Protein AF-0000000077394207 (afdb_homodimer)

pLDDT: mean 83.49, std 17.93, range [28.23, 98.12]

Radius of gyration: 57.07 Å; Cα contacts (8 Å, |Δi|>4): 430; chains: 2; bounding box: 46×187×122 Å

Secondary structure (DSSP, 8-state):
---------SS-BPPPEE--S---------S-B-TTSPBPHHHHHHHSPPEEEE-TTS-EEEEPBP-PPPPHHHHHHHHHHHHHHHHHTT--SSS--HHHHHHHHHHHHHHHHHHHHH-HHHHHHHHHHHHHHHHHHHHHHHHHHHHHHHHHHHHHHHHHHHHHHHHHHHHHHHHHHHHHHHHHHHHHHHHHHHHHHHHHHHHHHHHHHHHHHHHHHHHHHHHHHHHHHHS--------/---------SS-BPPPEE--S---------S-B-TTSPBPHHHHHHHSPPEEEE-TTS-EEEEPBP-PPPPHHHHHHHHHHHHHHHHHTT--SSS--HHHHHHHHHHHHHHHHHHHHH-HHHHHHHHHHHHHHHHHHHHHHHHHHHHHHHHHHHHHHHHHHHHHHHHHHHHHHHHHHHHHHHHHHHHHHHHHHHHHHHHHHHHHHHHHHHHHHHHHHHHHHHHHHHHHHHS--------

Sequence (478 aa):
MSCKSLSFSLLSYKKPVLVTNNFCEGSTSTGKTDESGLICQETLNSILRPRTWIDDEGAAWMQEVSSTPGSRTDVIALRERLNYKLRQRQSRPVGFCPIRRELYSQCFDELIRQTSINCSESGLLLVEVRDEISTSMNALIQLYESAVAYTVSKDLKFQKDEEGVKNNIDDLKNKIQGLETELKSLHIQFEREKEEMEEKFKLKEGELLSQIESLENTNKTIKATLQSLLTPSSKQEEFMSCKSLSFSLLSYKKPVLVTNNFCEGSTSTGKTDESGLICQETLNSILRPRTWIDDEGAAWMQEVSSTPGSRTDVIALRERLNYKLRQRQSRPVGFCPIRRELYSQCFDELIRQTSINCSESGLLLVEVRDEISTSMNALIQLYESAVAYTVSKDLKFQKDEEGVKNNIDDLKNKIQGLETELKSLHIQFEREKEEMEEKFKLKEGELLSQIESLENTNKTIKATLQSLLTPSSKQEEF

Structure (mmCIF, N/CA/C/O backbone):
data_AF-0000000077394207-model_v1
#
loop_
_entity.id
_entity.type
_entity.pdbx_description
1 polymer 'Uncharacterized protein'
#
loop_
_atom_site.group_PDB
_atom_site.id
_atom_site.type_symbol
_atom_site.label_atom_id
_atom_site.label_alt_id
_atom_site.label_comp_id
_atom_site.label_asym_id
_atom_site.label_entity_id
_atom_site.label_seq_id
_atom_site.pdbx_PDB_ins_code
_atom_site.Cartn_x
_atom_site.Cartn_y
_atom_site.Cartn_z
_atom_site.occupancy
_atom_site.B_iso_or_equiv
_atom_site.auth_seq_id
_atom_site.auth_comp_id
_atom_site.auth_asym_id
_atom_site.auth_atom_id
_atom_site.pdbx_PDB_model_num
ATOM 1 N N . MET A 1 1 ? -20.172 -29.422 18.016 1 30.45 1 MET A N 1
ATOM 2 C CA . MET A 1 1 ? -19.266 -30.328 17.328 1 30.45 1 MET A CA 1
ATOM 3 C C . MET A 1 1 ? -19.438 -30.234 15.812 1 30.45 1 MET A C 1
ATOM 5 O O . MET A 1 1 ? -20.438 -30.703 15.266 1 30.45 1 MET A O 1
ATOM 9 N N . SER A 1 2 ? -19.188 -29.078 15.219 1 36.06 2 SER A N 1
ATOM 10 C CA . SER A 1 2 ? -19.625 -28.703 13.883 1 36.06 2 SER A CA 1
ATOM 11 C C . SER A 1 2 ? -19.047 -29.641 12.82 1 36.06 2 SER A C 1
ATOM 13 O O . SER A 1 2 ? -17.859 -29.953 12.852 1 36.06 2 SER A O 1
ATOM 15 N N . CYS A 1 3 ? -19.906 -30.656 12.398 1 36.25 3 CYS A N 1
ATOM 16 C CA . CYS A 1 3 ? -19.656 -31.5 11.234 1 36.25 3 CYS A CA 1
ATOM 17 C C . CYS A 1 3 ? -18.938 -30.734 10.141 1 36.25 3 CYS A C 1
ATOM 19 O O . CYS A 1 3 ? -19.531 -29.875 9.492 1 36.25 3 CYS A O 1
ATOM 21 N N . LYS A 1 4 ? -17.766 -30.453 10.273 1 49.22 4 LYS A N 1
ATOM 22 C CA . LYS A 1 4 ? -16.984 -29.719 9.273 1 49.22 4 LYS A CA 1
ATOM 23 C C . LYS A 1 4 ? -17.078 -30.391 7.906 1 49.22 4 LYS A C 1
ATOM 25 O O . LYS A 1 4 ? -16.625 -31.516 7.727 1 49.22 4 LYS A O 1
ATOM 30 N N . SER A 1 5 ? -18.297 -30.312 7.285 1 48.84 5 SER A N 1
ATOM 31 C CA . SER A 1 5 ? -18.547 -30.688 5.898 1 48.84 5 SER A CA 1
ATOM 32 C C . SER A 1 5 ? -17.297 -30.531 5.051 1 48.84 5 SER A C 1
ATOM 34 O O . SER A 1 5 ? -16.516 -29.578 5.246 1 48.84 5 SER A O 1
ATOM 36 N N . LEU A 1 6 ? -16.859 -31.672 4.566 1 60.44 6 LEU A N 1
ATOM 37 C CA . LEU A 1 6 ? -15.703 -31.703 3.684 1 60.44 6 LEU A CA 1
ATOM 38 C C . LEU A 1 6 ? -15.82 -30.656 2.584 1 60.44 6 LEU A C 1
ATOM 40 O O . LEU A 1 6 ? -16.859 -30.562 1.924 1 60.44 6 LEU A O 1
ATOM 44 N N . SER A 1 7 ? -15.195 -29.656 2.715 1 60.84 7 SER A N 1
ATOM 45 C CA . SER A 1 7 ? -15.18 -28.594 1.724 1 60.84 7 SER A CA 1
ATOM 46 C C . SER A 1 7 ? -14.953 -29.141 0.319 1 60.84 7 SER A C 1
ATOM 48 O O . SER A 1 7 ? -14.375 -30.219 0.155 1 60.84 7 SER A O 1
ATOM 50 N N . PHE A 1 8 ? -15.57 -28.703 -0.671 1 60.69 8 PHE A N 1
ATOM 51 C CA . PHE A 1 8 ? -15.453 -29.078 -2.074 1 60.69 8 PHE A CA 1
ATOM 52 C C . PHE A 1 8 ? -13.992 -29.062 -2.518 1 60.69 8 PHE A C 1
ATOM 54 O O . PHE A 1 8 ? -13.211 -28.219 -2.068 1 60.69 8 PHE A O 1
ATOM 61 N N . SER A 1 9 ? -13.586 -30.203 -3.197 1 61.22 9 SER A N 1
ATOM 62 C CA . SER A 1 9 ? -12.234 -30.234 -3.742 1 61.22 9 SER A CA 1
ATOM 63 C C . SER A 1 9 ? -12.219 -30.844 -5.141 1 61.22 9 SER A C 1
ATOM 65 O O . SER A 1 9 ? -12.953 -31.797 -5.418 1 61.22 9 SER A O 1
ATOM 67 N N . LEU A 1 10 ? -11.5 -30.234 -6.086 1 62.66 10 LEU A N 1
ATOM 68 C CA . LEU A 1 10 ? -11.312 -30.781 -7.426 1 62.66 10 LEU A CA 1
ATOM 69 C C . LEU A 1 10 ? -10.305 -31.922 -7.418 1 62.66 10 LEU A C 1
ATOM 71 O O . LEU A 1 10 ? -10.172 -32.656 -8.406 1 62.66 10 LEU A O 1
ATOM 75 N N . LEU A 1 11 ? -9.641 -32.031 -6.27 1 60.25 11 LEU A N 1
ATOM 76 C CA . LEU A 1 11 ? -8.695 -33.125 -6.109 1 60.25 11 LEU A CA 1
ATOM 77 C C . LEU A 1 11 ? -9.414 -34.406 -5.812 1 60.25 11 LEU A C 1
ATOM 79 O O . LEU A 1 11 ? -10.344 -34.438 -4.996 1 60.25 11 LEU A O 1
ATOM 83 N N . SER A 1 12 ? -9.117 -35.438 -6.547 1 64.31 12 SER A N 1
ATOM 84 C CA . SER A 1 12 ? -9.734 -36.75 -6.348 1 64.31 12 SER A CA 1
ATOM 85 C C . SER A 1 12 ? -9.164 -37.469 -5.121 1 64.31 12 SER A C 1
ATOM 87 O O . SER A 1 12 ? -7.949 -37.531 -4.945 1 64.31 12 SER A O 1
ATOM 89 N N . TYR A 1 13 ? -10.07 -37.969 -4.277 1 64.19 13 TYR A N 1
ATOM 90 C CA . TYR A 1 13 ? -9.68 -38.688 -3.061 1 64.19 13 TYR A CA 1
ATOM 91 C C . TYR A 1 13 ? -10.219 -40.125 -3.055 1 64.19 13 TYR A C 1
ATOM 93 O O . TYR A 1 13 ? -11.188 -40.406 -3.754 1 64.19 13 TYR A O 1
ATOM 101 N N . LYS A 1 14 ? -9.461 -41.031 -2.309 1 71.62 14 LYS A N 1
ATOM 102 C CA . LYS A 1 14 ? -9.984 -42.344 -2.018 1 71.62 14 LYS A CA 1
ATOM 103 C C . LYS A 1 14 ? -11.086 -42.312 -0.964 1 71.62 14 LYS A C 1
ATOM 105 O O . LYS A 1 14 ? -11.383 -41.219 -0.427 1 71.62 14 LYS A O 1
ATOM 110 N N . LYS A 1 15 ? -11.797 -43.438 -0.854 1 71.19 15 LYS A N 1
ATOM 111 C CA . LYS A 1 15 ? -12.805 -43.5 0.193 1 71.19 15 LYS A CA 1
ATOM 112 C C . LYS A 1 15 ? -12.195 -43.312 1.573 1 71.19 15 LYS A C 1
ATOM 114 O O . LYS A 1 15 ? -11.094 -43.781 1.847 1 71.19 15 LYS A O 1
ATOM 119 N N . PRO A 1 16 ? -12.859 -42.625 2.354 1 71.81 16 PRO A N 1
ATOM 120 C CA . PRO A 1 16 ? -12.336 -42.375 3.695 1 71.81 16 PRO A CA 1
ATOM 121 C C . PRO A 1 16 ? -12.211 -43.625 4.539 1 71.81 16 PRO A C 1
ATOM 123 O O . PRO A 1 16 ? -13.008 -44.562 4.395 1 71.81 16 PRO A O 1
ATOM 126 N N . VAL A 1 17 ? -11.102 -43.625 5.363 1 74.75 17 VAL A N 1
ATOM 127 C CA . VAL A 1 17 ? -10.852 -44.781 6.227 1 74.75 17 VAL A CA 1
ATOM 128 C C . VAL A 1 17 ? -10.766 -44.312 7.68 1 74.75 17 VAL A C 1
ATOM 130 O O . VAL A 1 17 ? -10.211 -43.25 7.973 1 74.75 17 VAL A O 1
ATOM 133 N N . LEU A 1 18 ? -11.484 -45 8.531 1 70.69 18 LEU A N 1
ATOM 134 C CA . LEU A 1 18 ? -11.422 -44.719 9.961 1 70.69 18 LEU A CA 1
ATOM 135 C C . LEU A 1 18 ? -10.008 -44.938 10.5 1 70.69 18 LEU A C 1
ATOM 137 O O . LEU A 1 18 ? -9.391 -45.969 10.219 1 70.69 18 LEU A O 1
ATOM 141 N N . VAL A 1 19 ? -9.43 -43.812 10.898 1 70.06 19 VAL A N 1
ATOM 142 C CA . VAL A 1 19 ? -8.062 -43.906 11.398 1 70.06 19 VAL A CA 1
ATOM 143 C C . VAL A 1 19 ? -8.039 -44.562 12.766 1 70.06 19 VAL A C 1
ATOM 145 O O . VAL A 1 19 ? -8.664 -44.094 13.719 1 70.06 19 VAL A O 1
ATOM 148 N N . THR A 1 20 ? -8.016 -45.781 12.836 1 59.47 20 THR A N 1
ATOM 149 C CA . THR A 1 20 ? -7.801 -46.469 14.117 1 59.47 20 THR A CA 1
ATOM 150 C C . THR A 1 20 ? -6.379 -46.219 14.617 1 59.47 20 THR A C 1
ATOM 152 O O . THR A 1 20 ? -5.504 -45.812 13.852 1 59.47 20 THR A O 1
ATOM 155 N N . ASN A 1 21 ? -5.992 -46.438 15.883 1 50 21 ASN A N 1
ATOM 156 C CA . ASN A 1 21 ? -4.766 -46.188 16.641 1 50 21 ASN A CA 1
ATOM 157 C C . ASN A 1 21 ? -3.525 -46.406 15.781 1 50 21 ASN A C 1
ATOM 159 O O . ASN A 1 21 ? -2.422 -46 16.156 1 50 21 ASN A O 1
ATOM 163 N N . ASN A 1 22 ? -3.484 -47.5 15.055 1 40.78 22 ASN A N 1
ATOM 164 C CA . ASN A 1 22 ? -2.146 -47.812 14.578 1 40.78 22 ASN A CA 1
ATOM 165 C C . ASN A 1 22 ? -1.735 -46.938 13.406 1 40.78 22 ASN A C 1
ATOM 167 O O . ASN A 1 22 ? -1.56 -47.406 12.289 1 40.78 22 ASN A O 1
ATOM 171 N N . PHE A 1 23 ? -2.498 -46.094 13.055 1 40.41 23 PHE A N 1
ATOM 172 C CA . PHE A 1 23 ? -2.068 -45.312 11.891 1 40.41 23 PHE A CA 1
ATOM 173 C C . PHE A 1 23 ? -0.655 -44.781 12.086 1 40.41 23 PHE A C 1
ATOM 175 O O . PHE A 1 23 ? -0.441 -43.844 12.844 1 40.41 23 PHE A O 1
ATOM 182 N N . CYS A 1 24 ? 0.34 -45.719 12.414 1 36.41 24 CYS A N 1
ATOM 183 C CA . CYS A 1 24 ? 1.723 -45.281 12.57 1 36.41 24 CYS A CA 1
ATOM 184 C C . CYS A 1 24 ? 2.045 -44.125 11.633 1 36.41 24 CYS A C 1
ATOM 186 O O . CYS A 1 24 ? 1.345 -43.906 10.641 1 36.41 24 CYS A O 1
ATOM 188 N N . GLU A 1 25 ? 3.25 -43.438 11.953 1 35.59 25 GLU A N 1
ATOM 189 C CA . GLU A 1 25 ? 4.207 -42.344 11.812 1 35.59 25 GLU A CA 1
ATOM 190 C C . GLU A 1 25 ? 4.5 -42.062 10.344 1 35.59 25 GLU A C 1
ATOM 192 O O . GLU A 1 25 ? 4.125 -42.844 9.461 1 35.59 25 GLU A O 1
ATOM 197 N N . GLY A 1 26 ? 5.809 -41.594 10.172 1 35.94 26 GLY A N 1
ATOM 198 C CA . GLY A 1 26 ? 6.789 -40.75 9.523 1 35.94 26 GLY A CA 1
ATOM 199 C C . GLY A 1 26 ? 7.238 -41.25 8.172 1 35.94 26 GLY A C 1
ATOM 200 O O . GLY A 1 26 ? 8.305 -40.875 7.68 1 35.94 26 GLY A O 1
ATOM 201 N N . SER A 1 27 ? 6.82 -42.375 7.59 1 33.66 27 SER A N 1
ATOM 202 C CA . SER A 1 27 ? 7.844 -42.75 6.613 1 33.66 27 SER A CA 1
ATOM 203 C C . SER A 1 27 ? 8.055 -41.625 5.598 1 33.66 27 SER A C 1
ATOM 205 O O . SER A 1 27 ? 7.09 -41.094 5.035 1 33.66 27 SER A O 1
ATOM 207 N N . THR A 1 28 ? 9.016 -40.75 5.898 1 36.19 28 THR A N 1
ATOM 208 C CA . THR A 1 28 ? 9.711 -39.875 4.977 1 36.19 28 THR A CA 1
ATOM 209 C C . THR A 1 28 ? 9.867 -40.531 3.607 1 36.19 28 THR A C 1
ATOM 211 O O . THR A 1 28 ? 10.75 -41.375 3.414 1 36.19 28 THR A O 1
ATOM 214 N N . SER A 1 29 ? 8.906 -41.188 3.055 1 35.31 29 SER A N 1
ATOM 215 C CA . SER A 1 29 ? 9.094 -41.938 1.824 1 35.31 29 SER A CA 1
ATOM 216 C C . SER A 1 29 ? 9.711 -41.062 0.729 1 35.31 29 SER A C 1
ATOM 218 O O . SER A 1 29 ? 9.164 -40 0.387 1 35.31 29 SER A O 1
ATOM 220 N N . THR A 1 30 ? 11.047 -41.125 0.665 1 37.56 30 THR A N 1
ATOM 221 C CA . THR A 1 30 ? 11.789 -40.906 -0.573 1 37.56 30 THR A CA 1
ATOM 222 C C . THR A 1 30 ? 11 -41.438 -1.771 1 37.56 30 THR A C 1
ATOM 224 O O . THR A 1 30 ? 10.102 -42.25 -1.614 1 37.56 30 THR A O 1
ATOM 227 N N . GLY A 1 31 ? 11.172 -40.969 -3.004 1 44.12 31 GLY A N 1
ATOM 228 C CA . GLY A 1 31 ? 10.953 -41.219 -4.418 1 44.12 31 GLY A CA 1
ATOM 229 C C . GLY A 1 31 ? 10.852 -42.688 -4.754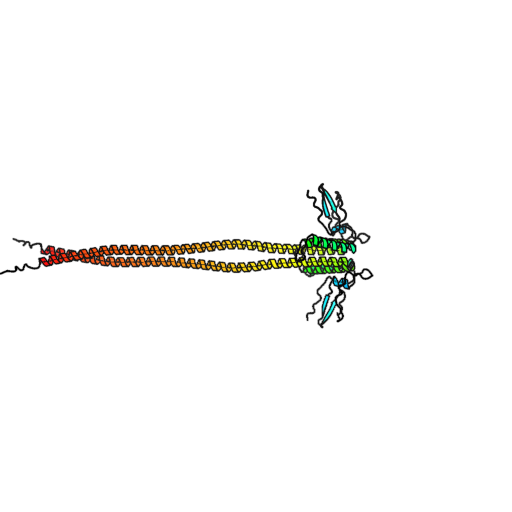 1 44.12 31 GLY A C 1
ATOM 230 O O . GLY A 1 31 ? 11.258 -43.125 -5.84 1 44.12 31 GLY A O 1
ATOM 231 N N . LYS A 1 32 ? 10.57 -43.594 -3.76 1 48.66 32 LYS A N 1
ATOM 232 C CA . LYS A 1 32 ? 10.719 -45 -4.137 1 48.66 32 LYS A CA 1
ATOM 233 C C . LYS A 1 32 ? 9.508 -45.5 -4.922 1 48.66 32 LYS A C 1
ATOM 235 O O . LYS A 1 32 ? 8.359 -45.281 -4.523 1 48.66 32 LYS A O 1
ATOM 240 N N . THR A 1 33 ? 9.531 -45.531 -6.273 1 49.25 33 THR A N 1
ATOM 241 C CA . THR A 1 33 ? 8.633 -46.25 -7.172 1 49.25 33 THR A CA 1
ATOM 242 C C . THR A 1 33 ? 8.555 -47.75 -6.77 1 49.25 33 THR A C 1
ATOM 244 O O . THR A 1 33 ? 9.492 -48.281 -6.184 1 49.25 33 THR A O 1
ATOM 247 N N . ASP A 1 34 ? 7.43 -48.344 -6.527 1 51.22 34 ASP A N 1
ATOM 248 C CA . ASP A 1 34 ? 7.375 -49.812 -6.371 1 51.22 34 ASP A CA 1
ATOM 249 C C . ASP A 1 34 ? 8.078 -50.5 -7.527 1 51.22 34 ASP A C 1
ATOM 251 O O . ASP A 1 34 ? 8.492 -49.875 -8.492 1 51.22 34 ASP A O 1
ATOM 255 N N . GLU A 1 35 ? 8.406 -51.844 -7.355 1 50.16 35 GLU A N 1
ATOM 256 C CA . GLU A 1 35 ? 9.047 -52.688 -8.359 1 50.16 35 GLU A CA 1
ATOM 257 C C . GLU A 1 35 ? 8.484 -52.438 -9.75 1 50.16 35 GLU A C 1
ATOM 259 O O . GLU A 1 35 ? 9.18 -52.625 -10.75 1 50.16 35 GLU A O 1
ATOM 264 N N . SER A 1 36 ? 7.129 -52.094 -9.859 1 48.31 36 SER A N 1
ATOM 265 C CA . SER A 1 36 ? 6.496 -51.969 -11.164 1 48.31 36 SER A CA 1
ATOM 266 C C . SER A 1 36 ? 6.59 -50.562 -11.703 1 48.31 36 SER A C 1
ATOM 268 O O . SER A 1 36 ? 6.074 -50.25 -12.781 1 48.31 36 SER A O 1
ATOM 270 N N . GLY A 1 37 ? 7.312 -49.531 -11.07 1 51.31 37 GLY A N 1
ATOM 271 C CA . GLY A 1 37 ? 7.52 -48.188 -11.578 1 51.31 37 GLY A CA 1
ATOM 272 C C . GLY A 1 37 ? 6.441 -47.219 -11.141 1 51.31 37 GLY A C 1
ATOM 273 O O . GLY A 1 37 ? 6.461 -46.031 -11.523 1 51.31 37 GLY A O 1
ATOM 274 N N . LEU A 1 38 ? 5.387 -47.781 -10.508 1 58 38 LEU A N 1
ATOM 275 C CA . LEU A 1 38 ? 4.234 -46.969 -10.125 1 58 38 LEU A CA 1
ATOM 276 C C . LEU A 1 38 ? 4.457 -46.312 -8.766 1 58 38 LEU A C 1
ATOM 278 O O . LEU A 1 38 ? 5.164 -46.844 -7.914 1 58 38 LEU A O 1
ATOM 282 N N . ILE A 1 39 ? 4.078 -45 -8.641 1 68.31 39 ILE A N 1
ATOM 283 C CA . ILE A 1 39 ? 4.23 -44.219 -7.426 1 68.31 39 ILE A CA 1
ATOM 284 C C . ILE A 1 39 ? 3.568 -44.938 -6.258 1 68.31 39 ILE A C 1
ATOM 286 O O . ILE A 1 39 ? 2.486 -45.5 -6.406 1 68.31 39 ILE A O 1
ATOM 290 N N . CYS A 1 40 ? 4.285 -45.219 -5.18 1 74.62 40 CYS A N 1
ATOM 291 C CA . CYS A 1 40 ? 3.709 -45.781 -3.965 1 74.62 40 CYS A CA 1
ATOM 292 C C . CYS A 1 40 ? 2.797 -44.781 -3.271 1 74.62 40 CYS A C 1
ATOM 294 O O . CYS A 1 40 ? 2.982 -43.562 -3.406 1 74.62 40 CYS A O 1
ATOM 296 N N . GLN A 1 41 ? 1.68 -45.344 -2.729 1 79 41 GLN A N 1
ATOM 297 C CA . GLN A 1 41 ? 0.7 -44.5 -2.045 1 79 41 GLN A CA 1
ATOM 298 C C . GLN A 1 41 ? 1.371 -43.594 -1.012 1 79 41 GLN A C 1
ATOM 300 O O . GLN A 1 41 ? 0.961 -42.469 -0.82 1 79 41 GLN A O 1
ATOM 305 N N . GLU A 1 42 ? 2.393 -44.062 -0.407 1 76.88 42 GLU A N 1
ATOM 306 C CA . GLU A 1 42 ? 3.107 -43.281 0.589 1 76.88 42 GLU A CA 1
ATOM 307 C C . GLU A 1 42 ? 3.75 -42.031 -0.042 1 76.88 42 GLU A C 1
ATOM 309 O O . GLU A 1 42 ? 3.715 -40.938 0.535 1 76.88 42 GLU A O 1
ATOM 314 N N . THR A 1 43 ? 4.297 -42.281 -1.18 1 79.62 43 THR A N 1
ATOM 315 C CA . THR A 1 43 ? 4.914 -41.156 -1.894 1 79.62 43 THR A CA 1
ATOM 316 C C . THR A 1 43 ? 3.859 -40.156 -2.332 1 79.62 43 THR A C 1
ATOM 318 O O . THR A 1 43 ? 4.059 -38.938 -2.199 1 79.62 43 THR A O 1
ATOM 321 N N . LEU A 1 44 ? 2.711 -40.75 -2.846 1 83.06 44 LEU A N 1
ATOM 322 C CA . LEU A 1 44 ? 1.634 -39.875 -3.285 1 83.06 44 LEU A CA 1
ATOM 323 C C . LEU A 1 44 ? 1.112 -39.031 -2.125 1 83.06 44 LEU A C 1
ATOM 325 O O . LEU A 1 44 ? 0.863 -37.844 -2.283 1 83.06 44 LEU A O 1
ATOM 329 N N . ASN A 1 45 ? 1.049 -39.594 -0.97 1 81.38 45 ASN A N 1
ATOM 330 C CA . ASN A 1 45 ? 0.562 -38.875 0.21 1 81.38 45 ASN A CA 1
ATOM 331 C C . ASN A 1 45 ? 1.545 -37.812 0.664 1 81.38 45 ASN A C 1
ATOM 333 O O . ASN A 1 45 ? 1.157 -36.844 1.334 1 81.38 45 ASN A O 1
ATOM 337 N N . SER A 1 46 ? 2.766 -38 0.374 1 80.06 46 SER A N 1
ATOM 338 C CA . SER A 1 46 ? 3.764 -36.969 0.699 1 80.06 46 SER A CA 1
ATOM 339 C C . SER A 1 46 ? 3.654 -35.781 -0.231 1 80.06 46 SER A C 1
ATOM 341 O O . SER A 1 46 ? 3.986 -34.656 0.156 1 80.06 46 SER A O 1
ATOM 343 N N . ILE A 1 47 ? 3.236 -36 -1.446 1 80.19 47 ILE A N 1
ATOM 344 C CA . ILE A 1 47 ? 3.094 -34.969 -2.451 1 80.19 47 ILE A CA 1
ATOM 345 C C . ILE A 1 47 ? 1.814 -34.156 -2.193 1 80.19 47 ILE A C 1
ATOM 347 O O . ILE A 1 47 ? 1.823 -32.938 -2.229 1 80.19 47 ILE A O 1
ATOM 351 N N . LEU A 1 48 ? 0.779 -35.062 -1.992 1 85.56 48 LEU A N 1
ATOM 352 C CA . LEU A 1 48 ? -0.52 -34.469 -1.696 1 85.56 48 LEU A CA 1
ATOM 353 C C . LEU A 1 48 ? -1.078 -35 -0.384 1 85.56 48 LEU A C 1
ATOM 355 O O . LEU A 1 48 ? -1.324 -36.219 -0.256 1 85.56 48 LEU A O 1
ATOM 359 N N . ARG A 1 49 ? -1.293 -34.156 0.481 1 80.31 49 ARG A N 1
ATOM 360 C CA . ARG A 1 49 ? -1.691 -34.562 1.828 1 80.31 49 ARG A CA 1
ATOM 361 C C . ARG A 1 49 ? -3.125 -35.094 1.846 1 80.31 49 ARG A C 1
ATOM 363 O O . ARG A 1 49 ? -4.012 -34.5 1.224 1 80.31 49 ARG A O 1
ATOM 370 N N . PRO A 1 50 ? -3.256 -36.125 2.658 1 82.69 50 PRO A N 1
ATOM 371 C CA . PRO A 1 50 ? -4.613 -36.656 2.809 1 82.69 50 PRO A CA 1
ATOM 372 C C . PRO A 1 50 ? -5.508 -35.75 3.654 1 82.69 50 PRO A C 1
ATOM 374 O O . PRO A 1 50 ? -5.004 -34.906 4.406 1 82.69 50 PRO A O 1
ATOM 377 N N . ARG A 1 51 ? -6.816 -35.969 3.457 1 80.5 51 ARG A N 1
ATOM 378 C CA . ARG A 1 51 ? -7.777 -35.188 4.246 1 80.5 51 ARG A CA 1
ATOM 379 C C . ARG A 1 51 ? -8.172 -35.938 5.512 1 80.5 51 ARG A C 1
ATOM 381 O O . ARG A 1 51 ? -8.344 -37.156 5.484 1 80.5 51 ARG A O 1
ATOM 388 N N . THR A 1 52 ? -8.125 -35.281 6.723 1 82.56 52 THR A N 1
ATOM 389 C CA . THR A 1 52 ? -8.5 -35.875 7.996 1 82.56 52 THR A CA 1
ATOM 390 C C . THR A 1 52 ? -9.562 -35.031 8.703 1 82.56 52 THR A C 1
ATOM 392 O O . THR A 1 52 ? -9.531 -33.812 8.648 1 82.56 52 THR A O 1
ATOM 395 N N . TRP A 1 53 ? -10.531 -35.656 9.188 1 79.69 53 TRP A N 1
ATOM 396 C CA . TRP A 1 53 ? -11.523 -34.938 9.977 1 79.69 53 TRP A CA 1
ATOM 397 C C . TRP A 1 53 ? -12.078 -35.812 11.094 1 79.69 53 TRP A C 1
ATOM 399 O O . TRP A 1 53 ? -11.844 -37.031 11.102 1 79.69 53 TRP A O 1
ATOM 409 N N . ILE A 1 54 ? -12.562 -35.219 12.133 1 84.19 54 ILE A N 1
ATOM 410 C CA . ILE A 1 54 ? -13.188 -35.906 13.258 1 84.19 54 ILE A CA 1
ATOM 411 C C . ILE A 1 54 ? -14.703 -35.781 13.164 1 84.19 54 ILE A C 1
ATOM 413 O O . ILE A 1 54 ? -15.227 -34.688 12.984 1 84.19 54 ILE A O 1
ATOM 417 N N . ASP A 1 55 ? -15.383 -36.875 13.188 1 78.69 55 ASP A N 1
ATOM 418 C CA . ASP A 1 55 ? -16.844 -36.875 13.062 1 78.69 55 ASP A CA 1
ATOM 419 C C . ASP A 1 55 ? -17.5 -36.469 14.383 1 78.69 55 ASP A C 1
ATOM 421 O O . ASP A 1 55 ? -16.812 -36.281 15.391 1 78.69 55 ASP A O 1
ATOM 425 N N . ASP A 1 56 ? -18.781 -36.188 14.281 1 83 56 ASP A N 1
ATOM 426 C CA . ASP A 1 56 ? -19.562 -35.781 15.438 1 83 56 ASP A CA 1
ATOM 427 C C . ASP A 1 56 ? -19.484 -36.781 16.562 1 83 56 ASP A C 1
ATOM 429 O O . ASP A 1 56 ? -19.625 -36.438 17.734 1 83 56 ASP A O 1
ATOM 433 N N . GLU A 1 57 ? -19.172 -37.906 16.266 1 84 57 GLU A N 1
ATOM 434 C CA . GLU A 1 57 ? -19.125 -38.969 17.266 1 84 57 GLU A CA 1
ATOM 435 C C . GLU A 1 57 ? -17.719 -39.125 17.844 1 84 57 GLU A C 1
ATOM 437 O 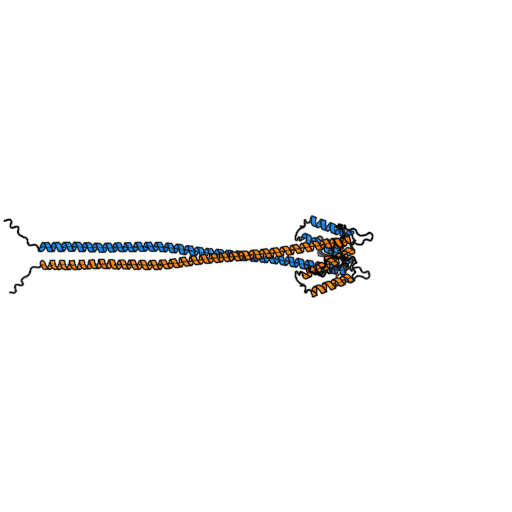O . GLU A 1 57 ? -17.484 -39.969 18.703 1 84 57 GLU A O 1
ATOM 442 N N . GLY A 1 58 ? -16.797 -38.344 17.375 1 80.81 58 GLY A N 1
ATOM 443 C CA . GLY A 1 58 ? -15.438 -38.344 17.906 1 80.81 58 GLY A CA 1
ATOM 444 C C . GLY A 1 58 ? -14.508 -39.281 17.172 1 80.81 58 GLY A C 1
ATOM 445 O O . GLY A 1 58 ? -13.367 -39.5 17.594 1 80.81 58 GLY A O 1
ATOM 446 N N . ALA A 1 59 ? -14.961 -39.844 16.078 1 80.56 59 ALA A N 1
ATOM 447 C CA . ALA A 1 59 ? -14.133 -40.75 15.305 1 80.56 59 ALA A CA 1
ATOM 448 C C . ALA A 1 59 ? -13.266 -40.031 14.297 1 80.56 59 ALA A C 1
ATOM 450 O O . ALA A 1 59 ? -13.727 -39.062 13.656 1 80.56 59 ALA A O 1
ATOM 451 N N . ALA A 1 60 ? -12.039 -40.5 14.281 1 81.06 60 ALA A N 1
ATOM 452 C CA . ALA A 1 60 ? -11.094 -39.875 13.359 1 81.06 60 ALA A CA 1
ATOM 453 C C . ALA A 1 60 ? -11.125 -40.562 11.992 1 81.06 60 ALA A C 1
ATOM 455 O O . ALA A 1 60 ? -11.07 -41.781 11.898 1 81.06 60 ALA A O 1
ATOM 456 N N . TRP A 1 61 ? -11.32 -39.719 10.906 1 81.06 61 TRP A N 1
ATOM 457 C CA . TRP A 1 61 ? -11.383 -40.219 9.531 1 81.06 61 TRP A CA 1
ATOM 458 C C . TRP A 1 61 ? -10.211 -39.688 8.711 1 81.06 61 TRP A C 1
ATOM 460 O O . TRP A 1 61 ? -9.703 -38.594 8.977 1 81.06 61 TRP A O 1
ATOM 470 N N . MET A 1 62 ? -9.672 -40.594 7.848 1 79.75 62 MET A N 1
ATOM 471 C CA . MET A 1 62 ? -8.641 -40.156 6.914 1 79.75 62 MET A CA 1
ATOM 472 C C . MET A 1 62 ? -9.023 -40.5 5.48 1 79.75 62 MET A C 1
ATOM 474 O O . MET A 1 62 ? -9.578 -41.594 5.223 1 79.75 62 MET A O 1
ATOM 478 N N . GLN A 1 63 ? -8.867 -39.625 4.617 1 81.44 63 GLN A N 1
ATOM 479 C CA . GLN A 1 63 ? -9.125 -39.812 3.195 1 81.44 63 GLN A CA 1
ATOM 480 C C . GLN A 1 63 ? -7.871 -39.562 2.363 1 81.44 63 GLN A C 1
ATOM 482 O O . GLN A 1 63 ? -7.41 -38.406 2.262 1 81.44 63 GLN A O 1
ATOM 487 N N . GLU A 1 64 ? -7.32 -40.688 1.787 1 81.75 64 GLU A N 1
ATOM 488 C CA . GLU A 1 64 ? -6.105 -40.562 0.984 1 81.75 64 GLU A CA 1
ATOM 489 C C . GLU A 1 64 ? -6.43 -40.125 -0.442 1 81.75 64 GLU A C 1
ATOM 491 O O . GLU A 1 64 ? -7.555 -40.312 -0.911 1 81.75 64 GLU A O 1
ATOM 496 N N . VAL A 1 65 ? -5.469 -39.594 -1.029 1 84.31 65 VAL A N 1
ATOM 497 C CA . VAL A 1 65 ? -5.629 -39.156 -2.412 1 84.31 65 VAL A CA 1
ATOM 498 C C . VAL A 1 65 ? -5.707 -40.375 -3.332 1 84.31 65 VAL A C 1
ATOM 500 O O . VAL A 1 65 ? -5.051 -41.375 -3.088 1 84.31 65 VAL A O 1
ATOM 503 N N . SER A 1 66 ? -6.48 -40.25 -4.41 1 84.75 66 SER A N 1
ATOM 504 C CA . SER A 1 66 ? -6.695 -41.344 -5.34 1 84.75 66 SER A CA 1
ATOM 505 C C . SER A 1 66 ? -5.41 -41.719 -6.074 1 84.75 66 SER A C 1
ATOM 507 O O . SER A 1 66 ? -4.648 -40.844 -6.484 1 84.75 66 SER A O 1
ATOM 509 N N . SER A 1 67 ? -5.105 -43.031 -6.164 1 85.12 67 SER A N 1
ATOM 510 C CA . SER A 1 67 ? -3.934 -43.5 -6.898 1 85.12 67 SER A CA 1
ATOM 511 C C . SER A 1 67 ? -4.309 -43.969 -8.297 1 85.12 67 SER A C 1
ATOM 513 O O . SER A 1 67 ? -3.49 -44.562 -9 1 85.12 67 SER A O 1
ATOM 515 N N . THR A 1 68 ? -5.602 -43.656 -8.695 1 83.81 68 THR A N 1
ATOM 516 C CA . THR A 1 68 ? -6.066 -44.031 -10.023 1 83.81 68 THR A CA 1
ATOM 517 C C . THR A 1 68 ? -5.5 -43.094 -11.086 1 83.81 68 THR A C 1
ATOM 519 O O . THR A 1 68 ? -5.543 -41.875 -10.938 1 83.81 68 THR A O 1
ATOM 522 N N . PRO A 1 69 ? -4.855 -43.781 -12.078 1 88.06 69 PRO A N 1
ATOM 523 C CA . PRO A 1 69 ? -4.32 -42.906 -13.133 1 88.06 69 PRO A CA 1
ATOM 524 C C . PRO A 1 69 ? -5.402 -42.094 -13.82 1 88.06 69 PRO A C 1
ATOM 526 O O . PRO A 1 69 ? -6.57 -42.5 -13.852 1 88.06 69 PRO A O 1
ATOM 529 N N . GLY A 1 70 ? -5.035 -40.969 -14.242 1 85.56 70 GLY A N 1
ATOM 530 C CA . GLY A 1 70 ? -5.945 -40.094 -14.945 1 85.56 70 GLY A CA 1
ATOM 531 C C . GLY A 1 70 ? -5.938 -40.281 -16.453 1 85.56 70 GLY A C 1
ATOM 532 O O . GLY A 1 70 ? -4.879 -40.5 -17.047 1 85.56 70 GLY A O 1
ATOM 533 N N . SER A 1 71 ? -7.145 -40.312 -17.016 1 88.06 71 SER A N 1
ATOM 534 C CA . SER A 1 71 ? -7.281 -40.438 -18.469 1 88.06 71 SER A CA 1
ATOM 535 C C . SER A 1 71 ? -7.559 -39.062 -19.094 1 88.06 71 SER A C 1
ATOM 537 O O . SER A 1 71 ? -7.812 -38.094 -18.391 1 88.06 71 SER A O 1
ATOM 539 N N . ARG A 1 72 ? -7.449 -39.031 -20.406 1 90.75 72 ARG A N 1
ATOM 540 C CA . ARG A 1 72 ? -7.762 -37.844 -21.172 1 90.75 72 ARG A CA 1
ATOM 541 C C . ARG A 1 72 ? -9.18 -37.344 -20.859 1 90.75 72 ARG A C 1
ATOM 543 O O . ARG A 1 72 ? -9.406 -36.156 -20.703 1 90.75 72 ARG A O 1
ATOM 550 N N . THR A 1 73 ? -10.078 -38.312 -20.781 1 92.69 73 THR A N 1
ATOM 551 C CA . THR A 1 73 ? -11.469 -37.969 -20.5 1 92.69 73 THR A CA 1
ATOM 552 C C . THR A 1 73 ? -11.617 -37.406 -19.109 1 92.69 73 THR A C 1
ATOM 554 O O . THR A 1 73 ? -12.445 -36.5 -18.875 1 92.69 73 THR A O 1
ATOM 557 N N . ASP A 1 74 ? -10.844 -37.906 -18.156 1 91.81 74 AS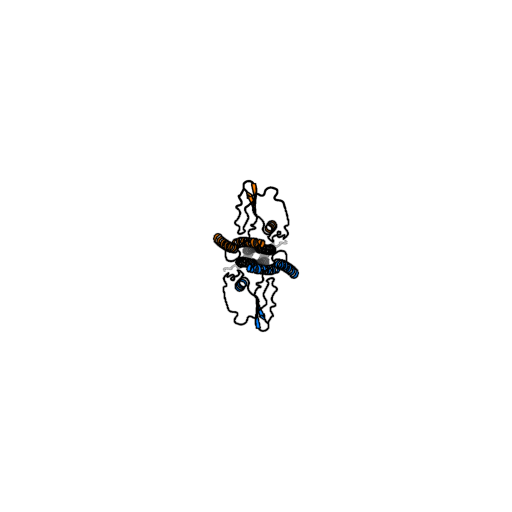P A N 1
ATOM 558 C CA . ASP A 1 74 ? -10.867 -37.375 -16.797 1 91.81 74 ASP A CA 1
ATOM 559 C C . ASP A 1 74 ? -10.445 -35.906 -16.766 1 91.81 74 ASP A C 1
ATOM 561 O O . ASP A 1 74 ? -11.008 -35.094 -16.016 1 91.81 74 ASP A O 1
ATOM 565 N N . VAL A 1 75 ? -9.492 -35.531 -17.594 1 94.31 75 VAL A N 1
ATOM 566 C CA . VAL A 1 75 ? -8.992 -34.156 -17.625 1 94.31 75 VAL A CA 1
ATOM 567 C C . VAL A 1 75 ? -10.039 -33.219 -18.234 1 94.31 75 VAL A C 1
ATOM 569 O O . VAL A 1 75 ? -10.25 -32.125 -17.75 1 94.31 75 VAL A O 1
ATOM 572 N N . ILE A 1 76 ? -10.672 -33.688 -19.25 1 94.06 76 ILE A N 1
ATOM 573 C CA . ILE A 1 76 ? -11.734 -32.906 -19.875 1 94.06 76 ILE A CA 1
ATOM 574 C C . ILE A 1 76 ? -12.852 -32.656 -18.875 1 94.06 76 ILE A C 1
ATOM 576 O O . ILE A 1 76 ? -13.352 -31.547 -18.75 1 94.06 76 ILE A O 1
ATOM 580 N N . ALA A 1 77 ? -13.211 -33.688 -18.125 1 93.38 77 ALA A N 1
ATOM 581 C CA . ALA A 1 77 ? -14.242 -33.562 -17.094 1 93.38 77 ALA A CA 1
ATOM 582 C C . ALA A 1 77 ? -13.812 -32.594 -16 1 93.38 77 ALA A C 1
ATOM 584 O O . ALA A 1 77 ? -14.633 -31.859 -15.469 1 93.38 77 ALA A O 1
ATOM 585 N N . LEU A 1 78 ? -12.562 -32.656 -15.609 1 94 78 LEU A N 1
ATOM 586 C CA . LEU A 1 78 ? -12.023 -31.766 -14.609 1 94 78 LEU A CA 1
ATOM 587 C C . LEU A 1 78 ? -12.18 -30.312 -15.047 1 94 78 LEU A C 1
ATOM 589 O O . LEU A 1 78 ? -12.602 -29.453 -14.258 1 94 78 LEU A O 1
ATOM 593 N N . ARG A 1 79 ? -11.844 -30.047 -16.312 1 95.69 79 ARG A N 1
ATOM 594 C CA . ARG A 1 79 ? -11.969 -28.688 -16.844 1 95.69 79 ARG A CA 1
ATOM 595 C C . ARG A 1 79 ? -13.422 -28.234 -16.828 1 95.69 79 ARG A C 1
ATOM 597 O O . ARG A 1 79 ? -13.711 -27.078 -16.469 1 95.69 79 ARG A O 1
ATOM 604 N N . GLU A 1 80 ? -14.289 -29.094 -17.172 1 95.56 80 GLU A N 1
ATOM 605 C CA . GLU A 1 80 ? -15.711 -28.75 -17.172 1 95.56 80 GLU A CA 1
ATOM 606 C C . GLU A 1 80 ? -16.203 -28.484 -15.758 1 95.56 80 GLU A C 1
ATOM 608 O O . GLU A 1 80 ? -16.969 -27.531 -15.539 1 95.56 80 GLU A O 1
ATOM 613 N N . ARG A 1 81 ? -15.836 -29.328 -14.852 1 92.94 81 ARG A N 1
ATOM 614 C CA . ARG A 1 81 ? -16.203 -29.125 -13.453 1 92.94 81 ARG A CA 1
ATOM 615 C C . ARG A 1 81 ? -15.664 -27.797 -12.93 1 92.94 81 ARG A C 1
ATOM 617 O O . ARG A 1 81 ? -16.359 -27.094 -12.188 1 92.94 81 ARG A O 1
ATOM 624 N N . LEU A 1 82 ? -14.422 -27.484 -13.289 1 94.69 82 LEU A N 1
ATOM 625 C CA . LEU A 1 82 ? -13.812 -26.219 -12.898 1 94.69 82 LEU A CA 1
ATOM 626 C C . LEU A 1 82 ? -14.633 -25.047 -13.414 1 94.69 82 LEU A C 1
ATOM 628 O O . LEU A 1 82 ? -14.992 -24.156 -12.641 1 94.69 82 LEU A O 1
ATOM 632 N N . ASN A 1 83 ? -14.938 -25.109 -14.703 1 95.75 83 ASN A N 1
ATOM 633 C CA . ASN A 1 83 ? -15.703 -24.016 -15.297 1 95.75 83 ASN A CA 1
ATOM 634 C C . ASN A 1 83 ? -17.078 -23.875 -14.656 1 95.75 83 ASN A C 1
ATOM 636 O O . ASN A 1 83 ? -17.547 -22.766 -14.43 1 95.75 83 ASN A O 1
ATOM 640 N N . TYR A 1 84 ? -17.703 -24.922 -14.391 1 94.94 84 TYR A N 1
ATOM 641 C CA . TYR A 1 84 ? -19 -24.906 -13.742 1 94.94 84 TYR A CA 1
ATOM 642 C C . TYR A 1 84 ? -18.938 -24.25 -12.367 1 94.94 84 TYR A C 1
ATOM 644 O O . TYR A 1 84 ? -19.766 -23.406 -12.039 1 94.94 84 TYR A O 1
ATOM 652 N N . LYS A 1 85 ? -17.953 -24.656 -11.516 1 93.75 85 LYS A N 1
ATOM 653 C CA . LYS A 1 85 ? -17.812 -24.125 -10.164 1 93.75 85 LYS A CA 1
ATOM 654 C C . LYS A 1 85 ? -17.469 -22.625 -10.188 1 93.75 85 LYS A C 1
ATOM 656 O O . LYS A 1 85 ? -17.906 -21.875 -9.32 1 93.75 85 LYS A O 1
ATOM 661 N N . LEU A 1 86 ? -16.672 -22.219 -11.211 1 94.88 86 LEU A N 1
ATOM 662 C CA . LEU A 1 86 ? -16.344 -20.812 -11.352 1 94.88 86 LEU A CA 1
ATOM 663 C C . LEU A 1 86 ? -17.594 -19.984 -11.594 1 94.88 86 LEU A C 1
ATOM 665 O O . LEU A 1 86 ? -17.766 -18.922 -11 1 94.88 86 LEU A O 1
ATOM 669 N N . ARG A 1 87 ? -18.469 -20.516 -12.422 1 94.69 87 ARG A N 1
ATOM 670 C CA . ARG A 1 87 ? -19.719 -19.828 -12.719 1 94.69 87 ARG A CA 1
ATOM 671 C C . ARG A 1 87 ? -20.672 -19.891 -11.523 1 94.69 87 ARG A C 1
ATOM 673 O O . ARG A 1 87 ? -21.281 -18.891 -11.164 1 94.69 87 ARG A O 1
ATOM 680 N N . GLN A 1 88 ? -20.797 -20.969 -10.891 1 93.62 88 GLN A N 1
ATOM 681 C CA . GLN A 1 88 ? -21.688 -21.188 -9.758 1 93.62 88 GLN A CA 1
ATOM 682 C C . GLN A 1 88 ? -21.359 -20.25 -8.602 1 93.62 88 GLN A C 1
ATOM 684 O O . GLN A 1 88 ? -22.25 -19.703 -7.949 1 93.62 88 GLN A O 1
ATOM 689 N N . ARG A 1 89 ? -20.047 -20.078 -8.352 1 94.81 89 ARG A N 1
ATOM 690 C CA . ARG A 1 89 ? -19.609 -19.266 -7.223 1 94.81 89 ARG A CA 1
ATOM 691 C C . ARG A 1 89 ? -19.422 -17.812 -7.629 1 94.81 89 ARG A C 1
ATOM 693 O O . ARG A 1 89 ? -18.953 -16.984 -6.836 1 94.81 89 ARG A O 1
ATOM 700 N N . GLN A 1 90 ? -19.812 -17.469 -8.844 1 93.19 90 GLN A N 1
ATOM 701 C CA . GLN A 1 90 ? -19.797 -16.094 -9.352 1 93.19 90 GLN A CA 1
ATOM 702 C C . GLN A 1 90 ? -18.422 -15.461 -9.188 1 93.19 90 GLN A C 1
ATOM 704 O O . GLN A 1 90 ? -18.297 -14.359 -8.641 1 93.19 90 GLN A O 1
ATOM 709 N N . SER A 1 91 ? -17.344 -16.141 -9.711 1 93.19 91 SER A N 1
ATOM 710 C CA . SER A 1 91 ? -15.984 -15.625 -9.641 1 93.19 91 SER A CA 1
ATOM 711 C C . SER A 1 91 ? -15.812 -14.398 -10.531 1 93.19 91 SER A C 1
ATOM 713 O O . SER A 1 91 ? -16.484 -14.273 -11.555 1 93.19 91 SER A O 1
ATOM 715 N N . ARG A 1 92 ? -14.93 -13.484 -10.219 1 90.12 92 ARG A N 1
ATOM 716 C CA . ARG A 1 92 ? -14.633 -12.305 -11.023 1 90.12 92 ARG A CA 1
ATOM 717 C C . ARG A 1 92 ? -13.555 -12.609 -12.062 1 90.12 92 ARG A C 1
ATOM 719 O O . ARG A 1 92 ? -12.453 -13.031 -11.711 1 90.12 92 ARG A O 1
ATOM 726 N N . PRO A 1 93 ? -13.781 -12.391 -13.258 1 85 93 PRO A N 1
ATOM 727 C CA . PRO A 1 93 ? -12.828 -12.766 -14.305 1 85 93 PRO A CA 1
ATOM 728 C C . PRO A 1 93 ? -11.609 -11.844 -14.359 1 85 93 PRO A C 1
ATOM 730 O O . PRO A 1 93 ? -10.562 -12.234 -14.883 1 85 93 PRO A O 1
ATOM 733 N N . VAL A 1 94 ? -11.867 -10.672 -13.789 1 83.62 94 VAL A N 1
ATOM 734 C CA . VAL A 1 94 ? -10.781 -9.703 -13.898 1 83.62 94 VAL A CA 1
ATOM 735 C C . VAL A 1 94 ? -10.188 -9.43 -12.523 1 83.62 94 VAL A C 1
ATOM 737 O O . VAL A 1 94 ? -10.914 -9.383 -11.523 1 83.62 94 VAL A O 1
ATOM 740 N N . GLY A 1 95 ? -8.797 -9.273 -12.43 1 87 95 GLY A N 1
ATOM 741 C CA . GLY A 1 95 ? -8.125 -8.938 -11.188 1 87 95 GLY A CA 1
ATOM 742 C C . GLY A 1 95 ? -7.883 -10.141 -10.289 1 87 95 GLY A C 1
ATOM 743 O O . GLY A 1 95 ? -7.832 -11.273 -10.773 1 87 95 GLY A O 1
ATOM 744 N N . PHE A 1 96 ? -7.594 -9.789 -9.047 1 90.56 96 PHE A N 1
ATOM 745 C CA . PHE A 1 96 ? -7.363 -10.844 -8.062 1 90.56 96 PHE A CA 1
ATOM 746 C C . PHE A 1 96 ? -8.68 -11.32 -7.461 1 90.56 96 PHE A C 1
ATOM 748 O O . PHE A 1 96 ? -9.484 -10.508 -7 1 90.56 96 PHE A O 1
ATOM 755 N N . CYS A 1 97 ? -8.938 -12.57 -7.527 1 94.38 97 CYS A N 1
ATOM 756 C CA . CYS A 1 97 ? -10.148 -13.18 -6.988 1 94.38 97 CYS A CA 1
ATOM 757 C C . CYS A 1 97 ? -9.82 -14.398 -6.141 1 94.38 97 CYS A C 1
ATOM 759 O O . CYS A 1 97 ? -9.32 -15.398 -6.656 1 94.38 97 CYS A O 1
ATOM 761 N N . PRO A 1 98 ? -10.227 -14.344 -4.848 1 91.69 98 PRO A N 1
ATOM 762 C CA . PRO A 1 98 ? -9.914 -15.469 -3.961 1 91.69 98 PRO A CA 1
ATOM 763 C C . PRO A 1 98 ? -10.625 -16.75 -4.371 1 91.69 98 PRO A C 1
ATOM 765 O O . PRO A 1 98 ? -10.078 -17.844 -4.195 1 91.69 98 PRO A O 1
ATOM 768 N N . ILE A 1 99 ? -11.805 -16.594 -4.922 1 93.44 99 ILE A N 1
ATOM 769 C CA . ILE A 1 99 ? -12.555 -17.766 -5.359 1 93.44 99 ILE A CA 1
ATOM 770 C C . ILE A 1 99 ? -11.805 -18.469 -6.492 1 93.44 99 ILE A C 1
ATOM 772 O O . ILE A 1 99 ? -11.648 -19.688 -6.477 1 93.44 99 ILE A O 1
ATOM 776 N N . ARG A 1 100 ? -11.32 -17.75 -7.477 1 94.69 100 ARG A N 1
ATOM 777 C CA . ARG A 1 100 ? -10.57 -18.312 -8.594 1 94.69 100 ARG A CA 1
ATOM 778 C C . ARG A 1 100 ? -9.273 -18.969 -8.109 1 94.69 100 ARG A C 1
ATOM 780 O O . ARG A 1 100 ? -8.906 -20.047 -8.57 1 94.69 100 ARG A O 1
ATOM 787 N N . ARG A 1 101 ? -8.641 -18.281 -7.203 1 92.88 101 ARG A N 1
ATOM 788 C CA . ARG A 1 101 ? -7.391 -18.812 -6.664 1 92.88 101 ARG A CA 1
ATOM 789 C C . ARG A 1 101 ? -7.609 -20.188 -6.031 1 92.88 101 ARG A C 1
ATOM 791 O O . ARG A 1 101 ? -6.836 -21.109 -6.266 1 92.88 101 ARG A O 1
ATOM 798 N N . GLU A 1 102 ? -8.68 -20.219 -5.246 1 92.44 102 GLU A N 1
ATOM 799 C CA . GLU A 1 102 ? -8.984 -21.469 -4.562 1 92.44 102 GLU A CA 1
ATOM 800 C C . GLU A 1 102 ? -9.305 -22.578 -5.559 1 92.44 102 GLU A C 1
ATOM 802 O O . GLU A 1 102 ? -8.758 -23.688 -5.465 1 92.44 102 GLU A O 1
ATOM 807 N N . LEU A 1 103 ? -10.117 -22.312 -6.527 1 93.88 103 LEU A N 1
ATOM 808 C CA . LEU A 1 103 ? -10.562 -23.328 -7.477 1 93.88 103 LEU A CA 1
ATOM 809 C C . LEU A 1 103 ? -9.43 -23.75 -8.398 1 93.88 103 LEU A C 1
ATOM 811 O O . LEU A 1 103 ? -9.266 -24.953 -8.672 1 93.88 103 LEU A O 1
ATOM 815 N N . TYR A 1 104 ? -8.656 -22.828 -8.828 1 95.19 104 TYR A N 1
ATOM 816 C CA . TYR A 1 104 ? -7.531 -23.172 -9.688 1 95.19 104 TYR A CA 1
ATOM 817 C C . TYR A 1 104 ? -6.449 -23.906 -8.906 1 95.19 104 TYR A C 1
ATOM 819 O O . TYR A 1 104 ? -5.75 -24.766 -9.445 1 95.19 104 TYR A O 1
ATOM 827 N N . SER A 1 105 ? -6.324 -23.594 -7.629 1 93.56 105 SER A N 1
ATOM 828 C CA . SER A 1 105 ? -5.406 -24.344 -6.773 1 93.56 105 SER A CA 1
ATOM 829 C C . SER A 1 105 ? -5.824 -25.812 -6.66 1 93.56 105 SER A C 1
ATOM 831 O O . SER A 1 105 ? -4.984 -26.703 -6.734 1 93.56 105 SER A O 1
ATOM 833 N N . GLN A 1 106 ? -7.074 -26.016 -6.492 1 92.62 106 GLN A N 1
ATOM 834 C CA . GLN A 1 106 ? -7.594 -27.375 -6.422 1 92.62 106 GLN A CA 1
ATOM 835 C C . GLN A 1 106 ? -7.387 -28.109 -7.746 1 92.62 106 GLN A C 1
ATOM 837 O O . GLN A 1 106 ? -7.02 -29.281 -7.758 1 92.62 106 GLN A O 1
ATOM 842 N N . CYS A 1 107 ? -7.66 -27.391 -8.812 1 94.75 107 CYS A N 1
ATOM 843 C CA . CYS A 1 107 ? -7.441 -27.969 -10.141 1 94.75 107 CYS A CA 1
ATOM 844 C C . CYS A 1 107 ? -5.98 -28.359 -10.328 1 94.75 107 CYS A C 1
ATOM 846 O O . CYS A 1 107 ? -5.68 -29.438 -10.844 1 94.75 107 CYS A O 1
ATOM 848 N N . PHE A 1 108 ? -5.086 -27.5 -9.891 1 96.5 108 PHE A N 1
ATOM 849 C CA . PHE A 1 108 ? -3.652 -27.766 -9.977 1 96.5 108 PHE A CA 1
ATOM 850 C C . PHE A 1 108 ? -3.273 -29 -9.164 1 96.5 108 PHE A C 1
ATOM 852 O O . PHE A 1 108 ? -2.496 -29.828 -9.617 1 96.5 108 PHE A O 1
ATOM 859 N N . ASP A 1 109 ? -3.834 -29.141 -8.016 1 93.88 109 ASP A N 1
ATOM 860 C CA . ASP A 1 109 ? -3.566 -30.297 -7.176 1 93.88 109 ASP A CA 1
ATOM 861 C C . ASP A 1 109 ? -3.971 -31.594 -7.879 1 93.88 109 ASP A C 1
ATOM 863 O O . ASP A 1 109 ? -3.256 -32.594 -7.805 1 93.88 109 ASP A O 1
ATOM 867 N N . GLU A 1 110 ? -5.09 -31.516 -8.516 1 93.75 110 GLU A N 1
ATOM 868 C CA . GLU A 1 110 ? -5.535 -32.719 -9.234 1 93.75 110 GLU A CA 1
ATOM 869 C C . GLU A 1 110 ? -4.594 -33.031 -10.383 1 93.75 110 GLU A C 1
ATOM 871 O O . GLU A 1 110 ? -4.285 -34.219 -10.617 1 93.75 110 GLU A O 1
ATOM 876 N N . LEU A 1 111 ? -4.164 -32.031 -11.055 1 95.5 111 LEU A N 1
ATOM 877 C CA . LEU A 1 111 ? -3.219 -32.25 -12.141 1 95.5 111 LEU A CA 1
ATOM 878 C C . LEU A 1 111 ? -1.899 -32.812 -11.609 1 95.5 111 LEU A C 1
ATOM 880 O O . LEU A 1 111 ? -1.272 -33.656 -12.25 1 95.5 111 LEU A O 1
ATOM 884 N N . ILE A 1 112 ? -1.478 -32.312 -10.484 1 94.81 112 ILE A N 1
ATOM 885 C CA . ILE A 1 112 ? -0.271 -32.812 -9.844 1 94.81 112 ILE A CA 1
ATOM 886 C C . ILE A 1 112 ? -0.466 -34.281 -9.469 1 94.81 112 ILE A C 1
ATOM 888 O O . ILE A 1 112 ? 0.432 -35.125 -9.664 1 94.81 112 ILE A O 1
ATOM 892 N N . ARG A 1 113 ? -1.671 -34.656 -8.93 1 91.75 113 ARG A N 1
ATOM 893 C CA . ARG A 1 113 ? -1.966 -36.031 -8.578 1 91.75 113 ARG A CA 1
ATOM 894 C C . ARG A 1 113 ? -1.819 -36.938 -9.789 1 91.75 113 ARG A C 1
ATOM 896 O O . ARG A 1 113 ? -1.155 -38 -9.711 1 91.75 113 ARG A O 1
ATOM 903 N N . GLN A 1 114 ? -2.412 -36.562 -10.914 1 91.31 114 GLN A N 1
ATOM 904 C CA . GLN A 1 114 ? -2.387 -37.375 -12.133 1 91.31 114 GLN A CA 1
ATOM 905 C C . GLN A 1 114 ? -0.966 -37.5 -12.672 1 91.31 114 GLN A C 1
ATOM 907 O O . GLN A 1 114 ? -0.557 -38.594 -13.094 1 91.31 114 GLN A O 1
ATOM 912 N N . THR A 1 115 ? -0.224 -36.406 -12.609 1 91.88 115 THR A N 1
ATOM 913 C CA . THR A 1 115 ? 1.148 -36.406 -13.109 1 91.88 115 THR A CA 1
ATOM 914 C C . THR A 1 115 ? 2.041 -37.281 -12.203 1 91.88 115 THR A C 1
ATOM 916 O O . THR A 1 115 ? 2.943 -37.969 -12.688 1 91.88 115 THR A O 1
ATOM 919 N N . SER A 1 116 ? 1.78 -37.188 -10.914 1 90.88 116 SER A N 1
ATOM 920 C CA . SER A 1 116 ? 2.576 -37.938 -9.953 1 90.88 116 SER A CA 1
ATOM 921 C C . SER A 1 116 ? 2.422 -39.438 -10.164 1 90.88 116 SER A C 1
ATOM 923 O O . SER A 1 116 ? 3.361 -40.188 -9.93 1 90.88 116 SER A O 1
ATOM 925 N N . ILE A 1 117 ? 1.235 -39.844 -10.523 1 88.19 117 ILE A N 1
ATOM 926 C CA . ILE A 1 117 ? 0.972 -41.25 -10.758 1 88.19 117 ILE A CA 1
ATOM 927 C C . ILE A 1 117 ? 1.761 -41.719 -11.977 1 88.19 117 ILE A C 1
ATOM 929 O O . ILE A 1 117 ? 2.277 -42.844 -11.992 1 88.19 117 ILE A O 1
ATOM 933 N N . ASN A 1 118 ? 1.906 -40.844 -12.93 1 86.62 118 ASN A N 1
ATOM 934 C CA . ASN A 1 118 ? 2.658 -41.188 -14.141 1 86.62 118 ASN A CA 1
ATOM 935 C C . ASN A 1 118 ? 4.164 -41.125 -13.898 1 86.62 118 ASN A C 1
ATOM 937 O O . ASN A 1 118 ? 4.918 -41.969 -14.383 1 86.62 118 ASN A O 1
ATOM 941 N N . CYS A 1 119 ? 4.555 -40.094 -13.258 1 89.31 119 CYS A N 1
ATOM 942 C CA . CYS A 1 119 ? 5.957 -39.844 -12.945 1 89.31 119 CYS A CA 1
ATOM 943 C C . CYS A 1 119 ? 6.094 -39.125 -11.617 1 89.31 119 CYS A C 1
ATOM 945 O O . CYS A 1 119 ? 5.777 -37.938 -11.523 1 89.31 119 CYS A O 1
ATOM 947 N N . SER A 1 120 ? 6.668 -39.844 -10.664 1 89.44 120 SER A N 1
ATOM 948 C CA . SER A 1 120 ? 6.75 -39.25 -9.32 1 89.44 120 SER A CA 1
ATOM 949 C C . SER A 1 120 ? 7.648 -38.031 -9.305 1 89.44 120 SER A C 1
ATOM 951 O O . SER A 1 120 ? 7.371 -37.062 -8.586 1 89.44 120 SER A O 1
ATOM 953 N N . GLU A 1 121 ? 8.711 -38.031 -10.062 1 90.94 121 GLU A N 1
ATOM 954 C CA . GLU A 1 121 ? 9.648 -36.906 -10.086 1 90.94 121 GLU A CA 1
ATOM 955 C C . GLU A 1 121 ? 8.984 -35.656 -10.648 1 90.94 121 GLU A C 1
ATOM 957 O O . GLU A 1 121 ? 9.188 -34.562 -10.133 1 90.94 121 GLU A O 1
ATOM 962 N N . SER A 1 122 ? 8.211 -35.844 -11.703 1 93.5 122 SER A N 1
ATOM 963 C CA . SER A 1 122 ? 7.488 -34.719 -12.281 1 93.5 122 SER A CA 1
ATOM 964 C C . SER A 1 122 ? 6.484 -34.125 -11.297 1 93.5 122 SER A C 1
ATOM 966 O O . SER A 1 122 ? 6.348 -32.906 -11.188 1 93.5 122 SER A O 1
ATOM 968 N N . GLY A 1 123 ? 5.816 -35.031 -10.602 1 93.56 123 GLY A N 1
ATOM 969 C CA . GLY A 1 123 ? 4.863 -34.594 -9.594 1 93.56 123 GLY A CA 1
ATOM 970 C C . GLY A 1 123 ? 5.508 -33.812 -8.477 1 93.56 123 GLY A C 1
ATOM 971 O O . GLY A 1 123 ? 4.992 -32.75 -8.07 1 93.56 123 GLY A O 1
ATOM 972 N N . LEU A 1 124 ? 6.609 -34.25 -8.016 1 92.81 124 LEU A N 1
ATOM 973 C CA . LEU A 1 124 ? 7.32 -33.562 -6.938 1 92.81 124 LEU A CA 1
ATOM 974 C C . LEU A 1 124 ? 7.781 -32.188 -7.375 1 92.81 124 LEU A C 1
ATOM 976 O O . LEU A 1 124 ? 7.699 -31.219 -6.602 1 92.81 124 LEU A O 1
ATOM 980 N N . LEU A 1 125 ? 8.258 -32.062 -8.547 1 95.12 125 LEU A N 1
ATOM 981 C CA . LEU A 1 125 ? 8.711 -30.781 -9.047 1 95.12 125 LEU A CA 1
ATOM 982 C C . LEU A 1 125 ? 7.543 -29.812 -9.227 1 95.12 125 LEU A C 1
ATOM 984 O O . LEU A 1 125 ? 7.668 -28.625 -8.953 1 95.12 125 LEU A O 1
ATOM 988 N N . LEU A 1 126 ? 6.418 -30.344 -9.664 1 96.19 126 LEU A N 1
ATOM 989 C CA . LEU A 1 126 ? 5.223 -29.516 -9.781 1 96.19 126 LEU A CA 1
ATOM 990 C C . LEU A 1 126 ? 4.785 -29 -8.422 1 96.19 126 LEU A C 1
ATOM 992 O O . LEU A 1 126 ? 4.32 -27.859 -8.305 1 96.19 126 LEU A O 1
ATOM 996 N N . VAL A 1 127 ? 4.953 -29.828 -7.391 1 95.94 127 VAL A N 1
ATOM 997 C CA . VAL A 1 127 ? 4.621 -29.406 -6.035 1 95.94 127 VAL A CA 1
ATOM 998 C C . VAL A 1 127 ? 5.543 -28.266 -5.617 1 95.94 127 VAL A C 1
ATOM 1000 O O . VAL A 1 127 ? 5.094 -27.297 -4.996 1 95.94 127 VAL A O 1
ATOM 1003 N N . GLU A 1 128 ? 6.738 -28.375 -5.93 1 95.38 128 GLU A N 1
ATOM 1004 C CA . GLU A 1 128 ? 7.691 -27.312 -5.613 1 95.38 128 GLU A CA 1
ATOM 1005 C C . GLU A 1 128 ? 7.309 -26 -6.305 1 95.38 128 GLU A C 1
ATOM 1007 O O . GLU A 1 128 ? 7.352 -24.938 -5.688 1 95.38 128 GLU A O 1
ATOM 1012 N N . VAL A 1 129 ? 6.965 -26.094 -7.57 1 96.56 129 VAL A N 1
ATOM 1013 C CA . VAL A 1 129 ? 6.539 -24.922 -8.328 1 96.56 129 VAL A CA 1
ATOM 1014 C C . VAL A 1 129 ? 5.285 -24.312 -7.688 1 96.56 129 VAL A C 1
ATOM 1016 O O . VAL A 1 129 ? 5.207 -23.109 -7.48 1 96.56 129 VAL A O 1
ATOM 1019 N N . ARG A 1 130 ? 4.352 -25.203 -7.414 1 95.94 130 ARG A N 1
ATOM 1020 C CA . ARG A 1 130 ? 3.113 -24.766 -6.785 1 95.94 130 ARG A CA 1
ATOM 1021 C C . ARG A 1 130 ? 3.393 -24.047 -5.461 1 95.94 130 ARG A C 1
ATOM 1023 O O . ARG A 1 130 ? 2.836 -22.984 -5.195 1 95.94 130 ARG A O 1
ATOM 1030 N N . ASP A 1 131 ? 4.18 -24.625 -4.648 1 94.81 131 ASP A N 1
ATOM 1031 C CA . ASP A 1 131 ? 4.469 -24.062 -3.328 1 94.81 131 ASP A CA 1
ATOM 1032 C C . ASP A 1 131 ? 5.203 -22.734 -3.443 1 94.81 131 ASP A C 1
ATOM 1034 O O . ASP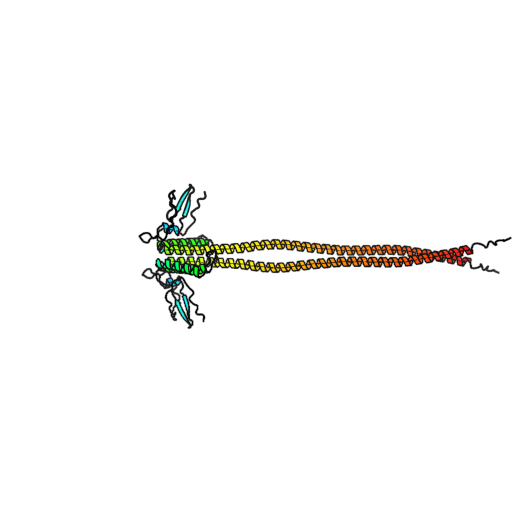 A 1 131 ? 4.934 -21.797 -2.68 1 94.81 131 ASP A O 1
ATOM 1038 N N . GLU A 1 132 ? 6.113 -22.641 -4.336 1 95.75 132 GLU A N 1
ATOM 1039 C CA . GLU A 1 132 ? 6.812 -21.375 -4.559 1 95.75 132 GLU A CA 1
ATOM 1040 C C . GLU A 1 132 ? 5.844 -20.281 -4.973 1 95.75 132 GLU A C 1
ATOM 1042 O O . GLU A 1 132 ? 5.906 -19.156 -4.453 1 95.75 132 GLU A O 1
ATOM 1047 N N . ILE A 1 133 ? 4.984 -20.578 -5.852 1 95.88 133 ILE A N 1
ATOM 1048 C CA . ILE A 1 133 ? 4.016 -19.594 -6.336 1 95.88 133 ILE A CA 1
ATOM 1049 C C . ILE A 1 133 ? 3.096 -19.172 -5.195 1 95.88 133 ILE A C 1
ATOM 1051 O O . ILE A 1 133 ? 2.814 -17.984 -5.031 1 95.88 133 ILE A O 1
ATOM 1055 N N . SER A 1 134 ? 2.639 -20.156 -4.43 1 94.75 134 SER A N 1
ATOM 1056 C CA . SER A 1 134 ? 1.766 -19.859 -3.299 1 94.75 134 SER A CA 1
ATOM 1057 C C . SER A 1 134 ? 2.463 -18.969 -2.283 1 94.75 134 SER A C 1
ATOM 1059 O O . SER A 1 134 ? 1.878 -17.984 -1.804 1 94.75 134 SER A O 1
ATOM 1061 N N . THR A 1 135 ? 3.703 -19.281 -1.982 1 95.19 135 THR A N 1
ATOM 1062 C CA . THR A 1 135 ? 4.477 -18.484 -1.037 1 95.19 135 THR A CA 1
ATOM 1063 C C . THR A 1 135 ? 4.672 -17.062 -1.56 1 95.19 135 THR A C 1
ATOM 1065 O O . THR A 1 135 ? 4.512 -16.109 -0.812 1 95.19 135 THR A O 1
ATOM 1068 N N . SER A 1 136 ? 5 -17.016 -2.84 1 95.19 136 SER A N 1
ATOM 1069 C CA . SER A 1 136 ? 5.199 -15.711 -3.457 1 95.19 136 SER A CA 1
ATOM 1070 C C . SER A 1 136 ? 3.914 -14.891 -3.436 1 95.19 136 SER A C 1
ATOM 1072 O O . SER A 1 136 ? 3.938 -13.703 -3.109 1 95.19 136 SER A O 1
ATOM 1074 N N . MET A 1 137 ? 2.826 -15.477 -3.797 1 94.62 137 MET A N 1
ATOM 1075 C CA . MET A 1 137 ? 1.54 -14.789 -3.805 1 94.62 137 MET A CA 1
ATOM 1076 C C . MET A 1 137 ? 1.162 -14.328 -2.4 1 94.62 137 MET A C 1
ATOM 1078 O O . MET A 1 137 ? 0.688 -13.203 -2.219 1 94.62 137 MET A O 1
ATOM 1082 N N . ASN A 1 138 ? 1.379 -15.195 -1.398 1 95.44 138 ASN A N 1
ATOM 1083 C CA . ASN A 1 138 ? 1.1 -14.82 -0.017 1 95.44 138 ASN A CA 1
ATOM 1084 C C . ASN A 1 138 ? 1.974 -13.648 0.434 1 95.44 138 ASN A C 1
ATOM 1086 O O . ASN A 1 138 ? 1.511 -12.766 1.156 1 95.44 138 ASN A O 1
ATOM 1090 N N . ALA A 1 139 ? 3.229 -13.703 0.025 1 95.81 139 ALA A N 1
ATOM 1091 C CA . ALA A 1 139 ? 4.125 -12.594 0.339 1 95.81 139 ALA A CA 1
ATOM 1092 C C . ALA A 1 139 ? 3.623 -11.289 -0.276 1 95.81 139 ALA A C 1
ATOM 1094 O O . ALA A 1 139 ? 3.668 -10.234 0.363 1 95.81 139 ALA A O 1
ATOM 1095 N N . LEU A 1 140 ? 3.148 -11.398 -1.474 1 94.44 140 LEU A N 1
ATOM 1096 C CA . LEU A 1 140 ? 2.623 -10.219 -2.16 1 94.44 140 LEU A CA 1
ATOM 1097 C C . LEU A 1 140 ? 1.378 -9.695 -1.456 1 94.44 140 LEU A C 1
ATOM 1099 O O . LEU A 1 140 ? 1.209 -8.477 -1.312 1 94.44 140 LEU A O 1
ATOM 1103 N N . ILE A 1 141 ? 0.537 -10.617 -1.04 1 94.5 141 ILE A N 1
ATOM 1104 C CA . ILE A 1 141 ? -0.67 -10.242 -0.315 1 94.5 141 ILE A CA 1
ATOM 1105 C C . ILE A 1 141 ? -0.291 -9.531 0.985 1 94.5 141 ILE A C 1
ATOM 1107 O O . ILE A 1 141 ? -0.843 -8.477 1.311 1 94.5 141 ILE A O 1
ATOM 1111 N N . GLN A 1 142 ? 0.684 -10.055 1.688 1 96 142 GLN A N 1
ATOM 1112 C CA . GLN A 1 142 ? 1.142 -9.453 2.938 1 96 142 GLN A CA 1
ATOM 1113 C C . GLN A 1 142 ? 1.739 -8.07 2.699 1 96 142 GLN A C 1
ATOM 1115 O O . GLN A 1 142 ? 1.525 -7.152 3.492 1 96 142 GLN A O 1
ATOM 1120 N N . LEU A 1 143 ? 2.488 -7.938 1.627 1 93.06 143 LEU A N 1
ATOM 1121 C CA . LEU A 1 143 ? 3.057 -6.645 1.265 1 93.06 143 LEU A CA 1
ATOM 1122 C C . LEU A 1 143 ? 1.957 -5.625 0.992 1 93.06 143 LEU A C 1
ATOM 1124 O O . LEU A 1 143 ? 2.027 -4.488 1.464 1 93.06 143 LEU A O 1
ATOM 1128 N N . TYR A 1 144 ? 0.961 -5.938 0.321 1 95.12 144 TYR A N 1
ATOM 1129 C CA . TYR A 1 144 ? -0.175 -5.07 0.032 1 95.12 144 TYR A CA 1
ATOM 1130 C C . TYR A 1 144 ? -0.897 -4.672 1.313 1 95.12 144 TYR A C 1
ATOM 1132 O O . TYR A 1 144 ? -1.185 -3.49 1.53 1 95.12 144 TYR A O 1
ATOM 1140 N N . GLU A 1 145 ? -1.12 -5.695 2.104 1 94.88 145 GLU A N 1
ATOM 1141 C CA . GLU A 1 145 ? -1.791 -5.43 3.373 1 94.88 145 GLU A CA 1
ATOM 1142 C C . GLU A 1 145 ? -0.97 -4.48 4.242 1 94.88 145 GLU A C 1
ATOM 1144 O O . GLU A 1 145 ? -1.521 -3.578 4.875 1 94.88 145 GLU A O 1
ATOM 1149 N N . SER A 1 146 ? 0.274 -4.648 4.277 1 94.31 146 SER A N 1
ATOM 1150 C CA . SER A 1 146 ? 1.164 -3.791 5.051 1 94.31 146 SER A CA 1
ATOM 1151 C C . SER A 1 146 ? 1.164 -2.363 4.516 1 94.31 146 SER A C 1
ATOM 1153 O O . SER A 1 146 ? 1.164 -1.403 5.289 1 94.31 146 SER A O 1
ATOM 1155 N N . ALA A 1 147 ? 1.16 -2.248 3.18 1 94.44 147 ALA A N 1
ATOM 1156 C CA . ALA A 1 147 ? 1.126 -0.925 2.561 1 94.44 147 ALA A CA 1
ATOM 1157 C C . ALA A 1 147 ? -0.16 -0.185 2.918 1 94.44 147 ALA A C 1
ATOM 1159 O O . ALA A 1 147 ? -0.128 1 3.26 1 94.44 147 ALA A O 1
ATOM 1160 N N . VAL A 1 148 ? -1.22 -0.784 2.906 1 94.81 148 VAL A N 1
ATOM 1161 C CA . VAL A 1 148 ? -2.514 -0.194 3.234 1 94.81 148 VAL A CA 1
ATOM 1162 C C . VAL A 1 148 ? -2.549 0.186 4.711 1 94.81 148 VAL A C 1
ATOM 1164 O O . VAL A 1 148 ? -2.992 1.28 5.07 1 94.81 148 VAL A O 1
ATOM 1167 N N . ALA A 1 149 ? -2.072 -0.762 5.539 1 94.44 149 ALA A N 1
ATOM 1168 C CA . ALA A 1 149 ? -2.033 -0.488 6.973 1 94.44 149 ALA A CA 1
ATOM 1169 C C . ALA A 1 149 ? -1.177 0.738 7.273 1 94.44 149 ALA A C 1
ATOM 1171 O O . ALA A 1 149 ? -1.535 1.562 8.117 1 94.44 149 ALA A O 1
ATOM 1172 N N . TYR A 1 150 ? -0.107 0.935 6.656 1 93.25 150 TYR A N 1
ATOM 1173 C CA . TYR A 1 150 ? 0.774 2.09 6.801 1 93.25 150 TYR A CA 1
ATOM 1174 C C . TYR A 1 150 ? 0.058 3.375 6.398 1 93.25 150 TYR A C 1
ATOM 1176 O O . TYR A 1 150 ? 0.148 4.387 7.102 1 93.25 150 TYR A O 1
ATOM 1184 N N . THR A 1 151 ? -0.687 3.244 5.336 1 92 151 THR A N 1
ATOM 1185 C CA . THR A 1 151 ? -1.436 4.398 4.848 1 92 151 THR A CA 1
ATOM 1186 C C . THR A 1 151 ? -2.492 4.824 5.863 1 92 151 THR A C 1
ATOM 1188 O O . THR A 1 151 ? -2.615 6.012 6.176 1 92 151 THR A O 1
ATOM 1191 N N . VAL A 1 152 ? -3.197 3.906 6.383 1 91.94 152 VAL A N 1
ATOM 1192 C CA . VAL A 1 152 ? -4.258 4.172 7.348 1 91.94 152 VAL A CA 1
ATOM 1193 C C . VAL A 1 152 ? -3.66 4.766 8.617 1 91.94 152 VAL A C 1
ATOM 1195 O O . VAL A 1 152 ? -4.188 5.738 9.164 1 91.94 152 VAL A O 1
ATOM 1198 N N . SER A 1 153 ? -2.562 4.238 9.055 1 93.56 153 SER A N 1
ATOM 1199 C CA . SER A 1 153 ? -1.876 4.738 10.242 1 93.56 153 SER A CA 1
ATOM 1200 C C . SER A 1 153 ? -1.407 6.176 10.047 1 93.56 153 SER A C 1
ATOM 1202 O O . SER A 1 153 ? -1.552 7.008 10.945 1 93.56 153 SER A O 1
ATOM 1204 N N . LYS A 1 154 ? -0.9 6.426 8.898 1 91.56 154 LYS A N 1
ATOM 1205 C CA . LYS A 1 154 ? -0.438 7.777 8.594 1 91.56 154 LYS A CA 1
ATOM 1206 C C . LYS A 1 154 ? -1.604 8.758 8.539 1 91.56 154 LYS A C 1
ATOM 1208 O O . LYS A 1 154 ? -1.504 9.875 9.047 1 91.56 154 LYS A O 1
ATOM 1213 N N . ASP A 1 155 ? -2.629 8.367 7.988 1 92.25 155 ASP A N 1
ATOM 1214 C CA . ASP A 1 155 ? -3.828 9.195 7.906 1 92.25 155 ASP A CA 1
ATOM 1215 C C . ASP A 1 155 ? -4.336 9.57 9.297 1 92.25 155 ASP A C 1
ATOM 1217 O O . ASP A 1 155 ? -4.715 10.719 9.539 1 92.25 155 ASP A O 1
ATOM 1221 N N . LEU A 1 156 ? -4.395 8.656 10.148 1 93.44 156 LEU A N 1
ATOM 1222 C CA . LEU A 1 156 ? -4.859 8.891 11.516 1 93.44 156 LEU A CA 1
ATOM 1223 C C . LEU A 1 156 ? -3.936 9.859 12.242 1 93.44 156 LEU A C 1
ATOM 1225 O O . LEU A 1 156 ? -4.402 10.727 12.984 1 93.44 156 LEU A O 1
ATOM 1229 N N . LYS A 1 157 ? -2.695 9.727 11.977 1 93.31 157 LYS A N 1
ATOM 1230 C CA . LYS A 1 157 ? -1.719 10.633 12.578 1 93.31 157 LYS A CA 1
ATOM 1231 C C . LYS A 1 157 ? -1.901 12.055 12.055 1 93.31 157 LYS A C 1
ATOM 1233 O O . LYS A 1 157 ? -1.866 13.016 12.836 1 93.31 157 LYS A O 1
ATOM 1238 N N . PHE A 1 158 ? -2.102 12.188 10.828 1 92.5 158 PHE A N 1
ATOM 1239 C CA . PHE A 1 158 ? -2.295 13.5 10.219 1 92.5 158 PHE A CA 1
ATOM 1240 C C . PHE A 1 158 ? -3.562 14.156 10.742 1 92.5 158 PHE A C 1
ATOM 1242 O O . PHE A 1 158 ? -3.58 15.367 11.008 1 92.5 158 PHE A O 1
ATOM 1249 N N . GLN A 1 159 ? -4.539 13.344 10.844 1 92.12 159 GLN A N 1
ATOM 1250 C CA . GLN A 1 159 ? -5.797 13.875 11.367 1 92.12 159 GLN A CA 1
ATOM 1251 C C . GLN A 1 159 ? -5.625 14.406 12.789 1 92.12 159 GLN A C 1
ATOM 1253 O O . GLN A 1 159 ? -6.141 15.469 13.125 1 92.12 159 GLN A O 1
ATOM 1258 N N . LYS A 1 160 ? -4.938 13.734 13.562 1 93.5 160 LYS A N 1
ATOM 1259 C CA . LYS A 1 160 ? -4.656 14.164 14.93 1 93.5 160 LYS A CA 1
ATOM 1260 C C . LYS A 1 160 ? -3.82 15.438 14.938 1 93.5 160 LYS A C 1
ATOM 1262 O O . LYS A 1 160 ? -4.102 16.375 15.703 1 93.5 160 LYS A O 1
ATOM 1267 N N . ASP A 1 161 ? -2.818 15.398 14.086 1 93.06 161 ASP A N 1
ATOM 1268 C CA . ASP A 1 161 ? -1.96 16.578 13.977 1 93.06 161 ASP A CA 1
ATOM 1269 C C . ASP A 1 161 ? -2.75 17.781 13.484 1 93.06 161 ASP A C 1
ATOM 1271 O O . ASP A 1 161 ? -2.545 18.906 13.961 1 93.06 161 ASP A O 1
ATOM 1275 N N . GLU A 1 1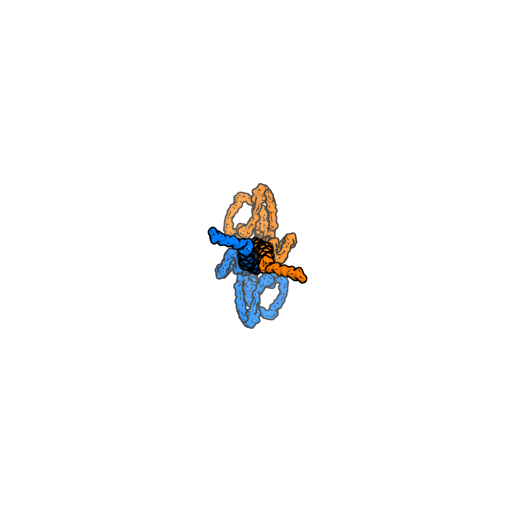62 ? -3.576 17.547 12.539 1 91.88 162 GLU A N 1
ATOM 1276 C CA . GLU A 1 162 ? -4.414 18.609 12.008 1 91.88 162 GLU A CA 1
ATOM 1277 C C . GLU A 1 162 ? -5.293 19.219 13.102 1 91.88 162 GLU A C 1
ATOM 1279 O O . GLU A 1 162 ? -5.457 20.438 13.164 1 91.88 162 GLU A O 1
ATOM 1284 N N . GLU A 1 163 ? -5.828 18.406 13.93 1 93.38 163 GLU A N 1
ATOM 1285 C CA . GLU A 1 163 ? -6.625 18.875 15.055 1 93.38 163 GLU A CA 1
ATOM 1286 C C . GLU A 1 163 ? -5.789 19.734 16 1 93.38 163 GLU A C 1
ATOM 1288 O O . GLU A 1 163 ? -6.25 20.766 16.484 1 93.38 163 GLU A O 1
ATOM 1293 N N . GLY A 1 164 ? -4.641 19.297 16.25 1 93.81 164 GLY A N 1
ATOM 1294 C CA . GLY A 1 164 ? -3.73 20.078 17.078 1 93.81 164 GLY A CA 1
ATOM 1295 C C . GLY A 1 164 ? -3.398 21.438 16.484 1 93.81 164 GLY A C 1
ATOM 1296 O O . GLY A 1 164 ? -3.408 22.453 17.203 1 93.81 164 GLY A O 1
ATOM 1297 N N . VAL A 1 165 ? -3.193 21.391 15.234 1 95.38 165 VAL A N 1
ATOM 1298 C CA . VAL A 1 165 ? -2.857 22.625 14.523 1 95.38 165 VAL A CA 1
ATOM 1299 C C . VAL A 1 165 ? -4.047 23.578 14.555 1 95.38 165 VAL A C 1
ATOM 1301 O O . VAL A 1 165 ? -3.879 24.781 14.773 1 95.38 165 VAL A O 1
ATOM 1304 N N . LYS A 1 166 ? -5.172 23.125 14.406 1 94.12 166 LYS A N 1
ATOM 1305 C CA . LYS A 1 166 ? -6.383 23.953 14.445 1 94.12 166 LYS A CA 1
ATOM 1306 C C . LYS A 1 166 ? -6.559 24.594 15.82 1 94.12 166 LYS A C 1
ATOM 1308 O O . LYS A 1 166 ? -6.902 25.781 15.906 1 94.12 166 LYS A O 1
ATOM 1313 N N . ASN A 1 167 ? -6.219 23.891 16.859 1 95.62 167 ASN A N 1
ATOM 1314 C CA . ASN A 1 167 ? -6.297 24.438 18.219 1 95.62 167 ASN A CA 1
ATOM 1315 C C . ASN A 1 167 ? -5.281 25.547 18.438 1 95.62 167 ASN A C 1
ATOM 1317 O O . ASN A 1 167 ? -5.586 26.562 19.078 1 95.62 167 ASN A O 1
ATOM 1321 N N . ASN A 1 168 ? -4.188 25.359 17.906 1 95.38 168 ASN A N 1
ATOM 1322 C CA . ASN A 1 168 ? -3.143 26.375 18 1 95.38 168 ASN A CA 1
ATOM 1323 C C . ASN A 1 168 ? -3.535 27.656 17.281 1 95.38 168 ASN A C 1
ATOM 1325 O O . ASN A 1 168 ? -3.326 28.75 17.797 1 95.38 168 ASN A O 1
ATOM 1329 N N . ILE A 1 169 ? -4.121 27.562 16.188 1 97 169 ILE A N 1
ATOM 1330 C CA . ILE A 1 169 ? -4.551 28.719 15.391 1 97 169 ILE A CA 1
ATOM 1331 C C . ILE A 1 169 ? -5.664 29.453 16.125 1 97 169 ILE A C 1
ATOM 1333 O O . ILE A 1 169 ? -5.656 30.688 16.203 1 97 169 ILE A O 1
ATOM 1337 N N . ASP A 1 170 ? -6.504 28.672 16.719 1 96.75 170 ASP A N 1
ATOM 1338 C CA . ASP A 1 170 ? -7.586 29.281 17.484 1 96.75 170 ASP A CA 1
ATOM 1339 C C . ASP A 1 170 ? -7.043 30.047 18.688 1 96.75 170 ASP A C 1
ATOM 1341 O O . ASP A 1 170 ? -7.527 31.141 19 1 96.75 170 ASP A O 1
ATOM 1345 N N . ASP A 1 171 ? -6.059 29.531 19.297 1 97.25 171 ASP A N 1
ATOM 1346 C CA . ASP A 1 171 ? -5.418 30.203 20.422 1 97.25 171 ASP A CA 1
ATOM 1347 C C . ASP A 1 171 ? -4.77 31.516 20 1 97.25 171 ASP A C 1
ATOM 1349 O O . ASP A 1 171 ? -4.895 32.531 20.688 1 97.25 171 ASP A O 1
ATOM 1353 N N . LEU A 1 172 ? -4.141 31.469 18.875 1 97.88 172 LEU A N 1
ATOM 1354 C CA . LEU A 1 172 ? -3.48 32.656 18.359 1 97.88 172 LEU A CA 1
ATOM 1355 C C . LEU A 1 172 ? -4.504 33.719 17.953 1 97.88 172 LEU A C 1
ATOM 1357 O O . LEU A 1 172 ? -4.32 34.906 18.25 1 97.88 172 LEU A O 1
ATOM 1361 N N . LYS A 1 173 ? -5.598 33.312 17.422 1 97.56 173 LYS A N 1
ATOM 1362 C CA . LYS A 1 173 ? -6.668 34.219 17.047 1 97.56 173 LYS A CA 1
ATOM 1363 C C . LYS A 1 173 ? -7.316 34.844 18.281 1 97.56 173 LYS A C 1
ATOM 1365 O O . LYS A 1 173 ? -7.637 36.031 18.281 1 97.56 173 LYS A O 1
ATOM 1370 N N . ASN A 1 174 ? -7.422 34.094 19.359 1 98 174 ASN A N 1
ATOM 1371 C CA . ASN A 1 174 ? -7.949 34.625 20.609 1 98 174 ASN A CA 1
ATOM 1372 C C . ASN A 1 174 ? -7.012 35.656 21.234 1 98 174 ASN A C 1
ATOM 1374 O O . ASN A 1 174 ? -7.465 36.656 21.766 1 98 174 ASN A O 1
ATOM 1378 N N . LYS A 1 175 ? -5.781 35.344 21.125 1 98.06 175 LYS A N 1
ATOM 1379 C CA . LYS A 1 175 ? -4.793 36.312 21.625 1 98.06 175 LYS A CA 1
ATOM 1380 C C . LYS A 1 175 ? -4.848 37.625 20.859 1 98.06 175 LYS A C 1
ATOM 1382 O O . LYS A 1 175 ? -4.77 38.688 21.453 1 98.06 175 LYS A O 1
ATOM 1387 N N . ILE A 1 176 ? -5.039 37.531 19.594 1 98.06 176 ILE A N 1
ATOM 1388 C CA . ILE A 1 176 ? -5.148 38.719 18.734 1 98.06 176 ILE A CA 1
ATOM 1389 C C . ILE A 1 176 ? -6.395 39.531 19.109 1 98.06 176 ILE A C 1
ATOM 1391 O O . ILE A 1 176 ? -6.332 40.75 19.281 1 98.06 176 ILE A O 1
ATOM 1395 N N . GLN A 1 177 ? -7.457 38.844 19.344 1 97.75 177 GLN A N 1
ATOM 1396 C CA . GLN A 1 177 ? -8.703 39.5 19.734 1 97.75 177 GLN A CA 1
ATOM 1397 C C . GLN A 1 177 ? -8.578 40.188 21.078 1 97.75 177 GLN A C 1
ATOM 1399 O O . GLN A 1 177 ? -9.086 41.281 21.281 1 97.75 177 GLN A O 1
ATOM 1404 N N . GLY A 1 178 ? -7.867 39.562 21.984 1 98.06 178 GLY A N 1
ATOM 1405 C CA . GLY A 1 178 ? -7.613 40.156 23.297 1 98.06 178 GLY A CA 1
ATOM 1406 C C . GLY A 1 178 ? -6.777 41.406 23.234 1 98.06 178 GLY A C 1
ATOM 1407 O O . GLY A 1 178 ? -7.105 42.406 23.875 1 98.06 178 GLY A O 1
ATOM 1408 N N . LEU A 1 179 ? -5.789 41.375 22.391 1 97.69 179 LEU A N 1
ATOM 1409 C CA . LEU A 1 179 ? -4.91 42.531 22.25 1 97.69 179 LEU A CA 1
ATOM 1410 C C . LEU A 1 179 ? -5.637 43.688 21.562 1 97.69 179 LEU A C 1
ATOM 1412 O O . LEU A 1 179 ? -5.445 44.844 21.922 1 97.69 179 LEU A O 1
ATOM 1416 N N . GLU A 1 180 ? -6.535 43.312 20.609 1 97 180 GLU A N 1
ATOM 1417 C CA . GLU A 1 180 ? -7.332 44.344 19.922 1 97 180 GLU A CA 1
ATOM 1418 C C . GLU A 1 180 ? -8.32 45 20.875 1 97 180 GLU A C 1
ATOM 1420 O O . GLU A 1 180 ? -8.508 46.219 20.844 1 97 180 GLU A O 1
ATOM 1425 N N . THR A 1 181 ? -8.883 44.25 21.812 1 97.25 181 THR A N 1
ATOM 1426 C CA . THR A 1 181 ? -9.805 44.781 22.812 1 97.25 181 THR A CA 1
ATOM 1427 C C . THR A 1 181 ? -9.07 45.656 23.828 1 97.25 181 THR A C 1
ATOM 1429 O O . THR A 1 181 ? -9.57 46.688 24.234 1 97.25 181 THR A O 1
ATOM 1432 N N . GLU A 1 182 ? -7.902 45.281 24.156 1 97 182 GLU A N 1
ATOM 1433 C CA . GLU A 1 182 ? -7.086 46.031 25.094 1 97 182 GLU A CA 1
ATOM 1434 C C . GLU A 1 182 ? -6.676 47.375 24.5 1 97 182 GLU A C 1
ATOM 1436 O O . GLU A 1 182 ? -6.68 48.406 25.188 1 97 182 GLU A O 1
ATOM 1441 N N . LEU A 1 183 ? -6.391 47.375 23.25 1 96.69 183 LEU A N 1
ATOM 1442 C CA . LEU A 1 183 ? -6.016 48.625 22.562 1 96.69 183 LEU A CA 1
ATOM 1443 C C . LEU A 1 183 ? -7.188 49.594 22.516 1 96.69 183 LEU A C 1
ATOM 1445 O O . LEU A 1 183 ? -7.016 50.781 22.781 1 96.69 183 LEU A O 1
ATOM 1449 N N . LYS A 1 184 ? -8.367 49.031 22.297 1 95.56 184 LYS A N 1
ATOM 1450 C CA . LYS A 1 184 ? -9.562 49.875 22.266 1 95.56 184 LYS A CA 1
ATOM 1451 C C . LYS A 1 184 ? -9.883 50.438 23.656 1 95.56 184 LYS A C 1
ATOM 1453 O O . LYS A 1 184 ? -10.188 51.625 23.797 1 95.56 184 LYS A O 1
ATOM 1458 N N . SER A 1 185 ? -9.695 49.562 24.625 1 95.88 185 SER A N 1
ATOM 1459 C CA . SER A 1 185 ? -9.961 49.969 26 1 95.88 185 SER A CA 1
ATOM 1460 C C . SER A 1 185 ? -8.977 51.062 26.453 1 95.88 185 SER A C 1
ATOM 1462 O O . SER A 1 185 ? -9.359 52 27.156 1 95.88 185 SER A O 1
ATOM 1464 N N . LEU A 1 186 ? -7.77 50.938 26.031 1 94.19 186 LEU A N 1
ATOM 1465 C CA . LEU A 1 186 ? -6.746 51.906 26.406 1 94.19 186 LEU A CA 1
ATOM 1466 C C . LEU A 1 186 ? -7 53.25 25.734 1 94.19 186 LEU A C 1
ATOM 1468 O O . LEU A 1 186 ? -6.816 54.312 26.344 1 94.19 186 LEU A O 1
ATOM 1472 N N . HIS A 1 187 ? -7.512 53.25 24.547 1 93.56 187 HIS A N 1
ATOM 1473 C CA . HIS A 1 187 ? -7.867 54.469 23.844 1 93.56 187 HIS A CA 1
ATOM 1474 C C . HIS A 1 187 ? -9 55.219 24.562 1 93.56 187 HIS A C 1
ATOM 1476 O O . HIS A 1 187 ? -8.938 56.438 24.734 1 93.56 187 HIS A O 1
ATOM 1482 N N . ILE A 1 188 ? -9.961 54.5 25.047 1 95.75 188 ILE A N 1
ATOM 1483 C CA . ILE A 1 188 ? -11.117 55.094 25.719 1 95.75 188 ILE A CA 1
ATOM 1484 C C . ILE A 1 188 ? -10.695 55.656 27.078 1 95.75 188 ILE A C 1
ATOM 1486 O O . ILE A 1 188 ? -11.102 56.75 27.438 1 95.75 188 ILE A O 1
ATOM 1490 N N . GLN A 1 189 ? -9.82 54.938 27.719 1 93.62 189 GLN A N 1
ATOM 1491 C CA . GLN A 1 189 ? -9.32 55.375 29.016 1 93.62 189 GLN A CA 1
ATOM 1492 C C . GLN A 1 189 ? -8.5 56.656 28.891 1 93.62 189 GLN A C 1
ATOM 1494 O O . GLN A 1 189 ? -8.625 57.562 29.703 1 93.62 189 GLN A O 1
ATOM 1499 N N . PHE A 1 190 ? -7.73 56.688 27.828 1 94.38 190 PHE A N 1
ATOM 1500 C CA . PHE A 1 190 ? -6.891 57.844 27.562 1 94.38 190 PHE A CA 1
ATOM 1501 C C . PHE A 1 190 ? -7.75 59.094 27.281 1 94.38 190 PHE A C 1
ATOM 1503 O O . PHE A 1 190 ? -7.496 60.156 27.844 1 94.38 190 PHE A O 1
ATOM 1510 N N . GLU A 1 191 ? -8.789 58.906 26.547 1 93.38 191 GLU A N 1
ATOM 1511 C CA . GLU A 1 191 ? -9.672 60.031 26.219 1 93.38 191 GLU A CA 1
ATOM 1512 C C . GLU A 1 191 ? -10.422 60.5 27.453 1 93.38 191 GLU A C 1
ATOM 1514 O O . GLU A 1 191 ? -10.602 61.719 27.641 1 93.38 191 GLU A O 1
ATOM 1519 N N . ARG A 1 192 ? -10.75 59.594 28.328 1 95.62 192 ARG A N 1
ATOM 1520 C CA . ARG A 1 192 ? -11.469 59.938 29.547 1 95.62 192 ARG A CA 1
ATOM 1521 C C . ARG A 1 192 ? -10.578 60.719 30.516 1 95.62 192 ARG A C 1
ATOM 1523 O O . ARG A 1 192 ? -10.992 61.75 31.078 1 95.62 192 ARG A O 1
ATOM 1530 N N . GLU A 1 193 ? -9.375 60.25 30.641 1 93.94 193 GLU A N 1
ATOM 1531 C CA . GLU A 1 193 ? -8.438 60.906 31.547 1 93.94 193 GLU A CA 1
ATOM 1532 C C . GLU A 1 193 ? -8.055 62.281 31.031 1 93.94 193 GLU A C 1
ATOM 1534 O O . GLU A 1 193 ? -7.93 63.219 31.828 1 93.94 193 GLU A O 1
ATOM 1539 N N . LYS A 1 194 ? -7.918 62.375 29.719 1 93.44 194 LYS A N 1
ATOM 1540 C CA . LYS A 1 194 ? -7.609 63.688 29.109 1 93.44 194 LYS A CA 1
ATOM 1541 C C . LYS A 1 194 ? -8.742 64.688 29.328 1 93.44 194 LYS A C 1
ATOM 1543 O O . LYS A 1 194 ? -8.5 65.812 29.688 1 93.44 194 LYS A O 1
ATOM 1548 N N . GLU A 1 195 ? -9.93 64.188 29.234 1 94.25 195 GLU A N 1
ATOM 1549 C CA . GLU A 1 195 ? -11.102 65.062 29.438 1 94.25 195 GLU A CA 1
ATOM 1550 C C . GLU A 1 195 ? -11.211 65.5 30.891 1 94.25 195 GLU A C 1
ATOM 1552 O O . GLU A 1 195 ? -11.508 66.688 31.172 1 94.25 195 GLU A O 1
ATOM 1557 N N . GLU A 1 196 ? -10.961 64.625 31.766 1 95.31 196 GLU A N 1
ATOM 1558 C CA . GLU A 1 196 ? -11.039 64.875 33.188 1 95.31 196 GLU A CA 1
ATOM 1559 C C . GLU A 1 196 ? -9.977 65.875 33.594 1 95.31 196 GLU A C 1
ATOM 1561 O O . GLU A 1 196 ? -10.25 66.812 34.406 1 95.31 196 GLU A O 1
ATOM 1566 N N . MET A 1 197 ? -8.781 65.75 33.062 1 94.38 197 MET A N 1
ATOM 1567 C CA . MET A 1 197 ? -7.699 66.625 33.375 1 94.38 197 MET A CA 1
ATOM 1568 C C . MET A 1 197 ? -7.984 68.062 32.812 1 94.38 197 MET A C 1
ATOM 1570 O O . MET A 1 197 ? -7.719 69.062 33.469 1 94.38 197 MET A O 1
ATOM 1574 N N . GLU A 1 198 ? -8.539 68.125 31.688 1 92.81 198 GLU A N 1
ATOM 1575 C CA . GLU A 1 198 ? -8.891 69.438 31.078 1 92.81 198 GLU A CA 1
ATOM 1576 C C . GLU A 1 198 ? -9.984 70.125 31.859 1 92.81 198 GLU A C 1
ATOM 1578 O O . GLU A 1 198 ? -9.93 71.375 32.062 1 92.81 198 GLU A O 1
ATOM 1583 N N . GLU A 1 199 ? -10.883 69.312 32.375 1 95.69 199 GLU A N 1
ATOM 1584 C CA . GLU A 1 199 ? -11.961 69.875 33.156 1 95.69 199 GLU A CA 1
ATOM 1585 C C . GLU A 1 199 ? -11.445 70.438 34.5 1 95.69 199 GLU A C 1
ATOM 1587 O O . GLU A 1 199 ? -11.836 71.5 34.938 1 95.69 199 GLU A O 1
ATOM 1592 N N . LYS A 1 200 ? -10.633 69.625 35.062 1 95.31 200 LYS A N 1
ATOM 1593 C CA . LYS A 1 200 ? -10.031 70.062 36.312 1 95.31 200 LYS A CA 1
ATOM 1594 C C . LYS A 1 200 ? -9.211 71.312 36.125 1 95.31 200 LYS A C 1
ATOM 1596 O O . LYS A 1 200 ? -9.258 72.188 36.969 1 95.31 200 LYS A O 1
ATOM 1601 N N . PHE A 1 201 ? -8.492 71.438 35.031 1 94.75 201 PHE A N 1
ATOM 1602 C CA . PHE A 1 201 ? -7.684 72.562 34.719 1 94.75 201 PHE A CA 1
ATOM 1603 C C . PHE A 1 201 ? -8.562 73.812 34.5 1 94.75 201 PHE A C 1
ATOM 1605 O O . PHE A 1 201 ? -8.266 74.875 34.969 1 94.75 201 PHE A O 1
ATOM 1612 N N . LYS A 1 202 ? -9.625 73.625 33.844 1 95.12 202 LYS A N 1
ATOM 1613 C CA . LYS A 1 202 ? -10.539 74.75 33.562 1 95.12 202 LYS A CA 1
ATOM 1614 C C . LYS A 1 202 ? -11.18 75.25 34.812 1 95.12 202 LYS A C 1
ATOM 1616 O O . LYS A 1 202 ? -11.344 76.5 34.969 1 95.12 202 LYS A O 1
ATOM 1621 N N . LEU A 1 203 ? -11.492 74.375 35.688 1 96.88 203 LEU A N 1
ATOM 1622 C CA . LEU A 1 203 ? -12.102 74.812 36.938 1 96.88 203 LEU A CA 1
ATOM 1623 C C . LEU A 1 203 ? -11.117 75.625 37.781 1 96.88 203 LEU A C 1
ATOM 1625 O O . LEU A 1 203 ? -11.469 76.688 38.312 1 96.88 203 LEU A O 1
ATOM 1629 N N . LYS A 1 204 ? -9.969 75.062 37.844 1 96.5 204 LYS A N 1
ATOM 1630 C CA . LYS A 1 204 ? -8.945 75.75 38.625 1 96.5 204 LYS A CA 1
ATOM 1631 C C . LYS A 1 204 ? -8.578 77.125 38 1 96.5 204 LYS A C 1
ATOM 1633 O O . LYS A 1 204 ? -8.406 78.125 38.719 1 96.5 204 LYS A O 1
ATOM 1638 N N . GLU A 1 205 ? -8.422 77.125 36.719 1 95 205 GLU A N 1
ATOM 1639 C CA . GLU A 1 205 ? -8.156 78.375 35.969 1 95 205 GLU A CA 1
ATOM 1640 C C . GLU A 1 205 ? -9.273 79.375 36.188 1 95 205 GLU A C 1
ATOM 1642 O O . GLU A 1 205 ? -9.008 80.562 36.406 1 95 205 GLU A O 1
ATOM 1647 N N . GLY A 1 206 ? -10.5 78.875 36.219 1 95.56 206 GLY A N 1
ATOM 1648 C CA . GLY A 1 206 ? -11.633 79.75 36.469 1 95.56 206 GLY A CA 1
ATOM 1649 C C . GLY A 1 206 ? -11.625 80.312 37.875 1 95.56 206 GLY A C 1
ATOM 1650 O O . GLY A 1 206 ? -11.938 81.5 38.062 1 95.56 206 GLY A O 1
ATOM 1651 N N . GLU A 1 207 ? -11.25 79.562 38.719 1 96.5 207 GLU A N 1
ATOM 1652 C CA . GLU A 1 207 ? -11.156 80 40.125 1 96.5 207 GLU A CA 1
ATOM 1653 C C . GLU A 1 207 ? -10.086 81.062 40.281 1 96.5 207 GLU A C 1
ATOM 1655 O O . GLU A 1 207 ? -10.305 82.062 40.938 1 96.5 207 GLU A O 1
ATOM 1660 N N . LEU A 1 208 ? -8.898 80.875 39.688 1 96.75 208 LEU A N 1
ATOM 1661 C CA . LEU A 1 208 ? -7.793 81.812 39.75 1 96.75 208 LEU A CA 1
ATOM 1662 C C . LEU A 1 208 ? -8.109 83.125 39 1 96.75 208 LEU A C 1
ATOM 1664 O O . LEU A 1 208 ? -7.789 84.188 39.469 1 96.75 208 LEU A O 1
ATOM 1668 N N . LEU A 1 209 ? -8.812 83 37.938 1 96.12 209 LEU A N 1
ATOM 1669 C CA . LEU A 1 209 ? -9.203 84.188 37.156 1 96.12 209 LEU A CA 1
ATOM 1670 C C . LEU A 1 209 ? -10.234 85 37.906 1 96.12 209 LEU A C 1
ATOM 1672 O O . LEU A 1 209 ? -10.195 86.25 37.875 1 96.12 209 LEU A O 1
ATOM 1676 N N . SER A 1 210 ? -11.117 84.312 38.625 1 96.69 210 SER A N 1
ATOM 1677 C CA . SER A 1 210 ? -12.102 85 39.469 1 96.69 210 SER A CA 1
ATOM 1678 C C . SER A 1 210 ? -11.43 85.75 40.594 1 96.69 210 SER A C 1
ATOM 1680 O O . SER A 1 210 ? -11.82 86.875 40.938 1 96.69 210 SER A O 1
ATOM 1682 N N . GLN A 1 211 ? -10.477 85.125 41.094 1 96.44 211 GLN A N 1
ATOM 1683 C CA . GLN A 1 211 ? -9.719 85.812 42.188 1 96.44 211 GLN A CA 1
ATOM 1684 C C . GLN A 1 211 ? -8.969 87 41.656 1 96.44 211 GLN A C 1
ATOM 1686 O O . GLN A 1 211 ? -8.914 88.062 42.344 1 96.44 211 GLN A O 1
ATOM 1691 N N . ILE A 1 212 ? -8.445 86.938 40.531 1 96.88 212 ILE A N 1
ATOM 1692 C CA . ILE A 1 212 ? -7.73 88.062 39.906 1 96.88 212 ILE A CA 1
ATOM 1693 C C . ILE A 1 212 ? -8.703 89.188 39.625 1 96.88 212 ILE A C 1
ATOM 1695 O O . ILE A 1 212 ? -8.414 90.312 39.906 1 96.88 212 ILE A O 1
ATOM 1699 N N . GLU A 1 213 ? -9.859 88.875 39.156 1 95.25 213 GLU A N 1
ATOM 1700 C CA . GLU A 1 213 ? -10.875 89.875 38.875 1 95.25 213 GLU A CA 1
ATOM 1701 C C . GLU A 1 213 ? -11.344 90.562 40.125 1 95.25 213 GLU A C 1
ATOM 1703 O O . GLU A 1 213 ? -11.539 91.812 40.125 1 95.25 213 GLU A O 1
ATOM 1708 N N . SER A 1 214 ? -11.508 89.875 41.156 1 97 214 SER A N 1
ATOM 1709 C CA . SER A 1 214 ? -11.914 90.438 42.438 1 97 214 SER A CA 1
ATOM 1710 C C . SER A 1 214 ? -10.859 91.375 42.969 1 97 214 SER A C 1
ATOM 1712 O O . SER A 1 214 ? -11.18 92.5 43.438 1 97 214 SER A O 1
ATOM 1714 N N . LEU A 1 215 ? -9.625 91 42.844 1 94.38 215 LEU A N 1
ATOM 1715 C CA . LEU A 1 215 ? -8.523 91.812 43.344 1 94.38 215 LEU A CA 1
ATOM 1716 C C . LEU A 1 215 ? -8.352 93.062 42.5 1 94.38 215 LEU A C 1
ATOM 1718 O O . LEU A 1 215 ? -8.031 94.188 43.031 1 94.38 215 LEU A O 1
ATOM 1722 N N . GLU A 1 216 ? -8.594 92.875 41.219 1 93.44 216 GLU A N 1
ATOM 1723 C C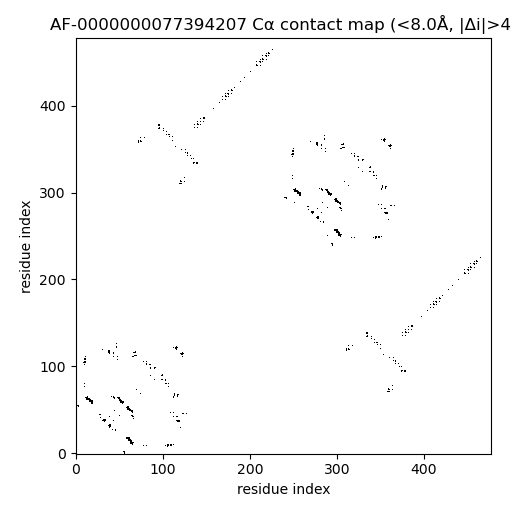A . GLU A 1 216 ? -8.531 94.062 40.312 1 93.44 216 GLU A CA 1
ATOM 1724 C C . GLU A 1 216 ? -9.633 95.062 40.625 1 93.44 216 GLU A C 1
ATOM 1726 O O . GLU A 1 216 ? -9.398 96.25 40.625 1 93.44 216 GLU A O 1
ATOM 1731 N N . ASN A 1 217 ? -10.82 94.625 40.938 1 93.81 217 ASN A N 1
ATOM 1732 C CA . ASN A 1 217 ? -11.93 95.5 41.281 1 93.81 217 ASN A CA 1
ATOM 1733 C C . ASN A 1 217 ? -11.695 96.188 42.625 1 93.81 217 ASN A C 1
ATOM 1735 O O . ASN A 1 217 ? -12 97.375 42.781 1 93.81 217 ASN A O 1
ATOM 1739 N N . THR A 1 218 ? -11.156 95.5 43.5 1 92.56 218 THR A N 1
ATOM 1740 C CA . THR A 1 218 ? -10.828 96.062 44.812 1 92.56 218 THR A CA 1
ATOM 1741 C C . THR A 1 218 ? -9.758 97.125 44.656 1 92.56 218 THR A C 1
ATOM 1743 O O . THR A 1 218 ? -9.844 98.188 45.281 1 92.56 218 THR A O 1
ATOM 1746 N N . ASN A 1 219 ? -8.789 96.938 43.844 1 87.75 219 ASN A N 1
ATOM 1747 C CA . ASN A 1 219 ? -7.73 97.875 43.594 1 87.75 219 ASN A CA 1
ATOM 1748 C C . ASN A 1 219 ? -8.266 99.125 42.906 1 87.75 219 ASN A C 1
ATOM 1750 O O . ASN A 1 219 ? -7.855 100.25 43.25 1 87.75 219 ASN A O 1
ATOM 1754 N N . LYS A 1 220 ? -9.164 99 42.062 1 89.44 220 LYS A N 1
ATOM 1755 C CA . LYS A 1 220 ? -9.773 100.125 41.375 1 89.44 220 LYS A CA 1
ATOM 1756 C C . LYS A 1 220 ? -10.578 100.938 42.375 1 89.44 220 LYS A C 1
ATOM 1758 O O . LYS A 1 220 ? -10.516 102.188 42.344 1 89.44 220 LYS A O 1
ATOM 1763 N N . THR A 1 221 ? -11.258 100.312 43.219 1 91.25 221 THR A N 1
ATOM 1764 C CA . THR A 1 221 ? -12.07 101 44.219 1 91.25 221 THR A CA 1
ATOM 1765 C C . THR A 1 221 ? -11.195 101.75 45.188 1 91.25 221 THR A C 1
ATOM 1767 O O . THR A 1 221 ? -11.492 102.875 45.562 1 91.25 221 THR A O 1
ATOM 1770 N N . ILE A 1 222 ? -10.125 101.188 45.594 1 88.81 222 ILE A N 1
ATOM 1771 C CA . ILE A 1 222 ? -9.219 101.812 46.562 1 88.81 222 ILE A CA 1
ATOM 1772 C C . ILE A 1 222 ? -8.516 103 45.906 1 88.81 222 ILE A C 1
ATOM 1774 O O . ILE A 1 222 ? -8.32 104 46.531 1 88.81 222 ILE A O 1
ATOM 1778 N N . LYS A 1 223 ? -8.211 102.875 44.75 1 87.19 223 LYS A N 1
ATOM 1779 C CA . LYS A 1 223 ? -7.574 103.938 44 1 87.19 223 LYS A CA 1
ATOM 1780 C C . LYS A 1 223 ? -8.539 105.125 43.812 1 87.19 223 LYS A C 1
ATOM 1782 O O . LYS A 1 223 ? -8.141 106.25 43.938 1 87.19 223 LYS A O 1
ATOM 1787 N N . ALA A 1 224 ? -9.773 104.812 43.531 1 88.88 224 ALA A N 1
ATOM 1788 C CA . ALA A 1 224 ? -10.781 105.875 43.375 1 88.88 224 ALA A CA 1
ATOM 1789 C C . ALA A 1 224 ? -11.039 106.562 44.688 1 88.88 224 ALA A C 1
ATOM 1791 O O . ALA A 1 224 ? -11.203 107.812 44.719 1 88.88 224 ALA A O 1
ATOM 1792 N N . THR A 1 225 ? -11.055 105.875 45.688 1 87.06 225 THR A N 1
ATOM 1793 C CA . THR A 1 225 ? -11.258 106.438 47.031 1 87.06 225 THR A CA 1
ATOM 1794 C C . THR A 1 225 ? -10.078 107.312 47.406 1 87.06 225 THR A C 1
ATOM 1796 O O . THR A 1 225 ? -10.266 108.438 47.969 1 87.06 225 THR A O 1
ATOM 1799 N N . LEU A 1 226 ? -8.93 107 47.094 1 83.44 226 LEU A N 1
ATOM 1800 C CA . LEU A 1 226 ? -7.727 107.812 47.344 1 83.44 226 LEU A CA 1
ATOM 1801 C C . LEU A 1 226 ? -7.707 109.062 46.531 1 83.44 226 LEU A C 1
ATOM 1803 O O . LEU A 1 226 ? -7.328 110.125 47 1 83.44 226 LEU A O 1
ATOM 1807 N N . GLN A 1 227 ? -8.117 109 45.344 1 85.12 227 GLN A N 1
ATOM 1808 C CA . GLN A 1 227 ? -8.172 110.188 44.469 1 85.12 227 GLN A CA 1
ATOM 1809 C C . GLN A 1 227 ? -9.242 111.188 44.938 1 85.12 227 GLN A C 1
ATOM 1811 O O . GLN A 1 227 ? -9.062 112.375 44.844 1 85.12 227 GLN A O 1
ATOM 1816 N N . SER A 1 228 ? -10.305 110.688 45.438 1 86.31 228 SER A N 1
ATOM 1817 C CA . SER A 1 228 ? -11.375 111.562 45.906 1 86.31 228 SER A CA 1
ATOM 1818 C C . SER A 1 228 ? -10.961 112.25 47.219 1 86.31 228 SER A C 1
ATOM 1820 O O . SER A 1 228 ? -11.383 113.375 47.469 1 86.31 228 SER A O 1
ATOM 1822 N N . LEU A 1 229 ? -10.164 111.75 47.969 1 79.31 229 LEU A N 1
ATOM 1823 C CA . LEU A 1 229 ? -9.695 112.312 49.219 1 79.31 229 LEU A CA 1
ATOM 1824 C C . LEU A 1 229 ? -8.609 113.375 48.969 1 79.31 229 LEU A C 1
ATOM 1826 O O . LEU A 1 229 ? -8.461 114.312 49.719 1 79.31 229 LEU A O 1
ATOM 1830 N N . LEU A 1 230 ? -7.926 113.438 48 1 75.75 230 LEU A N 1
ATOM 1831 C CA . LEU A 1 230 ? -6.848 114.375 47.656 1 75.75 230 LEU A CA 1
ATOM 1832 C C . LEU A 1 230 ? -7.363 115.5 46.812 1 75.75 230 LEU A C 1
ATOM 1834 O O . LEU A 1 230 ? -6.695 116.562 46.688 1 75.75 230 LEU A O 1
ATOM 1838 N N . THR A 1 231 ? -8.422 115.688 46.156 1 73.69 231 THR A N 1
ATOM 1839 C CA . THR A 1 231 ? -8.953 116.812 45.438 1 73.69 231 THR A CA 1
ATOM 1840 C C . THR A 1 231 ? -9.656 117.75 46.375 1 73.69 231 THR A C 1
ATOM 1842 O O . THR A 1 231 ? -10.547 117.375 47.125 1 73.69 231 THR A O 1
ATOM 1845 N N . PRO A 1 232 ? -9.008 119 46.781 1 61.16 232 PRO A N 1
ATOM 1846 C CA . PRO A 1 232 ? -9.57 120.062 47.594 1 61.16 232 PRO A CA 1
ATOM 1847 C C . PRO A 1 232 ? -10.977 120.5 47.156 1 61.16 232 PRO A C 1
ATOM 1849 O O . PRO A 1 232 ? -11.328 120.312 45.969 1 61.16 232 PRO A O 1
ATOM 1852 N N . SER A 1 233 ? -11.875 120.562 48.125 1 53.03 233 SER A N 1
ATOM 1853 C CA . SER A 1 233 ? -13.125 121.25 47.906 1 53.03 233 SER A CA 1
ATOM 1854 C C . SER A 1 233 ? -12.875 122.562 47.188 1 53.03 233 SER A C 1
ATOM 1856 O O . SER A 1 233 ? -12.188 123.438 47.688 1 53.03 233 SER A O 1
ATOM 1858 N N . SER A 1 234 ? -12.562 122.75 46.125 1 47.28 234 SER A N 1
ATOM 1859 C CA . SER A 1 234 ? -12.922 124.125 45.656 1 47.28 234 SER A CA 1
ATOM 1860 C C . SER A 1 234 ? -14.336 124.5 46.062 1 47.28 234 SER A C 1
ATOM 1862 O O . SER A 1 234 ? -15.297 123.75 45.75 1 47.28 234 SER A O 1
ATOM 1864 N N . LYS A 1 235 ? -14.508 125.188 47.25 1 46.44 235 LYS A N 1
ATOM 1865 C CA . LYS A 1 235 ? -15.625 126.125 47.5 1 46.44 235 LYS A CA 1
ATOM 1866 C C . LYS A 1 235 ? -16.094 126.75 46.188 1 46.44 235 LYS A C 1
ATOM 1868 O O . LYS A 1 235 ? -15.32 127.438 45.531 1 46.44 235 LYS A O 1
ATOM 1873 N N . GLN A 1 236 ? -16.859 126.25 45.438 1 42.34 236 GLN A N 1
ATOM 1874 C CA . GLN A 1 236 ? -17.672 127.188 44.656 1 42.34 236 GLN A CA 1
ATOM 1875 C C . GLN A 1 236 ? -17.922 128.5 45.469 1 42.34 236 GLN A C 1
ATOM 1877 O O . GLN A 1 236 ? -18.531 128.375 46.562 1 42.34 236 GLN A O 1
ATOM 1882 N N . GLU A 1 237 ? -16.984 129.375 45.562 1 38.56 237 GLU A N 1
ATOM 1883 C CA . GLU A 1 237 ? -17.469 130.75 45.75 1 38.56 237 GLU A CA 1
ATOM 1884 C C . GLU A 1 237 ? -18.672 131 44.875 1 38.56 237 GLU A C 1
ATOM 1886 O O . GLU A 1 237 ? -18.531 131.125 43.656 1 38.56 237 GLU A O 1
ATOM 1891 N N . GLU A 1 238 ? -19.703 130.25 44.938 1 33.09 238 GLU A N 1
ATOM 1892 C CA . GLU A 1 238 ? -20.844 131.125 44.5 1 33.09 238 GLU A CA 1
ATOM 1893 C C . GLU A 1 238 ? -20.875 132.5 45.219 1 33.09 238 GLU A C 1
ATOM 1895 O O . GLU A 1 238 ? -21.188 132.5 46.406 1 33.09 238 GLU A O 1
ATOM 1900 N N . PHE A 1 239 ? -19.734 133.375 45.125 1 29.45 239 PHE A N 1
ATOM 1901 C CA . PHE A 1 239 ? -20.172 134.625 44.812 1 29.45 239 PHE A CA 1
ATOM 1902 C C . PHE A 1 239 ? -20.469 134.75 43.312 1 29.45 239 PHE A C 1
ATOM 1904 O O . PHE A 1 239 ? -19.844 134.125 42.5 1 29.45 239 PHE A O 1
ATOM 1911 N N . MET B 1 1 ? 22.266 -2.65 -33.344 1 30.22 1 MET B N 1
ATOM 1912 C CA . MET B 1 1 ? 21.469 -3.836 -33.625 1 30.22 1 MET B CA 1
ATOM 1913 C C . MET B 1 1 ? 21.672 -4.902 -32.562 1 30.22 1 MET B C 1
ATOM 1915 O O . MET B 1 1 ? 22.734 -5.539 -32.5 1 30.22 1 MET B O 1
ATOM 1919 N N . SER B 1 2 ? 21.312 -4.637 -31.328 1 35.84 2 SER B N 1
ATOM 1920 C CA . SER B 1 2 ? 21.719 -5.387 -30.141 1 35.84 2 SER B CA 1
ATOM 1921 C C . SER B 1 2 ? 21.281 -6.844 -30.234 1 35.84 2 SER B C 1
ATOM 1923 O O . SER B 1 2 ? 20.125 -7.129 -30.562 1 35.84 2 SER B O 1
ATOM 1925 N N . CYS B 1 3 ? 22.25 -7.75 -30.703 1 36.31 3 CYS B N 1
ATOM 1926 C CA . CYS B 1 3 ? 22.109 -9.203 -30.641 1 36.31 3 CYS B CA 1
ATOM 1927 C C . CYS B 1 3 ? 21.359 -9.625 -29.375 1 36.31 3 CYS B C 1
ATOM 1929 O O . CYS B 1 3 ? 21.906 -9.539 -28.266 1 36.31 3 CYS B O 1
ATOM 1931 N N . LYS B 1 4 ? 20.172 -9.461 -29.312 1 49.03 4 LYS B N 1
ATOM 1932 C CA . LYS B 1 4 ? 19.359 -9.844 -28.156 1 49.03 4 LYS B CA 1
ATOM 1933 C C . LYS B 1 4 ? 19.594 -11.312 -27.797 1 49.03 4 LYS B C 1
ATOM 1935 O O . LYS B 1 4 ? 19.266 -12.211 -28.562 1 49.03 4 LYS B O 1
ATOM 1940 N N . SER B 1 5 ? 20.812 -11.609 -27.266 1 48.09 5 SER B N 1
ATOM 1941 C CA . SER B 1 5 ? 21.141 -12.898 -26.672 1 48.09 5 SER B CA 1
ATOM 1942 C C . SER B 1 5 ? 19.922 -13.562 -26.062 1 48.09 5 SER B C 1
ATOM 1944 O O . SER B 1 5 ? 19.047 -12.891 -25.5 1 48.09 5 SER B O 1
ATOM 1946 N N . LEU B 1 6 ? 19.641 -14.703 -26.656 1 60.16 6 LEU B N 1
ATOM 1947 C CA . LEU B 1 6 ? 18.516 -15.508 -26.188 1 60.16 6 LEU B CA 1
ATOM 1948 C C . LEU B 1 6 ? 18.562 -15.688 -24.672 1 60.16 6 LEU B C 1
ATOM 1950 O O . LEU B 1 6 ? 19.609 -16.047 -24.125 1 60.16 6 LEU B O 1
ATOM 1954 N N . SER B 1 7 ? 17.844 -15.023 -24.016 1 59.97 7 SER B N 1
ATOM 1955 C CA . SER B 1 7 ? 17.766 -15.117 -22.562 1 59.97 7 SER B CA 1
ATOM 1956 C C . SER B 1 7 ? 17.656 -16.562 -22.094 1 59.97 7 SER B C 1
ATOM 1958 O O . SER B 1 7 ? 17.203 -17.422 -22.859 1 59.97 7 SER B O 1
ATOM 1960 N N . PHE B 1 8 ? 18.281 -17 -21.125 1 59.84 8 PHE B N 1
ATOM 1961 C CA . PHE B 1 8 ? 18.266 -18.328 -20.516 1 59.84 8 PHE B CA 1
ATOM 1962 C C . PHE B 1 8 ? 16.828 -18.812 -20.297 1 59.84 8 PHE B C 1
ATOM 1964 O O . PHE B 1 8 ? 15.953 -18 -19.969 1 59.84 8 PHE B O 1
ATOM 1971 N N . SER B 1 9 ? 16.562 -20.094 -20.75 1 61.47 9 SER B N 1
ATOM 1972 C CA . SER B 1 9 ? 15.25 -20.672 -20.484 1 61.47 9 SER B CA 1
ATOM 1973 C C . SER B 1 9 ? 15.367 -22.125 -20.062 1 61.47 9 SER B C 1
ATOM 1975 O O . SER B 1 9 ? 16.219 -22.859 -20.578 1 61.47 9 SER B O 1
ATOM 1977 N N . LEU B 1 10 ? 14.633 -22.547 -19.031 1 62.03 10 LEU B N 1
ATOM 1978 C CA . LEU B 1 10 ? 14.578 -23.938 -18.594 1 62.03 10 LEU B CA 1
ATOM 1979 C C . LEU B 1 10 ? 13.688 -24.75 -19.531 1 62.03 10 LEU B C 1
ATOM 1981 O O . LEU B 1 10 ? 13.664 -25.984 -19.453 1 62.03 10 LEU B O 1
ATOM 1985 N N . LEU B 1 11 ? 12.984 -24 -20.359 1 60.03 11 LEU B N 1
ATOM 1986 C CA . LEU B 1 11 ? 12.141 -24.672 -21.344 1 60.03 11 LEU B CA 1
ATOM 1987 C C . LEU B 1 11 ? 12.977 -25.203 -22.5 1 60.03 11 LEU B C 1
ATOM 1989 O O . LEU B 1 11 ? 13.859 -24.516 -23 1 60.03 11 LEU B O 1
ATOM 1993 N N . SER B 1 12 ? 12.82 -26.438 -22.844 1 63.59 12 SER B N 1
ATOM 1994 C CA . SER B 1 12 ? 13.555 -27.047 -23.953 1 63.59 12 SER B CA 1
ATOM 1995 C C . SER B 1 12 ? 13 -26.609 -25.297 1 63.59 12 SER B C 1
ATOM 1997 O O . SER B 1 12 ? 11.789 -26.641 -25.516 1 63.59 12 SER B O 1
ATOM 1999 N N . TYR B 1 13 ? 13.914 -26.219 -26.188 1 64.06 13 TYR B N 1
ATOM 2000 C CA . TYR B 1 13 ? 13.531 -25.766 -27.531 1 64.06 13 TYR B CA 1
ATOM 2001 C C . TYR B 1 13 ? 14.211 -26.609 -28.594 1 64.06 13 TYR B C 1
ATOM 2003 O O . TYR B 1 13 ? 15.234 -27.25 -28.344 1 64.06 13 TYR B O 1
ATOM 2011 N N . LYS B 1 14 ? 13.516 -26.703 -29.812 1 71.06 14 LYS B N 1
ATOM 2012 C CA . LYS B 1 14 ? 14.148 -27.281 -30.984 1 71.06 14 LYS B CA 1
ATOM 2013 C C . LYS B 1 14 ? 15.188 -26.328 -31.578 1 71.06 14 LYS B C 1
ATOM 2015 O O . LYS B 1 14 ? 15.352 -25.203 -31.078 1 71.06 14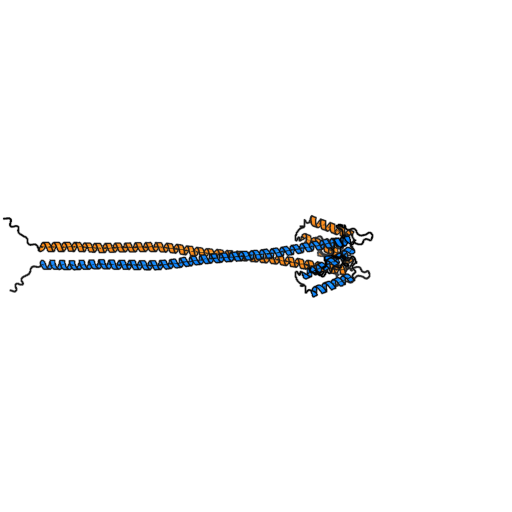 LYS B O 1
ATOM 2020 N N . LYS B 1 15 ? 16.016 -26.875 -32.5 1 71.44 15 LYS B N 1
ATOM 2021 C CA . LYS B 1 15 ? 16.984 -26.016 -33.156 1 71.44 15 LYS B CA 1
ATOM 2022 C C . LYS B 1 15 ? 16.281 -24.891 -33.938 1 71.44 15 LYS B C 1
ATOM 2024 O O . LYS B 1 15 ? 15.219 -25.094 -34.531 1 71.44 15 LYS B O 1
ATOM 2029 N N . PRO B 1 16 ? 16.812 -23.797 -33.844 1 71.75 16 PRO B N 1
ATOM 2030 C CA . PRO B 1 16 ? 16.203 -22.656 -34.531 1 71.75 16 PRO B CA 1
ATOM 2031 C C . PRO B 1 16 ? 16.172 -22.828 -36.062 1 71.75 16 PRO B C 1
ATOM 2033 O O . PRO B 1 16 ? 17.062 -23.438 -36.625 1 71.75 16 PRO B O 1
ATOM 2036 N N . VAL B 1 17 ? 15.031 -22.312 -36.656 1 74.19 17 VAL B N 1
ATOM 2037 C CA . VAL B 1 17 ? 14.859 -22.406 -38.094 1 74.19 17 VAL B CA 1
ATOM 2038 C C . VAL B 1 17 ? 14.664 -21.016 -38.688 1 74.19 17 VAL B C 1
ATOM 2040 O O . VAL B 1 17 ? 13.992 -20.172 -38.062 1 74.19 17 VAL B O 1
ATOM 2043 N N . LEU B 1 18 ? 15.383 -20.703 -39.688 1 70.56 18 LEU B N 1
ATOM 2044 C CA . LEU B 1 18 ? 15.227 -19.438 -40.406 1 70.56 18 LEU B CA 1
ATOM 2045 C C . LEU B 1 18 ? 13.82 -19.312 -40.969 1 70.56 18 LEU B C 1
ATOM 2047 O O . LEU B 1 18 ? 13.32 -20.234 -41.594 1 70.56 18 LEU B O 1
ATOM 2051 N N . VAL B 1 19 ? 13.117 -18.375 -40.406 1 70 19 VAL B N 1
ATOM 2052 C CA . VAL B 1 19 ? 11.734 -18.172 -40.844 1 70 19 VAL B CA 1
ATOM 2053 C C . VAL B 1 19 ? 11.719 -17.547 -42.219 1 70 19 VAL B C 1
ATOM 2055 O O . VAL B 1 19 ? 12.25 -16.438 -42.438 1 70 19 VAL B O 1
ATOM 2058 N N . THR B 1 20 ? 11.789 -18.25 -43.219 1 59.41 20 THR B N 1
ATOM 2059 C CA . THR B 1 20 ? 11.578 -17.703 -44.562 1 59.41 20 THR B CA 1
ATOM 2060 C C . THR B 1 20 ? 10.117 -17.312 -44.75 1 59.41 20 THR B C 1
ATOM 2062 O O . THR B 1 20 ? 9.242 -17.734 -43.969 1 59.41 20 THR B O 1
ATOM 2065 N N . ASN B 1 21 ? 9.672 -16.516 -45.75 1 49.97 21 ASN B N 1
ATOM 2066 C CA . ASN B 1 21 ? 8.391 -15.891 -46.062 1 49.97 21 ASN B CA 1
ATOM 2067 C C . ASN B 1 21 ? 7.227 -16.828 -45.75 1 49.97 21 ASN B C 1
ATOM 2069 O O . ASN B 1 21 ? 6.07 -16.391 -45.75 1 49.97 21 ASN B O 1
ATOM 2073 N N . ASN B 1 22 ? 7.316 -18.062 -46.156 1 40.62 22 ASN B N 1
ATOM 2074 C CA . ASN B 1 22 ? 6.043 -18.766 -46.156 1 40.62 22 ASN B CA 1
ATOM 2075 C C . ASN B 1 22 ? 5.598 -19.156 -44.75 1 40.62 22 ASN B C 1
ATOM 2077 O O . ASN B 1 22 ? 5.539 -20.344 -44.406 1 40.62 22 ASN B O 1
ATOM 2081 N N . PHE B 1 23 ? 6.262 -18.781 -43.844 1 40.53 23 PHE B N 1
ATOM 2082 C CA . PHE B 1 23 ? 5.816 -19.234 -42.531 1 40.53 23 PHE B CA 1
ATOM 2083 C C . PHE B 1 23 ? 4.332 -18.953 -42.312 1 40.53 23 PHE B C 1
ATOM 2085 O O . PHE B 1 23 ? 3.928 -17.797 -42.188 1 40.53 23 PHE B O 1
ATOM 2092 N N . CYS B 1 24 ? 3.438 -19.547 -43.219 1 36.56 24 CYS B N 1
ATOM 2093 C CA . CYS B 1 24 ? 1.995 -19.406 -43.062 1 36.56 24 CYS B CA 1
ATOM 2094 C C . CYS B 1 24 ? 1.613 -19.312 -41.594 1 36.56 24 CYS B C 1
ATOM 2096 O O . CYS B 1 24 ? 2.359 -19.766 -40.719 1 36.56 24 CYS B O 1
ATOM 2098 N N . GLU B 1 25 ? 0.432 -18.609 -41.344 1 36.03 25 GLU B N 1
ATOM 2099 C CA . GLU B 1 25 ? -0.577 -18.094 -40.438 1 36.03 25 GLU B CA 1
ATOM 2100 C C . GLU B 1 25 ? -0.853 -19.062 -39.312 1 36.03 25 GLU B C 1
ATOM 2102 O O . GLU B 1 25 ? -0.428 -20.219 -39.375 1 36.03 25 GLU B O 1
ATOM 2107 N N . GLY B 1 26 ? -2.158 -18.984 -38.844 1 36.16 26 GLY B N 1
ATOM 2108 C CA . GLY B 1 26 ? -3.152 -19.016 -37.781 1 36.16 26 GLY B CA 1
ATOM 2109 C C . GLY B 1 26 ? -3.551 -20.422 -37.406 1 36.16 26 GLY B C 1
ATOM 2110 O O . GLY B 1 26 ? -4.617 -20.625 -36.812 1 36.16 26 GLY B O 1
ATOM 2111 N N . SER B 1 27 ? -3.068 -21.562 -37.875 1 33.81 27 SER B N 1
ATOM 2112 C CA . SER B 1 27 ? -4.039 -22.609 -37.594 1 33.81 27 SER B CA 1
ATOM 2113 C C . SER B 1 27 ? -4.309 -22.719 -36.094 1 33.81 27 SER B C 1
ATOM 2115 O O . SER B 1 27 ? -3.375 -22.703 -35.281 1 33.81 27 SER B O 1
ATOM 2117 N N . THR B 1 28 ? -5.395 -22.062 -35.688 1 36.25 28 THR B N 1
ATOM 2118 C CA . THR B 1 28 ? -6.133 -22.281 -34.438 1 36.25 28 THR B CA 1
ATOM 2119 C C . THR B 1 28 ? -6.098 -23.75 -34.031 1 36.25 28 THR B C 1
ATOM 2121 O O . THR B 1 28 ? -6.75 -24.594 -34.688 1 36.25 28 THR B O 1
ATOM 2124 N N . SER B 1 29 ? -5 -24.391 -33.906 1 35.66 29 SE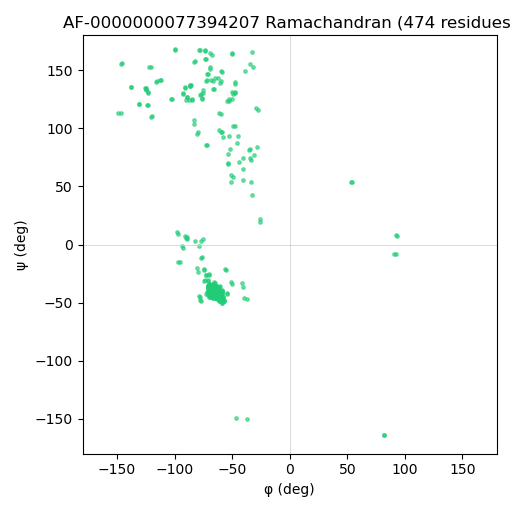R B N 1
ATOM 2125 C CA . SER B 1 29 ? -4.836 -25.812 -33.656 1 35.66 29 SER B CA 1
ATOM 2126 C C . SER B 1 29 ? -5.664 -26.234 -32.438 1 35.66 29 SER B C 1
ATOM 2128 O O . SER B 1 29 ? -5.457 -25.75 -31.328 1 35.66 29 SER B O 1
ATOM 2130 N N . THR B 1 30 ? -6.973 -26.469 -32.719 1 37.84 30 THR B N 1
ATOM 2131 C CA . THR B 1 30 ? -7.727 -27.391 -31.859 1 37.84 30 THR B CA 1
ATOM 2132 C C . THR B 1 30 ? -6.859 -28.562 -31.453 1 37.84 30 THR B C 1
ATOM 2134 O O . THR B 1 30 ? -5.855 -28.859 -32.094 1 37.84 30 THR B O 1
ATOM 2137 N N . GLY B 1 31 ? -6.992 -29.219 -30.297 1 44.31 31 GLY B N 1
ATOM 2138 C CA . GLY B 1 31 ? -6.672 -30.438 -29.578 1 44.31 31 GLY B CA 1
ATOM 2139 C C . GLY B 1 31 ? -6.449 -31.625 -30.484 1 44.31 31 GLY B C 1
ATOM 2140 O O . GLY B 1 31 ? -6.766 -32.75 -30.125 1 44.31 31 GLY B O 1
ATOM 2141 N N . LYS B 1 32 ? -6.105 -31.453 -31.812 1 48.72 32 LYS B N 1
ATOM 2142 C CA . LYS B 1 32 ? -6.102 -32.625 -32.656 1 48.72 32 LYS B CA 1
ATOM 2143 C C . LYS B 1 32 ? -4.812 -33.438 -32.469 1 48.72 32 LYS B C 1
ATOM 2145 O O . LYS B 1 32 ? -3.717 -32.875 -32.531 1 48.72 32 LYS B O 1
ATOM 2150 N N . THR B 1 33 ? -4.746 -34.469 -31.641 1 49.25 33 THR B N 1
ATOM 2151 C CA . THR B 1 33 ? -3.748 -35.531 -31.578 1 49.25 33 THR B CA 1
ATOM 2152 C C . THR B 1 33 ? -3.535 -36.156 -32.969 1 49.25 33 THR B C 1
ATOM 2154 O O . THR B 1 33 ? -4.441 -36.156 -33.812 1 49.25 33 THR B O 1
ATOM 2157 N N . ASP B 1 34 ? -2.357 -36.25 -33.562 1 50.97 34 ASP B N 1
ATOM 2158 C CA . ASP B 1 34 ? -2.162 -37.062 -34.781 1 50.97 34 ASP B CA 1
ATOM 2159 C C . ASP B 1 34 ? -2.732 -38.469 -34.594 1 50.97 34 ASP B C 1
ATOM 2161 O O . ASP B 1 34 ? -3.148 -38.844 -33.5 1 50.97 34 ASP B O 1
ATOM 2165 N N . GLU B 1 35 ? -2.908 -39.219 -35.75 1 50 35 GLU B N 1
ATOM 2166 C CA . GLU B 1 35 ? -3.41 -40.594 -35.812 1 50 35 GLU B CA 1
ATOM 2167 C C . GLU B 1 35 ? -2.814 -41.438 -34.656 1 50 35 GLU B C 1
ATOM 2169 O O . GLU B 1 35 ? -3.432 -42.406 -34.219 1 50 35 GLU B O 1
ATOM 2174 N N . SER B 1 36 ? -1.476 -41.188 -34.281 1 47.72 36 SER B N 1
ATOM 2175 C CA . SER B 1 36 ? -0.79 -42.062 -33.312 1 47.72 36 SER B CA 1
ATOM 2176 C C . SER B 1 36 ? -0.993 -41.594 -31.891 1 47.72 36 SER B C 1
ATOM 2178 O O . SER B 1 36 ? -0.443 -42.188 -30.953 1 47.72 36 SER B O 1
ATOM 2180 N N . GLY B 1 37 ? -1.81 -40.531 -31.5 1 50.94 37 GLY B N 1
ATOM 2181 C CA . GLY B 1 37 ? -2.119 -40.094 -30.141 1 50.94 37 GLY B CA 1
ATOM 2182 C C . GLY B 1 37 ? -1.173 -39.031 -29.641 1 50.94 37 GLY B C 1
ATOM 2183 O O . GLY B 1 37 ? -1.284 -38.594 -28.484 1 50.94 37 GLY B O 1
ATOM 2184 N N . LEU B 1 38 ? -0.113 -38.781 -30.438 1 57.72 38 LEU B N 1
ATOM 2185 C CA . LEU B 1 38 ? 0.932 -37.844 -30.016 1 57.72 38 LEU B CA 1
ATOM 2186 C C . LEU B 1 38 ? 0.57 -36.406 -30.391 1 57.72 38 LEU B C 1
ATOM 2188 O O . LEU B 1 38 ? -0.122 -36.188 -31.375 1 57.72 38 LEU B O 1
ATOM 2192 N N . ILE B 1 39 ? 0.793 -35.469 -29.438 1 67.75 39 ILE B N 1
ATOM 2193 C CA . ILE B 1 39 ? 0.496 -34.031 -29.609 1 67.75 39 ILE B CA 1
ATOM 2194 C C . ILE B 1 39 ? 1.17 -33.531 -30.891 1 67.75 39 ILE B C 1
ATOM 2196 O O . ILE B 1 39 ? 2.309 -33.906 -31.188 1 67.75 39 ILE B O 1
ATOM 2200 N N . CYS B 1 40 ? 0.433 -32.969 -31.828 1 74.5 40 CYS B N 1
ATOM 2201 C CA . CYS B 1 40 ? 1.001 -32.312 -33 1 74.5 40 CYS B CA 1
ATOM 2202 C C . CYS B 1 40 ? 1.775 -31.062 -32.625 1 74.5 40 CYS B C 1
ATOM 2204 O O . CYS B 1 40 ? 1.477 -30.422 -31.625 1 74.5 40 CYS B O 1
ATOM 2206 N N . GLN B 1 41 ? 2.918 -30.906 -33.344 1 78.94 41 GLN B N 1
ATOM 2207 C CA . GLN B 1 41 ? 3.777 -29.75 -33.094 1 78.94 41 GLN B CA 1
ATOM 2208 C C . GLN B 1 41 ? 2.973 -28.453 -33.125 1 78.94 41 GLN B C 1
ATOM 2210 O O . GLN B 1 41 ? 3.258 -27.531 -32.344 1 78.94 41 GLN B O 1
ATOM 2215 N N . GLU B 1 42 ? 1.975 -28.375 -33.906 1 76.88 42 GLU B N 1
ATOM 2216 C CA . GLU B 1 42 ? 1.137 -27.172 -33.969 1 76.88 42 GLU B CA 1
ATOM 2217 C C . GLU B 1 42 ? 0.405 -26.938 -32.656 1 76.88 42 GLU B C 1
ATOM 2219 O O . GLU B 1 42 ? 0.306 -25.797 -32.188 1 76.88 42 GLU B O 1
ATOM 2224 N N . THR B 1 43 ? -0.058 -28.016 -32.125 1 79.62 43 THR B N 1
ATOM 2225 C CA . THR B 1 43 ? -0.751 -27.906 -30.844 1 79.62 43 THR B CA 1
ATOM 2226 C C . THR B 1 43 ? 0.214 -27.5 -29.734 1 79.62 43 THR B C 1
ATOM 2228 O O . THR B 1 43 ? -0.114 -26.641 -28.906 1 79.62 43 THR B O 1
ATOM 2231 N N . LEU B 1 44 ? 1.426 -28.172 -29.828 1 82.88 44 LEU B N 1
ATOM 2232 C CA . LEU B 1 44 ? 2.428 -27.828 -28.812 1 82.88 44 LEU B CA 1
ATOM 2233 C C . LEU B 1 44 ? 2.807 -26.359 -28.891 1 82.88 44 LEU B C 1
ATOM 2235 O O . LEU B 1 44 ? 2.939 -25.688 -27.859 1 82.88 44 LEU B O 1
ATOM 2239 N N . ASN B 1 45 ? 2.887 -25.828 -30.062 1 81.12 45 ASN B N 1
ATOM 2240 C CA . ASN B 1 45 ? 3.248 -24.422 -30.25 1 81.12 45 ASN B CA 1
ATOM 2241 C C . ASN B 1 45 ? 2.141 -23.484 -29.781 1 81.12 45 ASN B C 1
ATOM 2243 O O . ASN B 1 45 ? 2.398 -22.328 -29.453 1 81.12 45 ASN B O 1
ATOM 2247 N N . SER B 1 46 ? 0.959 -23.938 -29.781 1 79.88 46 SER B N 1
ATOM 2248 C CA . SER B 1 46 ? -0.15 -23.141 -29.266 1 79.88 46 SER B CA 1
ATOM 2249 C C . SER B 1 46 ? -0.121 -23.078 -27.75 1 79.88 46 SER B C 1
ATOM 2251 O O . SER B 1 46 ? -0.582 -22.109 -27.156 1 79.88 46 SER B O 1
ATOM 2253 N N . ILE B 1 47 ? 0.371 -24.125 -27.125 1 79.88 47 ILE B N 1
ATOM 2254 C CA . ILE B 1 47 ? 0.449 -24.203 -25.672 1 79.88 47 ILE B CA 1
ATOM 2255 C C . ILE B 1 47 ? 1.627 -23.375 -25.172 1 79.88 47 ILE B C 1
ATOM 2257 O O . ILE B 1 47 ? 1.494 -22.625 -24.203 1 79.88 47 ILE B O 1
ATOM 2261 N N . LEU B 1 48 ? 2.736 -23.688 -25.922 1 85.12 48 LEU B N 1
ATOM 2262 C CA . LEU B 1 48 ? 3.955 -22.969 -25.594 1 85.12 48 LEU B CA 1
ATOM 2263 C C . LEU B 1 48 ? 4.504 -22.234 -26.828 1 85.12 48 LEU B C 1
ATOM 2265 O O . LEU B 1 48 ? 4.855 -22.875 -27.812 1 85.12 48 LEU B O 1
ATOM 2269 N N . ARG B 1 49 ? 4.598 -21.016 -26.703 1 80.19 49 ARG B N 1
ATOM 2270 C CA . ARG B 1 49 ? 4.969 -20.203 -27.844 1 80.19 49 ARG B CA 1
ATOM 2271 C C . ARG B 1 49 ? 6.445 -20.375 -28.188 1 80.19 49 ARG B C 1
ATOM 2273 O O . ARG B 1 49 ? 7.297 -20.391 -27.297 1 80.19 49 ARG B O 1
ATOM 2280 N N . PRO B 1 50 ? 6.652 -20.406 -29.516 1 82.38 50 PRO B N 1
ATOM 2281 C CA . PRO B 1 50 ? 8.047 -20.484 -29.953 1 82.38 50 PRO B CA 1
ATOM 2282 C C . PRO B 1 50 ? 8.805 -19.172 -29.75 1 82.38 50 PRO B C 1
ATOM 2284 O O . PRO B 1 50 ? 8.188 -18.109 -29.625 1 82.38 50 PRO B O 1
ATOM 2287 N N . ARG B 1 51 ? 10.125 -19.328 -29.734 1 80.12 51 ARG B N 1
ATOM 2288 C CA . ARG B 1 51 ? 10.969 -18.156 -29.609 1 80.12 51 ARG B CA 1
ATOM 2289 C C . ARG B 1 51 ? 11.375 -17.609 -30.984 1 80.12 51 ARG B C 1
ATOM 2291 O O . ARG B 1 51 ? 11.664 -18.391 -31.891 1 80.12 51 ARG B O 1
ATOM 2298 N N . THR B 1 52 ? 11.195 -16.266 -31.234 1 82.44 52 THR B N 1
ATOM 2299 C CA . THR B 1 52 ? 11.562 -15.633 -32.5 1 82.44 52 THR B CA 1
ATOM 2300 C C . THR B 1 52 ? 12.508 -14.453 -32.25 1 82.44 52 THR B C 1
ATOM 2302 O O . THR B 1 52 ? 12.359 -13.727 -31.266 1 82.44 52 THR B O 1
ATOM 2305 N N . TRP B 1 53 ? 13.523 -14.383 -33 1 79.38 53 TRP B N 1
ATOM 2306 C CA . TRP B 1 53 ? 14.398 -13.219 -32.906 1 79.38 53 TRP B CA 1
ATOM 2307 C C . TRP B 1 53 ? 14.984 -12.867 -34.281 1 79.38 53 TRP B C 1
ATOM 2309 O O . TRP B 1 53 ? 14.875 -13.648 -35.219 1 79.38 53 TRP B O 1
ATOM 2319 N N . ILE B 1 54 ? 15.359 -11.625 -34.438 1 84.25 54 ILE B N 1
ATOM 2320 C CA . ILE B 1 54 ? 16 -11.148 -35.656 1 84.25 54 ILE B CA 1
ATOM 2321 C C . ILE B 1 54 ? 17.5 -10.977 -35.438 1 84.25 54 ILE B C 1
ATOM 2323 O O . ILE B 1 54 ? 17.922 -10.367 -34.438 1 84.25 54 ILE B O 1
ATOM 2327 N N . ASP B 1 55 ? 18.281 -11.594 -36.25 1 78.44 55 ASP B N 1
ATOM 2328 C CA . ASP B 1 55 ? 19.734 -11.539 -36.094 1 78.44 55 ASP B CA 1
ATOM 2329 C C . ASP B 1 55 ? 20.297 -10.211 -36.625 1 78.44 55 ASP B C 1
ATOM 2331 O O . ASP B 1 55 ? 19.547 -9.383 -37.156 1 78.44 55 ASP B O 1
ATOM 2335 N N . ASP B 1 56 ? 21.531 -9.992 -36.281 1 83.06 56 ASP B N 1
ATOM 2336 C CA . ASP B 1 56 ? 22.219 -8.758 -36.656 1 83.06 56 ASP B CA 1
ATOM 2337 C C . ASP B 1 56 ? 22.188 -8.547 -38.156 1 83.06 56 ASP B C 1
ATOM 2339 O O . ASP B 1 56 ? 22.234 -7.41 -38.625 1 83.06 56 ASP B O 1
ATOM 2343 N N . GLU B 1 57 ? 22 -9.516 -38.844 1 84 57 GLU B N 1
ATOM 2344 C CA . GLU B 1 57 ? 22 -9.438 -40.312 1 84 57 GLU B CA 1
ATOM 2345 C C . GLU B 1 57 ? 20.594 -9.211 -40.844 1 84 57 GLU B C 1
ATOM 2347 O O . GLU B 1 57 ? 20.406 -9.109 -42.062 1 84 57 GLU B O 1
ATOM 2352 N N . GLY B 1 58 ? 19.625 -9.172 -40 1 80.94 58 GLY B N 1
ATOM 2353 C CA . GLY B 1 58 ? 18.25 -8.898 -40.406 1 80.94 58 GLY B CA 1
ATOM 2354 C C . GLY B 1 58 ? 17.453 -10.148 -40.688 1 80.94 58 GLY B C 1
ATOM 2355 O O . GLY B 1 58 ? 16.312 -10.07 -41.156 1 80.94 58 GLY B O 1
ATOM 2356 N N . ALA B 1 59 ? 18.016 -11.305 -40.406 1 80.31 59 ALA B N 1
ATOM 2357 C CA . ALA B 1 59 ? 17.312 -12.562 -40.656 1 80.31 59 ALA B CA 1
ATOM 2358 C C . ALA B 1 59 ? 16.422 -12.945 -39.469 1 80.31 59 ALA B C 1
ATOM 2360 O O . ALA B 1 59 ? 16.828 -12.789 -38.312 1 80.31 59 ALA B O 1
ATOM 2361 N N . ALA B 1 60 ? 15.25 -13.391 -39.906 1 81 60 ALA B N 1
ATOM 2362 C CA . ALA B 1 60 ? 14.289 -13.797 -38.875 1 81 60 ALA B CA 1
ATOM 2363 C C . ALA B 1 60 ? 14.453 -15.266 -38.5 1 81 60 ALA B C 1
ATOM 2365 O O . ALA B 1 60 ? 14.523 -16.125 -39.406 1 81 60 ALA B O 1
ATOM 2366 N N . TRP B 1 61 ? 14.609 -15.578 -37.188 1 80.75 61 TRP B N 1
ATOM 2367 C CA . TRP B 1 61 ? 14.789 -16.938 -36.688 1 80.75 61 TRP B CA 1
ATOM 2368 C C . TRP B 1 61 ? 13.617 -17.344 -35.781 1 80.75 61 TRP B C 1
ATOM 2370 O O . TRP B 1 61 ? 12.992 -16.5 -35.156 1 80.75 61 TRP B O 1
ATOM 2380 N N . MET B 1 62 ? 13.211 -18.625 -35.969 1 79.5 62 MET B N 1
ATOM 2381 C CA . MET B 1 62 ? 12.188 -19.172 -35.094 1 79.5 62 MET B CA 1
ATOM 2382 C C . MET B 1 62 ? 12.664 -20.453 -34.438 1 79.5 62 MET B C 1
ATOM 2384 O O . MET B 1 62 ? 13.336 -21.266 -35.062 1 79.5 62 MET B O 1
ATOM 2388 N N . GLN B 1 63 ? 12.461 -20.547 -33.188 1 81.19 63 GLN B N 1
ATOM 2389 C CA . GLN B 1 63 ? 12.805 -21.734 -32.406 1 81.19 63 GLN B CA 1
ATOM 2390 C C . GLN B 1 63 ? 11.57 -22.344 -31.75 1 81.19 63 GLN B C 1
ATOM 2392 O O . GLN B 1 63 ? 11 -21.734 -30.844 1 81.19 63 GLN B O 1
ATOM 2397 N N . GLU B 1 64 ? 11.172 -23.547 -32.25 1 81.75 64 GLU B N 1
ATOM 2398 C CA . GLU B 1 64 ? 9.992 -24.219 -31.719 1 81.75 64 GLU B CA 1
ATOM 2399 C C . GLU B 1 64 ? 10.336 -25 -30.453 1 81.75 64 GLU B C 1
ATOM 2401 O O . GLU B 1 64 ? 11.492 -25.359 -30.234 1 81.75 64 GLU B O 1
ATOM 2406 N N . VAL B 1 65 ? 9.359 -25.203 -29.719 1 83.94 65 VAL B N 1
ATOM 2407 C CA . VAL B 1 65 ? 9.539 -25.969 -28.484 1 83.94 65 VAL B CA 1
ATOM 2408 C C . VAL B 1 65 ? 9.781 -27.438 -28.828 1 83.94 65 VAL B C 1
ATOM 2410 O O . VAL B 1 65 ? 9.227 -27.969 -29.797 1 83.94 65 VAL B O 1
ATOM 2413 N N . SER B 1 66 ? 10.586 -28.125 -28.016 1 84.5 66 SER B N 1
ATOM 2414 C CA . SER B 1 66 ? 10.961 -29.516 -28.25 1 84.5 66 SER B CA 1
ATOM 2415 C C . SER B 1 66 ? 9.75 -30.438 -28.109 1 84.5 66 SER B C 1
ATOM 2417 O O . SER B 1 66 ? 8.93 -30.281 -27.203 1 84.5 66 SER B O 1
ATOM 2419 N N . SER B 1 67 ? 9.586 -31.359 -29.078 1 84.94 67 SER B N 1
ATOM 2420 C CA . SER B 1 67 ? 8.5 -32.344 -29.016 1 84.94 67 SER B CA 1
ATOM 2421 C C . SER B 1 67 ? 8.992 -33.656 -28.453 1 84.94 67 SER B C 1
ATOM 2423 O O . SER B 1 67 ? 8.273 -34.656 -28.516 1 84.94 67 SER B O 1
ATOM 2425 N N . THR B 1 68 ? 10.258 -33.656 -27.922 1 83.75 68 THR B N 1
ATOM 2426 C CA . THR B 1 68 ? 10.82 -34.875 -27.344 1 83.75 68 THR B CA 1
ATOM 2427 C C . THR B 1 68 ? 10.219 -35.156 -25.969 1 83.75 68 THR B C 1
ATOM 2429 O O . THR B 1 68 ? 10.125 -34.25 -25.125 1 83.75 68 THR B O 1
ATOM 2432 N N . PRO B 1 69 ? 9.688 -36.375 -25.891 1 88.06 69 PRO B N 1
ATOM 2433 C CA . PRO B 1 69 ? 9.125 -36.688 -24.578 1 88.06 69 PRO B CA 1
ATOM 2434 C C . PRO B 1 69 ? 10.148 -36.594 -23.438 1 88.06 69 PRO B C 1
ATOM 2436 O O . PRO B 1 69 ? 11.352 -36.75 -23.688 1 88.06 69 PRO B O 1
ATOM 2439 N N . GLY B 1 70 ? 9.695 -36.25 -22.344 1 85.5 70 GLY B N 1
ATOM 2440 C CA . GLY B 1 70 ? 10.547 -36.125 -21.172 1 85.5 70 GLY B CA 1
ATOM 2441 C C . GLY B 1 70 ? 10.625 -37.406 -20.359 1 85.5 70 GLY B C 1
ATOM 2442 O O . GLY B 1 70 ? 9.617 -38.094 -20.156 1 85.5 70 GLY B O 1
ATOM 2443 N N . SER B 1 71 ? 11.859 -37.75 -19.969 1 88 71 SER B N 1
ATOM 2444 C CA . SER B 1 71 ? 12.07 -38.906 -19.125 1 88 71 SER B CA 1
ATOM 2445 C C . SER B 1 71 ? 12.242 -38.5 -17.656 1 88 71 SER B C 1
ATOM 2447 O O . SER B 1 71 ? 12.359 -37.312 -17.344 1 88 71 SER B O 1
ATOM 2449 N N . ARG B 1 72 ? 12.18 -39.5 -16.812 1 90.69 72 ARG B N 1
ATOM 2450 C CA . ARG B 1 72 ? 12.406 -39.312 -15.383 1 90.69 72 ARG B CA 1
ATOM 2451 C C . ARG B 1 72 ? 13.75 -38.625 -15.133 1 90.69 72 ARG B C 1
ATOM 2453 O O . ARG B 1 72 ? 13.852 -37.719 -14.312 1 90.69 72 ARG B O 1
ATOM 2460 N N . THR B 1 73 ? 14.742 -39.062 -15.891 1 92.62 73 THR B N 1
ATOM 2461 C CA . THR B 1 73 ? 16.078 -38.5 -15.742 1 92.62 73 THR B CA 1
ATOM 2462 C C . THR B 1 73 ? 16.094 -37.062 -16.188 1 92.62 73 THR B C 1
ATOM 2464 O O . THR B 1 73 ? 16.828 -36.25 -15.609 1 92.62 73 THR B O 1
ATOM 2467 N N . ASP B 1 74 ? 15.336 -36.719 -17.219 1 91.69 74 ASP B N 1
ATOM 2468 C CA . ASP B 1 74 ? 15.242 -35.344 -17.688 1 91.69 74 ASP B CA 1
ATOM 2469 C C . ASP B 1 74 ? 14.672 -34.438 -16.594 1 91.69 74 ASP B C 1
ATOM 2471 O O . ASP B 1 74 ? 15.117 -33.281 -16.438 1 91.69 74 ASP B O 1
ATOM 2475 N N . VAL B 1 75 ? 13.734 -34.906 -15.812 1 94.31 75 VAL B N 1
ATOM 2476 C CA . VAL B 1 75 ? 13.094 -34.125 -14.766 1 94.31 75 VAL B CA 1
ATOM 2477 C C . VAL B 1 75 ? 14.078 -33.906 -13.617 1 94.31 75 VAL B C 1
ATOM 2479 O O . VAL B 1 75 ? 14.148 -32.812 -13.062 1 94.31 75 VAL B O 1
ATOM 2482 N N . ILE B 1 76 ? 14.797 -34.906 -13.305 1 94 76 ILE B N 1
ATOM 2483 C CA . ILE B 1 76 ? 15.805 -34.781 -12.25 1 94 76 ILE B CA 1
ATOM 2484 C C . ILE B 1 76 ? 16.844 -33.75 -12.656 1 94 76 ILE B C 1
ATOM 2486 O O . ILE B 1 76 ? 17.219 -32.906 -11.844 1 94 76 ILE B O 1
ATOM 2490 N N . ALA B 1 77 ? 17.266 -33.812 -13.898 1 93.31 77 ALA B N 1
ATOM 2491 C CA . ALA B 1 77 ? 18.234 -32.844 -14.414 1 93.31 77 ALA B CA 1
ATOM 2492 C C . ALA B 1 77 ? 17.656 -31.422 -14.391 1 93.31 77 ALA B C 1
ATOM 2494 O O . ALA B 1 77 ? 18.375 -30.453 -14.117 1 93.31 77 ALA B O 1
ATOM 2495 N N . LEU B 1 78 ? 16.406 -31.281 -14.75 1 93.88 78 LEU B N 1
ATOM 2496 C CA . LEU B 1 78 ? 15.727 -29.984 -14.727 1 93.88 78 LEU B CA 1
ATOM 2497 C C . LEU B 1 78 ? 15.758 -29.391 -13.32 1 93.88 78 LEU B C 1
ATOM 2499 O O . LEU B 1 78 ? 16.047 -28.203 -13.156 1 93.88 78 LEU B O 1
ATOM 2503 N N . ARG B 1 79 ? 15.461 -30.234 -12.32 1 95.69 79 ARG B N 1
ATOM 2504 C CA . ARG B 1 79 ? 15.477 -29.766 -10.938 1 95.69 79 ARG B CA 1
ATOM 2505 C C . ARG B 1 79 ? 16.875 -29.312 -10.531 1 95.69 79 ARG B C 1
ATOM 2507 O O . ARG B 1 79 ? 17.031 -28.281 -9.875 1 95.69 79 ARG B O 1
ATOM 2514 N N . GLU B 1 80 ? 17.828 -30.031 -10.93 1 95.44 80 GLU B N 1
ATOM 2515 C CA . GLU B 1 80 ? 19.203 -29.672 -10.602 1 95.44 80 GLU B CA 1
ATOM 2516 C C . GLU B 1 80 ? 19.609 -28.359 -11.281 1 95.44 80 GLU B C 1
ATOM 2518 O O . GLU B 1 80 ? 20.266 -27.516 -10.664 1 95.44 80 GLU B O 1
ATOM 2523 N N . ARG B 1 81 ? 19.281 -28.234 -12.531 1 92.94 81 ARG B N 1
ATOM 2524 C CA . ARG B 1 81 ? 19.562 -27 -13.258 1 92.94 81 ARG B CA 1
ATOM 2525 C C . ARG B 1 81 ? 18.859 -25.812 -12.602 1 92.94 81 ARG B C 1
ATOM 2527 O O . ARG B 1 81 ? 19.438 -24.734 -12.5 1 92.94 81 ARG B O 1
ATOM 2534 N N . LEU B 1 82 ? 17.609 -26.016 -12.188 1 94.62 82 LEU B N 1
ATOM 2535 C CA . LEU B 1 82 ? 16.859 -24.984 -11.5 1 94.62 82 LEU B CA 1
ATOM 2536 C C . LEU B 1 82 ? 17.578 -24.547 -10.227 1 94.62 82 LEU B C 1
ATOM 2538 O O . LEU B 1 82 ? 17.812 -23.344 -10.023 1 94.62 82 LEU B O 1
ATOM 2542 N N . ASN B 1 83 ? 17.953 -25.547 -9.438 1 95.69 83 ASN B N 1
ATOM 2543 C CA . ASN B 1 83 ? 18.625 -25.234 -8.188 1 95.69 83 ASN B CA 1
ATOM 2544 C C . ASN B 1 83 ? 19.953 -24.516 -8.422 1 95.69 83 ASN B C 1
ATOM 2546 O O . ASN B 1 83 ? 20.297 -23.594 -7.691 1 95.69 83 ASN B O 1
ATOM 2550 N N . TYR B 1 84 ? 20.656 -24.906 -9.367 1 94.94 84 TYR B N 1
ATOM 2551 C CA . TYR B 1 84 ? 21.938 -24.281 -9.711 1 94.94 84 TYR B CA 1
ATOM 2552 C C . TYR B 1 84 ? 21.734 -22.812 -10.094 1 94.94 84 TYR B C 1
ATOM 2554 O O . TYR B 1 84 ? 22.453 -21.938 -9.617 1 94.94 84 TYR B O 1
ATOM 2562 N N . LYS B 1 85 ? 20.75 -22.5 -10.984 1 93.62 85 LYS B N 1
ATOM 2563 C CA . LYS B 1 85 ? 20.484 -21.141 -11.445 1 93.62 85 LYS B CA 1
ATOM 2564 C C . LYS B 1 85 ? 20 -20.25 -10.297 1 93.62 85 LYS B C 1
ATOM 2566 O O . LYS B 1 85 ? 20.312 -19.062 -10.258 1 93.62 85 LYS B O 1
ATOM 2571 N N . LEU B 1 86 ? 19.219 -20.859 -9.383 1 94.88 86 LEU B N 1
ATOM 2572 C CA . LEU B 1 86 ? 18.766 -20.094 -8.219 1 94.88 86 LEU B CA 1
ATOM 2573 C C . LEU B 1 86 ? 19.938 -19.625 -7.375 1 94.88 86 LEU B C 1
ATOM 2575 O O . LEU B 1 86 ? 19.969 -18.484 -6.922 1 94.88 86 LEU B O 1
ATOM 2579 N N . ARG B 1 87 ? 20.891 -20.531 -7.207 1 94.62 87 ARG B N 1
ATOM 2580 C CA . ARG B 1 87 ? 22.094 -20.203 -6.441 1 94.62 87 ARG B CA 1
ATOM 2581 C C . ARG B 1 87 ? 22.969 -19.219 -7.207 1 94.62 87 ARG B C 1
ATOM 2583 O O . ARG B 1 87 ? 23.469 -18.25 -6.637 1 94.62 87 ARG B O 1
ATOM 2590 N N . GLN B 1 88 ? 23.188 -19.406 -8.43 1 93.5 88 GLN B N 1
ATOM 2591 C CA . GLN B 1 88 ? 24.047 -18.578 -9.281 1 93.5 88 GLN B CA 1
ATOM 2592 C C . GLN B 1 88 ? 23.562 -17.141 -9.312 1 93.5 88 GLN B C 1
ATOM 2594 O O . GLN B 1 88 ? 24.359 -16.203 -9.266 1 93.5 88 GLN B O 1
ATOM 2599 N N . ARG B 1 89 ? 22.219 -16.969 -9.414 1 94.75 89 ARG B N 1
ATOM 2600 C CA . ARG B 1 89 ? 21.641 -15.625 -9.539 1 94.75 89 ARG B CA 1
ATOM 2601 C C . ARG B 1 89 ? 21.344 -15.031 -8.172 1 94.75 89 ARG B C 1
ATOM 2603 O O . ARG B 1 89 ? 20.75 -13.953 -8.07 1 94.75 89 ARG B O 1
ATOM 2610 N N . GLN B 1 90 ? 21.75 -15.719 -7.109 1 93.19 90 GLN B N 1
ATOM 2611 C CA . GLN B 1 90 ? 21.625 -15.234 -5.738 1 93.19 90 GLN B CA 1
ATOM 2612 C C . GLN B 1 90 ? 20.172 -14.844 -5.422 1 93.19 90 GLN B C 1
ATOM 2614 O O . GLN B 1 90 ? 19.922 -13.742 -4.934 1 93.19 90 GLN B O 1
ATOM 2619 N N . SER B 1 91 ? 19.203 -15.789 -5.656 1 93.19 91 SER B N 1
ATOM 2620 C CA . SER B 1 91 ? 17.797 -15.539 -5.367 1 93.19 91 SER B CA 1
ATOM 2621 C C . SER B 1 91 ? 17.547 -15.469 -3.863 1 93.19 91 SER B C 1
ATOM 2623 O O . SER B 1 91 ? 18.25 -16.094 -3.08 1 93.19 91 SER B O 1
ATOM 2625 N N . ARG B 1 92 ? 16.531 -14.75 -3.426 1 89.81 92 ARG B N 1
ATOM 2626 C CA . ARG B 1 92 ? 16.156 -14.648 -2.02 1 89.81 92 ARG B CA 1
ATOM 2627 C C . ARG B 1 92 ? 15.164 -15.734 -1.636 1 89.81 92 ARG B C 1
ATOM 2629 O O . ARG B 1 92 ? 14.086 -15.836 -2.225 1 89.81 92 ARG B O 1
ATOM 2636 N N . PRO B 1 93 ? 15.43 -16.5 -0.673 1 84.69 93 PRO B N 1
ATOM 2637 C CA . PRO B 1 93 ? 14.57 -17.625 -0.34 1 84.69 93 PRO B CA 1
ATOM 2638 C C . PRO B 1 93 ? 13.273 -17.203 0.35 1 84.69 93 PRO B C 1
ATOM 2640 O O . PRO B 1 93 ? 12.297 -17.953 0.344 1 84.69 93 PRO B O 1
ATOM 2643 N N . VAL B 1 94 ? 13.406 -16 0.906 1 83.62 94 VAL B N 1
ATOM 2644 C CA . VAL B 1 94 ? 12.227 -15.586 1.665 1 83.62 94 VAL B CA 1
ATOM 2645 C C . VAL B 1 94 ? 11.547 -14.414 0.963 1 83.62 94 VAL B C 1
ATOM 2647 O O . VAL B 1 94 ? 12.219 -13.547 0.401 1 83.62 94 VAL B O 1
ATOM 2650 N N . GLY B 1 95 ? 10.141 -14.367 0.957 1 86.5 95 GLY B N 1
ATOM 2651 C CA . GLY B 1 95 ? 9.375 -13.266 0.387 1 86.5 95 GLY B CA 1
ATOM 2652 C C . GLY B 1 95 ? 9.219 -13.367 -1.118 1 86.5 95 GLY B C 1
ATOM 2653 O O . GLY B 1 95 ? 9.305 -14.461 -1.685 1 86.5 95 GLY B O 1
ATOM 2654 N N . PHE B 1 96 ? 8.836 -12.219 -1.666 1 90.44 96 PHE B N 1
ATOM 2655 C CA . PHE B 1 96 ? 8.664 -12.156 -3.113 1 90.44 96 PHE B CA 1
ATOM 2656 C C . PHE B 1 96 ? 9.992 -11.859 -3.805 1 90.44 96 PHE B C 1
ATOM 2658 O O . PHE B 1 96 ? 10.68 -10.906 -3.443 1 90.44 96 PHE B O 1
ATOM 2665 N N . CYS B 1 97 ? 10.375 -12.688 -4.703 1 94.38 97 CYS B N 1
ATOM 2666 C CA . CYS B 1 97 ? 11.617 -12.523 -5.453 1 94.38 97 CYS B CA 1
ATOM 2667 C C . CYS B 1 97 ? 11.375 -12.688 -6.949 1 94.38 97 CYS B C 1
ATOM 2669 O O . CYS B 1 97 ? 11 -13.766 -7.41 1 94.38 97 CYS B O 1
ATOM 2671 N N . PRO B 1 98 ? 11.711 -11.625 -7.715 1 91.62 98 PRO B N 1
ATOM 2672 C CA . PRO B 1 98 ? 11.477 -11.688 -9.156 1 91.62 98 PRO B CA 1
ATOM 2673 C C . PRO B 1 98 ? 12.328 -12.75 -9.844 1 91.62 98 PRO B C 1
ATOM 2675 O O . PRO B 1 98 ? 11.883 -13.359 -10.82 1 91.62 98 PRO B O 1
ATOM 2678 N N . ILE B 1 99 ? 13.508 -12.945 -9.32 1 93.38 99 ILE B N 1
ATOM 2679 C CA . ILE B 1 99 ? 14.391 -13.953 -9.898 1 93.38 99 ILE B CA 1
ATOM 2680 C C . ILE B 1 99 ? 13.773 -15.336 -9.742 1 93.38 99 ILE B C 1
ATOM 2682 O O . ILE B 1 99 ? 13.734 -16.125 -10.695 1 93.38 99 ILE B O 1
ATOM 2686 N N . ARG B 1 100 ? 13.266 -15.68 -8.586 1 94.69 100 ARG B N 1
ATOM 2687 C CA . ARG B 1 100 ? 12.633 -16.969 -8.344 1 94.69 100 ARG B CA 1
ATOM 2688 C C . ARG B 1 100 ? 11.383 -17.141 -9.203 1 94.69 100 ARG B C 1
ATOM 2690 O O . ARG B 1 100 ? 11.148 -18.219 -9.758 1 94.69 100 ARG B O 1
ATOM 2697 N N . ARG B 1 101 ? 10.648 -16.078 -9.289 1 92.94 101 ARG B N 1
ATOM 2698 C CA . ARG B 1 101 ? 9.438 -16.141 -10.102 1 92.94 101 ARG B CA 1
ATOM 2699 C C . ARG B 1 101 ? 9.766 -16.5 -11.547 1 92.94 101 ARG B C 1
ATOM 2701 O O . ARG B 1 101 ? 9.102 -17.359 -12.148 1 92.94 101 ARG B O 1
ATOM 2708 N N . GLU B 1 102 ? 10.789 -15.812 -12.031 1 92.38 102 GLU B N 1
ATOM 2709 C CA . GLU B 1 102 ? 11.188 -16.062 -13.414 1 92.38 102 GLU B CA 1
ATOM 2710 C C . GLU B 1 102 ? 11.664 -17.5 -13.609 1 92.38 102 GLU B C 1
ATOM 2712 O O . GLU B 1 102 ? 11.227 -18.172 -14.531 1 92.38 102 GLU B O 1
ATOM 2717 N N . LEU B 1 103 ? 12.484 -17.984 -12.742 1 93.81 103 LEU B N 1
ATOM 2718 C CA . LEU B 1 103 ? 13.086 -19.312 -12.891 1 93.81 103 LEU B CA 1
ATOM 2719 C C . LEU B 1 103 ? 12.039 -20.406 -12.68 1 93.81 103 LEU B C 1
ATOM 2721 O O . LEU B 1 103 ? 12.008 -21.391 -13.422 1 93.81 103 LEU B O 1
ATOM 2725 N N . TYR B 1 104 ? 11.203 -20.219 -11.734 1 95.25 104 TYR B N 1
ATOM 2726 C CA . TYR B 1 104 ? 10.156 -21.219 -11.5 1 95.25 104 TYR B CA 1
ATOM 2727 C C . TYR B 1 104 ? 9.125 -21.188 -12.617 1 95.25 104 TYR B C 1
ATOM 2729 O O . TYR B 1 104 ? 8.539 -22.219 -12.953 1 95.25 104 TYR B O 1
ATOM 2737 N N . SER B 1 105 ? 8.898 -20.031 -13.203 1 93.5 105 SER B N 1
ATOM 2738 C CA . SER B 1 105 ? 8.023 -19.953 -14.359 1 93.5 105 SER B CA 1
ATOM 2739 C C . SER B 1 105 ? 8.578 -20.75 -15.539 1 93.5 105 SER B C 1
ATOM 2741 O O . SER B 1 105 ? 7.84 -21.453 -16.219 1 93.5 105 SER B O 1
ATOM 2743 N N . GLN B 1 106 ? 9.844 -20.625 -15.758 1 92.5 106 GLN B N 1
ATOM 2744 C CA . GLN B 1 106 ? 10.492 -21.375 -16.812 1 92.5 106 GLN B CA 1
ATOM 2745 C C . GLN B 1 106 ? 10.422 -22.875 -16.547 1 92.5 106 GLN B C 1
ATOM 2747 O O . GLN B 1 106 ? 10.18 -23.672 -17.453 1 92.5 106 GLN B O 1
ATOM 2752 N N . CYS B 1 107 ? 10.68 -23.219 -15.289 1 94.69 107 CYS B N 1
ATOM 2753 C CA . CYS B 1 107 ? 10.578 -24.625 -14.898 1 94.69 107 CYS B CA 1
ATOM 2754 C C . CYS B 1 107 ? 9.18 -25.156 -15.141 1 94.69 107 CYS B C 1
ATOM 2756 O O . CYS B 1 107 ? 9.016 -26.266 -15.648 1 94.69 107 CYS B O 1
ATOM 2758 N N . PHE B 1 108 ? 8.18 -24.375 -14.812 1 96.44 108 PHE B N 1
ATOM 2759 C CA . PHE B 1 108 ? 6.785 -24.75 -15.023 1 96.44 108 PHE B CA 1
ATOM 2760 C C . PHE B 1 108 ? 6.496 -24.938 -16.5 1 96.44 108 PHE B C 1
ATOM 2762 O O . PHE B 1 108 ? 5.828 -25.906 -16.891 1 96.44 108 PHE B O 1
ATOM 2769 N N . ASP B 1 109 ? 7.016 -24.109 -17.328 1 93.88 109 ASP B N 1
ATOM 2770 C CA . ASP B 1 109 ? 6.828 -24.219 -18.766 1 93.88 109 ASP B CA 1
ATOM 2771 C C . ASP B 1 109 ? 7.395 -25.547 -19.281 1 93.88 109 ASP B C 1
ATOM 2773 O O . ASP B 1 109 ? 6.781 -26.188 -20.125 1 93.88 109 ASP B O 1
ATOM 2777 N N . GLU B 1 110 ? 8.523 -25.844 -18.766 1 93.62 110 GLU B N 1
ATOM 2778 C CA . GLU B 1 110 ? 9.125 -27.109 -19.203 1 93.62 110 GLU B CA 1
ATOM 2779 C C . GLU B 1 110 ? 8.281 -28.297 -18.766 1 93.62 110 GLU B C 1
ATOM 2781 O O . GLU B 1 110 ? 8.109 -29.25 -19.516 1 93.62 110 GLU B O 1
ATOM 2786 N N . LEU B 1 111 ? 7.777 -28.219 -17.578 1 95.44 111 LEU B N 1
ATOM 2787 C CA . LEU B 1 111 ? 6.914 -29.297 -17.094 1 95.44 111 LEU B CA 1
ATOM 2788 C C . LEU B 1 111 ? 5.633 -29.375 -17.922 1 95.44 111 LEU B C 1
ATOM 2790 O O . LEU B 1 111 ? 5.129 -30.469 -18.188 1 95.44 111 LEU B O 1
ATOM 2794 N N . ILE B 1 112 ? 5.113 -28.25 -18.281 1 94.75 112 ILE B N 1
ATOM 2795 C CA . ILE B 1 112 ? 3.934 -28.203 -19.141 1 94.75 112 ILE B CA 1
ATOM 2796 C C . ILE B 1 112 ? 4.258 -28.828 -20.5 1 94.75 112 ILE B C 1
ATOM 2798 O O . ILE B 1 112 ? 3.459 -29.594 -21.047 1 94.75 112 ILE B O 1
ATOM 2802 N N . ARG B 1 113 ? 5.469 -28.5 -21.062 1 91.75 113 ARG B N 1
ATOM 2803 C CA . ARG B 1 113 ? 5.883 -29.078 -22.344 1 91.75 113 ARG B CA 1
ATOM 2804 C C . ARG B 1 113 ? 5.891 -30.609 -22.281 1 91.75 113 ARG B C 1
ATOM 2806 O O . ARG B 1 113 ? 5.332 -31.281 -23.141 1 91.75 113 ARG B O 1
ATOM 2813 N N . GLN B 1 114 ? 6.488 -31.172 -21.234 1 91.25 114 GLN B N 1
ATOM 2814 C CA . GLN B 1 114 ? 6.602 -32.625 -21.062 1 91.25 114 GLN B CA 1
ATOM 2815 C C . GLN B 1 114 ? 5.23 -33.25 -20.891 1 91.25 114 GLN B C 1
ATOM 2817 O O . GLN B 1 114 ? 4.953 -34.312 -21.469 1 91.25 114 GLN B O 1
ATOM 2822 N N . THR B 1 115 ? 4.379 -32.594 -20.125 1 91.88 115 THR B N 1
ATOM 2823 C CA . THR B 1 115 ? 3.039 -33.125 -19.875 1 91.88 115 THR B CA 1
ATOM 2824 C C . THR B 1 115 ? 2.193 -33.062 -21.141 1 91.88 115 THR B C 1
ATOM 2826 O O . THR B 1 115 ? 1.392 -33.969 -21.406 1 91.88 115 THR B O 1
ATOM 2829 N N . SER B 1 116 ? 2.383 -31.984 -21.891 1 90.94 116 SER B N 1
ATOM 2830 C CA . SER B 1 116 ? 1.622 -31.812 -23.125 1 90.94 116 SER B CA 1
ATOM 2831 C C . SER B 1 116 ? 1.935 -32.906 -24.125 1 90.94 116 SER B C 1
ATOM 2833 O O . SER B 1 116 ? 1.064 -33.312 -24.906 1 90.94 116 SER B O 1
ATOM 2835 N N . ILE B 1 117 ? 3.17 -33.312 -24.156 1 88.19 117 ILE B N 1
ATOM 2836 C CA . ILE B 1 117 ? 3.586 -34.375 -25.078 1 88.19 117 ILE B CA 1
ATOM 2837 C C . ILE B 1 117 ? 2.906 -35.688 -24.703 1 88.19 117 ILE B C 1
ATOM 2839 O O . ILE B 1 117 ? 2.504 -36.469 -25.578 1 88.19 117 ILE B O 1
ATOM 2843 N N . ASN B 1 118 ? 2.715 -35.906 -23.438 1 86.5 118 ASN B N 1
ATOM 2844 C CA . ASN B 1 118 ? 2.057 -37.125 -22.953 1 86.5 118 ASN B CA 1
ATOM 2845 C C . ASN B 1 118 ? 0.542 -37.031 -23.109 1 86.5 118 ASN B C 1
ATOM 2847 O O . ASN B 1 118 ? -0.101 -38 -23.484 1 86.5 118 ASN B O 1
ATOM 2851 N N . CYS B 1 119 ? 0.03 -35.938 -22.766 1 89.44 119 CYS B N 1
ATOM 2852 C CA . CYS B 1 119 ? -1.403 -35.688 -22.844 1 89.44 119 CYS B CA 1
ATOM 2853 C C . CYS B 1 119 ? -1.676 -34.219 -23.125 1 89.44 119 CYS B C 1
ATOM 2855 O O . CYS B 1 119 ? -1.494 -33.344 -22.266 1 89.44 119 CYS B O 1
ATOM 2857 N N . SER B 1 120 ? -2.229 -33.969 -24.328 1 89.5 120 SER B N 1
ATOM 2858 C CA . SER B 1 120 ? -2.432 -32.594 -24.75 1 89.5 120 SER B CA 1
ATOM 2859 C C . SER B 1 120 ? -3.447 -31.891 -23.859 1 89.5 120 SER B C 1
ATOM 2861 O O . SER B 1 120 ? -3.301 -30.703 -23.562 1 89.5 120 SER B O 1
ATOM 2863 N N . GLU B 1 121 ? -4.469 -32.594 -23.422 1 91 121 GLU B N 1
ATOM 2864 C CA . GLU B 1 121 ? -5.508 -31.984 -22.594 1 91 121 GLU B CA 1
ATOM 2865 C C . GLU B 1 121 ? -4.953 -31.547 -21.234 1 91 121 GLU B C 1
ATOM 2867 O O . GLU B 1 121 ? -5.285 -30.484 -20.734 1 91 121 GLU B O 1
ATOM 2872 N N . SER B 1 122 ? -4.109 -32.406 -20.688 1 93.56 122 SER B N 1
ATOM 2873 C CA . SER B 1 122 ? -3.482 -32.062 -19.406 1 93.56 122 SER B CA 1
ATOM 2874 C C . SER B 1 122 ? -2.59 -30.828 -19.547 1 93.56 122 SER B C 1
ATOM 2876 O O . SER B 1 122 ? -2.584 -29.969 -18.672 1 93.56 122 SER B O 1
ATOM 2878 N N . GLY B 1 123 ? -1.854 -30.812 -20.656 1 93.56 123 GLY B N 1
ATOM 2879 C CA . GLY B 1 123 ? -1 -29.672 -20.906 1 93.56 123 GLY B CA 1
ATOM 2880 C C . GLY B 1 123 ? -1.771 -28.375 -21.047 1 93.56 123 GLY B C 1
ATOM 2881 O O . GLY B 1 123 ? -1.384 -27.344 -20.484 1 93.56 123 GLY B O 1
ATOM 2882 N N . LEU B 1 124 ? -2.854 -28.391 -21.734 1 92.75 124 LEU B N 1
ATOM 2883 C CA . LEU B 1 124 ? -3.678 -27.219 -21.953 1 92.75 124 LEU B CA 1
ATOM 2884 C C . LEU B 1 124 ? -4.258 -26.719 -20.625 1 92.75 124 LEU B C 1
ATOM 2886 O O . LEU B 1 124 ? -4.309 -25.5 -20.375 1 92.75 124 LEU B O 1
ATOM 2890 N N . LEU B 1 125 ? -4.688 -27.594 -19.812 1 95.12 125 LEU B N 1
ATOM 2891 C CA . LEU B 1 125 ? -5.25 -27.203 -18.516 1 95.12 125 LEU B CA 1
ATOM 2892 C C . LEU B 1 125 ? -4.172 -26.609 -17.609 1 95.12 125 LEU B C 1
ATOM 2894 O O . LEU B 1 125 ? -4.434 -25.656 -16.875 1 95.12 125 LEU B O 1
ATOM 2898 N N . LEU B 1 126 ? -2.977 -27.172 -17.672 1 96.19 126 LEU B N 1
ATOM 2899 C CA . LEU B 1 126 ? -1.869 -26.609 -16.906 1 96.19 126 LEU B CA 1
ATOM 2900 C C . LEU B 1 126 ? -1.549 -25.188 -17.359 1 96.19 126 LEU B C 1
ATOM 2902 O O . LEU B 1 126 ? -1.209 -24.344 -16.547 1 96.19 126 LEU B O 1
ATOM 2906 N N . VAL B 1 127 ? -1.676 -24.953 -18.672 1 95.94 127 VAL B N 1
ATOM 2907 C CA . VAL B 1 127 ? -1.454 -23.609 -19.203 1 95.94 127 VAL B CA 1
ATOM 2908 C C . VAL B 1 127 ? -2.504 -22.656 -18.641 1 95.94 127 VAL B C 1
ATOM 2910 O O . VAL B 1 127 ? -2.188 -21.531 -18.266 1 95.94 127 VAL B O 1
ATOM 2913 N N . GLU B 1 128 ? -3.676 -23.094 -18.578 1 95.38 128 GLU B N 1
ATOM 2914 C CA . GLU B 1 128 ? -4.746 -22.266 -18.016 1 95.38 128 GLU B CA 1
ATOM 2915 C C . GLU B 1 128 ? -4.465 -21.938 -16.547 1 95.38 128 GLU B C 1
ATOM 2917 O O . GLU B 1 128 ? -4.648 -20.797 -16.125 1 95.38 128 GLU B O 1
ATOM 2922 N N . VAL B 1 129 ? -4.059 -22.922 -15.789 1 96.5 129 VAL B N 1
ATOM 2923 C CA . VAL B 1 129 ? -3.723 -22.719 -14.383 1 96.5 129 VAL B CA 1
ATOM 2924 C C . VAL B 1 129 ? -2.568 -21.719 -14.273 1 96.5 129 VAL B C 1
ATOM 2926 O O . VAL B 1 129 ? -2.625 -20.781 -13.477 1 96.5 129 VAL B O 1
ATOM 2929 N N . ARG B 1 130 ? -1.559 -21.984 -15.078 1 95.94 130 ARG B N 1
ATOM 2930 C CA . ARG B 1 130 ? -0.4 -21.094 -15.086 1 95.94 130 ARG B CA 1
ATOM 2931 C C . ARG B 1 130 ? -0.81 -19.656 -15.398 1 95.94 130 ARG B C 1
ATOM 2933 O O . ARG B 1 130 ? -0.377 -18.719 -14.727 1 95.94 130 ARG B O 1
ATOM 2940 N N . ASP B 1 131 ? -1.57 -19.469 -16.406 1 94.75 131 ASP B N 1
ATOM 2941 C CA . ASP B 1 131 ? -1.976 -18.125 -16.844 1 94.75 131 ASP B CA 1
ATOM 2942 C C . ASP B 1 131 ? -2.838 -17.438 -15.781 1 94.75 131 ASP B C 1
ATOM 2944 O O . ASP B 1 131 ? -2.701 -16.25 -15.539 1 94.75 131 ASP B O 1
ATOM 2948 N N . GLU B 1 132 ? -3.713 -18.156 -15.18 1 95.75 132 GLU B N 1
ATOM 2949 C CA . GLU B 1 132 ? -4.527 -17.609 -14.102 1 95.75 132 GLU B CA 1
ATOM 2950 C C . GLU B 1 132 ? -3.656 -17.125 -12.945 1 95.75 132 GLU B C 1
ATOM 2952 O O . GLU B 1 132 ? -3.855 -16.031 -12.422 1 95.75 132 GLU B O 1
ATOM 2957 N N . ILE B 1 133 ? -2.73 -17.906 -12.57 1 95.88 133 ILE B N 1
ATOM 2958 C CA . ILE B 1 133 ? -1.847 -17.562 -11.461 1 95.88 133 ILE B CA 1
ATOM 2959 C C . ILE B 1 133 ? -1.03 -16.312 -11.82 1 95.88 133 ILE B C 1
ATOM 2961 O O . ILE B 1 133 ? -0.88 -15.406 -11 1 95.88 133 ILE B O 1
ATOM 2965 N N . SER B 1 134 ? -0.509 -16.328 -13.047 1 94.69 134 SER B N 1
ATOM 2966 C CA . SER B 1 134 ? 0.276 -15.18 -13.5 1 94.69 134 SER B CA 1
ATOM 2967 C C . SER B 1 134 ? -0.555 -13.898 -13.5 1 94.69 134 SER B C 1
ATOM 2969 O O . SER B 1 134 ? -0.096 -12.859 -13.023 1 94.69 134 SER B O 1
ATOM 2971 N N . THR B 1 135 ? -1.768 -14 -13.992 1 95.12 135 THR B N 1
ATOM 2972 C CA . THR B 1 135 ? -2.662 -12.844 -14.023 1 95.12 135 THR B CA 1
ATOM 2973 C C . THR B 1 135 ? -2.975 -12.359 -12.609 1 95.12 135 THR B C 1
ATOM 2975 O O . THR B 1 135 ? -2.953 -11.164 -12.344 1 95.12 135 THR B O 1
ATOM 2978 N N . SER B 1 136 ? -3.246 -13.336 -11.773 1 95.25 136 SER B N 1
ATOM 2979 C CA . SER B 1 136 ? -3.547 -13 -10.383 1 95.25 136 SER B CA 1
ATOM 2980 C C . SER B 1 136 ? -2.355 -12.336 -9.703 1 95.25 136 SER B C 1
ATOM 2982 O O . SER B 1 136 ? -2.514 -11.328 -9.008 1 95.25 136 SER B O 1
ATOM 2984 N N . MET B 1 137 ? -1.199 -12.875 -9.867 1 94.69 137 MET B N 1
ATOM 2985 C CA . MET B 1 137 ? 0.01 -12.312 -9.266 1 94.69 137 MET B CA 1
ATOM 2986 C C . MET B 1 137 ? 0.274 -10.906 -9.797 1 94.69 137 MET B C 1
ATOM 2988 O O . MET B 1 137 ? 0.624 -10.008 -9.031 1 94.69 137 MET B O 1
ATOM 2992 N N . ASN B 1 138 ? 0.102 -10.719 -11.125 1 95.44 138 ASN B N 1
ATOM 2993 C CA . ASN B 1 138 ? 0.277 -9.391 -11.711 1 95.44 138 ASN B CA 1
ATOM 2994 C C . ASN B 1 138 ? -0.73 -8.391 -11.148 1 95.44 138 ASN B C 1
ATOM 2996 O O . ASN B 1 138 ? -0.395 -7.23 -10.914 1 95.44 138 ASN B O 1
ATOM 3000 N N . ALA B 1 139 ? -1.953 -8.867 -10.977 1 95.81 139 ALA B N 1
ATOM 3001 C CA . ALA B 1 139 ? -2.971 -8.016 -10.375 1 95.81 139 ALA B CA 1
ATOM 3002 C C . ALA B 1 139 ? -2.574 -7.605 -8.953 1 95.81 139 ALA B C 1
ATOM 3004 O O . ALA B 1 139 ? -2.756 -6.453 -8.562 1 95.81 139 ALA B O 1
ATOM 3005 N N . LEU B 1 140 ? -2.037 -8.539 -8.25 1 94.56 140 LEU B N 1
ATOM 3006 C CA . LEU B 1 140 ? -1.603 -8.266 -6.887 1 94.56 140 LEU B CA 1
ATOM 3007 C C . LEU B 1 140 ? -0.452 -7.266 -6.875 1 94.56 140 LEU B C 1
ATOM 3009 O O . LEU B 1 140 ? -0.413 -6.371 -6.027 1 94.56 140 LEU B O 1
ATOM 3013 N N . ILE B 1 141 ? 0.466 -7.441 -7.805 1 94.5 141 ILE B N 1
ATOM 3014 C CA . ILE B 1 141 ? 1.593 -6.52 -7.922 1 94.5 141 ILE B CA 1
ATOM 3015 C C . ILE B 1 141 ? 1.081 -5.117 -8.234 1 94.5 141 ILE B C 1
ATOM 3017 O O . ILE B 1 141 ? 1.507 -4.141 -7.613 1 94.5 141 ILE B O 1
ATOM 3021 N N . GLN B 1 142 ? 0.129 -5.004 -9.133 1 95.94 142 GLN B N 1
ATOM 3022 C CA . GLN B 1 142 ? -0.45 -3.715 -9.492 1 95.94 142 GLN B CA 1
ATOM 3023 C C . GLN B 1 142 ? -1.171 -3.08 -8.312 1 95.94 142 GLN B C 1
ATOM 3025 O O . GLN B 1 142 ? -1.087 -1.866 -8.102 1 95.94 142 GLN B O 1
ATOM 3030 N N . LEU B 1 143 ? -1.878 -3.898 -7.559 1 93.19 143 LEU B N 1
ATOM 3031 C CA . LEU B 1 143 ? -2.557 -3.414 -6.359 1 93.19 143 LEU B CA 1
ATOM 3032 C C . LEU B 1 143 ? -1.553 -2.865 -5.352 1 93.19 143 LEU B C 1
ATOM 3034 O O . LEU B 1 143 ? -1.759 -1.789 -4.785 1 93.19 143 LEU B O 1
ATOM 3038 N N . TYR B 1 144 ? -0.495 -3.469 -5.117 1 95.19 144 TYR B N 1
ATOM 3039 C CA . TYR B 1 144 ? 0.561 -3.025 -4.215 1 95.19 144 TYR B CA 1
ATOM 3040 C C . TYR B 1 144 ? 1.176 -1.717 -4.695 1 95.19 144 TYR B C 1
ATOM 3042 O O . TYR B 1 144 ? 1.327 -0.772 -3.918 1 95.19 144 TYR B O 1
ATOM 3050 N N . GLU B 1 145 ? 1.463 -1.739 -5.969 1 94.94 145 GLU B N 1
ATOM 3051 C CA . GLU B 1 145 ? 2.041 -0.53 -6.547 1 94.94 145 GLU B CA 1
ATOM 3052 C C . GLU B 1 145 ? 1.088 0.654 -6.418 1 94.94 145 GLU B C 1
ATOM 3054 O O . GLU B 1 145 ? 1.513 1.769 -6.105 1 94.94 145 GLU B O 1
ATOM 3059 N N . SER B 1 146 ? -0.136 0.458 -6.629 1 94.31 146 SER B N 1
ATOM 3060 C CA . SER B 1 146 ? -1.146 1.505 -6.508 1 94.31 146 SER B CA 1
ATOM 3061 C C . SER B 1 146 ? -1.263 2 -5.07 1 94.31 146 SER B C 1
ATOM 3063 O O . SER B 1 146 ? -1.394 3.203 -4.832 1 94.31 146 SER B O 1
ATOM 3065 N N . ALA B 1 147 ? -1.209 1.057 -4.121 1 94.5 147 ALA B N 1
ATOM 3066 C CA . ALA B 1 147 ? -1.277 1.427 -2.709 1 94.5 147 ALA B CA 1
ATOM 3067 C C . ALA B 1 147 ? -0.09 2.301 -2.312 1 94.5 147 ALA B C 1
ATOM 3069 O O . ALA B 1 147 ? -0.256 3.311 -1.625 1 94.5 147 ALA B O 1
ATOM 3070 N N . VAL B 1 148 ? 1.022 2.018 -2.723 1 94.75 148 VAL B N 1
ATOM 3071 C CA . VAL B 1 148 ? 2.234 2.773 -2.424 1 94.75 148 VAL B CA 1
ATOM 3072 C C . VAL B 1 148 ? 2.16 4.152 -3.08 1 94.75 148 VAL B C 1
ATOM 3074 O O . VAL B 1 148 ? 2.477 5.164 -2.449 1 94.75 148 VAL B O 1
ATOM 3077 N N . ALA B 1 149 ? 1.747 4.137 -4.359 1 94.44 149 ALA B N 1
ATOM 3078 C CA . ALA B 1 149 ? 1.613 5.406 -5.07 1 94.44 149 ALA B CA 1
ATOM 3079 C C . ALA B 1 149 ? 0.627 6.328 -4.363 1 94.44 149 ALA B C 1
ATOM 3081 O O . ALA B 1 149 ? 0.863 7.535 -4.258 1 94.44 149 ALA B O 1
ATOM 3082 N N . TYR B 1 150 ? -0.424 5.863 -3.861 1 93.12 150 TYR B N 1
ATOM 3083 C CA . TYR B 1 150 ? -1.419 6.617 -3.107 1 93.12 150 TYR B CA 1
ATOM 3084 C C . TYR B 1 150 ? -0.814 7.195 -1.834 1 93.12 150 TYR B C 1
ATOM 3086 O O . TYR B 1 150 ? -1.039 8.367 -1.509 1 93.12 150 TYR B O 1
ATOM 3094 N N . THR B 1 151 ? -0.012 6.383 -1.228 1 92.06 151 THR B N 1
ATOM 3095 C CA . THR B 1 151 ? 0.644 6.812 0.002 1 92.06 151 THR B CA 1
ATOM 3096 C C . THR B 1 151 ? 1.604 7.965 -0.272 1 92.06 151 THR B C 1
ATOM 3098 O O . THR B 1 151 ? 1.595 8.969 0.442 1 92.06 151 THR B O 1
ATOM 3101 N N . VAL B 1 152 ? 2.363 7.855 -1.271 1 91.94 152 VAL B N 1
ATOM 3102 C CA . VAL B 1 152 ? 3.35 8.867 -1.638 1 91.94 152 VAL B CA 1
ATOM 3103 C C . VAL B 1 152 ? 2.641 10.164 -2.023 1 91.94 152 VAL B C 1
ATOM 3105 O O . VAL B 1 152 ? 3.045 11.25 -1.602 1 91.94 152 VAL B O 1
ATOM 3108 N N . SER B 1 153 ? 1.579 10.055 -2.756 1 93.5 153 SER B N 1
ATOM 3109 C CA . SER B 1 153 ? 0.795 11.211 -3.164 1 93.5 153 SER B CA 1
ATOM 3110 C C . SER B 1 153 ? 0.203 11.93 -1.956 1 93.5 153 SER B C 1
ATOM 3112 O O . SER B 1 153 ? 0.232 13.164 -1.885 1 93.5 153 SER B O 1
ATOM 3114 N N . LYS B 1 154 ? -0.274 11.156 -1.044 1 91.62 154 LYS B N 1
ATOM 3115 C CA . LYS B 1 154 ? -0.847 11.734 0.168 1 91.62 154 LYS B CA 1
ATOM 3116 C C . LYS B 1 154 ? 0.224 12.43 1.006 1 91.62 154 LYS B C 1
ATOM 3118 O O . LYS B 1 154 ? -0.002 13.516 1.536 1 91.62 154 LYS B O 1
ATOM 3123 N N . ASP B 1 155 ? 1.306 11.859 1.102 1 92.25 155 ASP B N 1
ATOM 3124 C CA . ASP B 1 155 ? 2.424 12.43 1.845 1 92.25 155 ASP B CA 1
ATOM 3125 C C . ASP B 1 155 ? 2.834 13.781 1.262 1 92.25 155 ASP B C 1
ATOM 3127 O O . ASP B 1 155 ? 3.092 14.727 2.004 1 92.25 155 ASP B O 1
ATOM 3131 N N . LEU B 1 156 ? 2.949 13.859 0.022 1 93.5 156 LEU B N 1
ATOM 3132 C CA . LEU B 1 156 ? 3.328 15.094 -0.652 1 93.5 156 LEU B CA 1
ATOM 3133 C C . LEU B 1 156 ? 2.289 16.188 -0.415 1 93.5 156 LEU B C 1
ATOM 3135 O O . LEU B 1 156 ? 2.641 17.344 -0.192 1 93.5 156 LEU B O 1
ATOM 3139 N N . LYS B 1 157 ? 1.082 15.789 -0.396 1 93.31 157 LYS B N 1
ATOM 3140 C CA . LYS B 1 157 ? 0.002 16.734 -0.121 1 93.31 157 LYS B CA 1
ATOM 3141 C C . LYS B 1 157 ? 0.076 17.25 1.312 1 93.31 157 LYS B C 1
ATOM 3143 O O . LYS B 1 157 ? -0.08 18.453 1.554 1 93.31 157 LYS B O 1
ATOM 3148 N N . PHE B 1 158 ? 0.312 16.406 2.205 1 92.44 158 PHE B N 1
ATOM 3149 C CA . PHE B 1 158 ? 0.409 16.781 3.609 1 92.44 158 PHE B CA 1
ATOM 3150 C C . PHE B 1 158 ? 1.588 17.719 3.838 1 92.44 158 PHE B C 1
ATOM 3152 O O . PHE B 1 158 ? 1.481 18.688 4.598 1 92.44 158 PHE B O 1
ATOM 3159 N N . GLN B 1 159 ? 2.625 17.359 3.195 1 92 159 GLN B N 1
ATOM 3160 C CA . GLN B 1 159 ? 3.805 18.203 3.332 1 92 159 GLN B CA 1
ATOM 3161 C C . GLN B 1 159 ? 3.529 19.609 2.82 1 92 159 GLN B C 1
ATOM 3163 O O . GLN B 1 159 ? 3.932 20.594 3.447 1 92 159 GLN B O 1
ATOM 3168 N N . LYS B 1 160 ? 2.871 19.734 1.765 1 93.5 160 LYS B N 1
ATOM 3169 C CA . LYS B 1 160 ? 2.496 21.031 1.216 1 93.5 160 LYS B CA 1
ATOM 3170 C C . LYS B 1 160 ? 1.546 21.766 2.152 1 93.5 160 LYS B C 1
ATOM 3172 O O . LYS B 1 160 ? 1.711 22.969 2.393 1 93.5 160 LYS B O 1
ATOM 3177 N N . ASP B 1 161 ? 0.596 20.984 2.623 1 92.94 161 ASP B N 1
ATOM 3178 C CA . ASP B 1 161 ? -0.361 21.578 3.559 1 92.94 161 ASP B CA 1
ATOM 3179 C C . ASP B 1 161 ? 0.333 22.031 4.84 1 92.94 161 ASP B C 1
ATOM 3181 O O . ASP B 1 161 ? 0.006 23.094 5.383 1 92.94 161 ASP B O 1
ATOM 3185 N N . GLU B 1 162 ? 1.214 21.234 5.305 1 91.81 162 GLU B N 1
ATOM 3186 C CA . GLU B 1 162 ? 1.972 21.578 6.504 1 91.81 162 GLU B CA 1
ATOM 3187 C C . GLU B 1 162 ? 2.742 22.891 6.316 1 91.81 162 GLU B C 1
ATOM 3189 O O . GLU B 1 162 ? 2.793 23.719 7.223 1 91.81 162 GLU B O 1
ATOM 3194 N N . GLU B 1 163 ? 3.303 23.047 5.168 1 93.31 163 GLU B N 1
ATOM 3195 C CA . GLU B 1 163 ? 4.004 24.281 4.859 1 93.31 163 GLU B CA 1
ATOM 3196 C C . GLU B 1 163 ? 3.049 25.469 4.871 1 93.31 163 GLU B C 1
ATOM 3198 O O . GLU B 1 163 ? 3.389 26.547 5.383 1 93.31 163 GLU B O 1
ATOM 3203 N N . GLY B 1 164 ? 1.942 25.281 4.332 1 93.69 164 GLY B N 1
ATOM 3204 C CA . GLY B 1 164 ? 0.928 26.328 4.363 1 93.69 164 GLY B CA 1
ATOM 3205 C C . GLY B 1 164 ? 0.499 26.703 5.77 1 93.69 164 GLY B C 1
ATOM 3206 O O . GLY B 1 164 ? 0.385 27.891 6.094 1 93.69 164 GLY B O 1
ATOM 3207 N N . VAL B 1 165 ? 0.349 25.688 6.531 1 95.38 165 VAL B N 1
ATOM 3208 C CA . VAL B 1 165 ? -0.063 25.891 7.918 1 95.38 165 VAL B CA 1
ATOM 3209 C C . VAL B 1 165 ? 1.031 26.641 8.68 1 95.38 165 VAL B C 1
ATOM 3211 O O . VAL B 1 165 ? 0.743 27.547 9.461 1 95.38 165 VAL B O 1
ATOM 3214 N N . LYS B 1 166 ? 2.191 26.359 8.477 1 94.75 166 LYS B N 1
ATOM 3215 C CA . LYS B 1 166 ? 3.316 27.016 9.133 1 94.75 166 LYS B CA 1
ATOM 3216 C C . LYS B 1 166 ? 3.371 28.5 8.766 1 94.75 166 LYS B C 1
ATOM 3218 O O . LYS B 1 166 ? 3.594 29.344 9.625 1 94.75 166 LYS B O 1
ATOM 3223 N N . ASN B 1 167 ? 3.053 28.812 7.539 1 95.69 167 ASN B N 1
ATOM 3224 C CA . ASN B 1 167 ? 3.023 30.203 7.098 1 95.69 167 ASN B CA 1
ATOM 3225 C C . ASN B 1 167 ? 1.895 30.984 7.766 1 95.69 167 ASN B C 1
ATOM 3227 O O . ASN B 1 167 ? 2.076 32.156 8.148 1 95.69 167 ASN B O 1
ATOM 3231 N N . ASN B 1 168 ? 0.855 30.344 7.914 1 95.38 168 ASN B N 1
ATOM 3232 C CA . ASN B 1 168 ? -0.284 30.969 8.586 1 95.38 168 ASN B CA 1
ATOM 3233 C C . ASN B 1 168 ? 0.018 31.266 10.047 1 95.38 168 ASN B C 1
ATOM 3235 O O . ASN B 1 168 ? -0.321 32.344 10.555 1 95.38 168 ASN B O 1
ATOM 3239 N N . ILE B 1 169 ? 0.654 30.422 10.695 1 96.94 169 ILE B N 1
ATOM 3240 C CA . ILE B 1 169 ? 1.009 30.578 12.102 1 96.94 169 ILE B CA 1
ATOM 3241 C C . ILE B 1 169 ? 2.01 31.719 12.258 1 96.94 169 ILE B C 1
ATOM 3243 O O . ILE B 1 169 ? 1.88 32.562 13.156 1 96.94 169 ILE B O 1
ATOM 3247 N N . ASP B 1 170 ? 2.885 31.766 11.305 1 96.75 170 ASP B N 1
ATOM 3248 C CA . ASP B 1 170 ? 3.869 32.844 11.336 1 96.75 170 ASP B CA 1
ATOM 3249 C C . ASP B 1 170 ? 3.201 34.219 11.141 1 96.75 170 ASP B C 1
ATOM 3251 O O . ASP B 1 170 ? 3.562 35.188 11.797 1 96.75 170 ASP B O 1
ATOM 3255 N N . ASP B 1 171 ? 2.242 34.25 10.32 1 97.31 171 ASP B N 1
ATOM 3256 C CA . ASP B 1 171 ? 1.493 35.469 10.07 1 97.31 171 ASP B CA 1
ATOM 3257 C C . ASP B 1 171 ? 0.741 35.906 11.328 1 97.31 171 ASP B C 1
ATOM 3259 O O . ASP B 1 171 ? 0.738 37.094 11.672 1 97.31 171 ASP B O 1
ATOM 3263 N N . LEU B 1 172 ? 0.171 34.969 11.984 1 97.88 172 LEU B N 1
ATOM 3264 C CA . LEU B 1 172 ? -0.579 35.25 13.203 1 97.88 172 LEU B CA 1
ATOM 3265 C C . LEU B 1 172 ? 0.354 35.719 14.32 1 97.88 172 LEU B C 1
ATOM 3267 O O . LEU B 1 172 ? 0.044 36.688 15.031 1 97.88 172 LEU B O 1
ATOM 3271 N N . LYS B 1 173 ? 1.512 35.156 14.375 1 97.56 173 LYS B N 1
ATOM 3272 C CA . LYS B 1 173 ? 2.506 35.531 15.375 1 97.56 173 LYS B CA 1
ATOM 3273 C C . LYS B 1 173 ? 3.031 36.938 15.102 1 97.56 173 LYS B C 1
ATOM 3275 O O . LYS B 1 173 ? 3.234 37.75 16.031 1 97.56 173 LYS B O 1
ATOM 3280 N N . ASN B 1 174 ? 3.15 37.312 13.844 1 98 174 ASN B N 1
ATOM 3281 C CA . ASN B 1 174 ? 3.57 38.656 13.461 1 98 174 ASN B CA 1
ATOM 3282 C C . ASN B 1 174 ? 2.51 39.688 13.812 1 98 174 ASN B C 1
ATOM 3284 O O . ASN B 1 174 ? 2.836 40.781 14.273 1 98 174 ASN B O 1
ATOM 3288 N N . LYS B 1 175 ? 1.31 39.312 13.602 1 98.06 175 LYS B N 1
ATOM 3289 C CA . LYS B 1 175 ? 0.211 40.219 13.961 1 98.06 175 LYS B CA 1
ATOM 3290 C C . LYS B 1 175 ? 0.174 40.469 15.469 1 98.06 175 LYS B C 1
ATOM 3292 O O . LYS B 1 175 ? -0.036 41.594 15.914 1 98.06 175 LYS B O 1
ATOM 3297 N N . ILE B 1 176 ? 0.433 39.438 16.234 1 98.12 176 ILE B N 1
ATOM 3298 C CA . ILE B 1 176 ? 0.467 39.531 17.688 1 98.12 176 ILE B CA 1
ATOM 3299 C C . ILE B 1 176 ? 1.613 40.469 18.109 1 98.12 176 ILE B C 1
ATOM 3301 O O . ILE B 1 176 ? 1.425 41.344 18.938 1 98.12 176 ILE B O 1
ATOM 3305 N N . GLN B 1 177 ? 2.721 40.312 17.5 1 97.75 177 GLN B N 1
ATOM 3306 C CA . GLN B 1 177 ? 3.883 41.156 17.812 1 97.75 177 GLN B CA 1
ATOM 3307 C C . GLN B 1 177 ? 3.631 42.594 17.469 1 97.75 177 GLN B C 1
ATOM 3309 O O . GLN B 1 177 ? 4.023 43.5 18.219 1 97.75 177 GLN B O 1
ATOM 3314 N N . GLY B 1 178 ? 2.957 42.844 16.391 1 98.06 178 GLY B N 1
ATOM 3315 C CA . GLY B 1 178 ? 2.594 44.188 15.984 1 98.06 178 GLY B CA 1
ATOM 3316 C C . GLY B 1 178 ? 1.643 44.875 16.953 1 98.06 178 GLY B C 1
ATOM 3317 O O . GLY B 1 178 ? 1.846 46.031 17.328 1 98.06 178 GLY B O 1
ATOM 3318 N N . LEU B 1 179 ? 0.686 44.094 17.406 1 97.75 179 LEU B N 1
ATOM 3319 C CA . LEU B 1 179 ? -0.294 44.625 18.344 1 97.75 179 LEU B CA 1
ATOM 3320 C C . LEU B 1 179 ? 0.346 44.906 19.703 1 97.75 179 LEU B C 1
ATOM 3322 O O . LEU B 1 179 ? 0.024 45.906 20.359 1 97.75 179 LEU B O 1
ATOM 3326 N N . GLU B 1 180 ? 1.319 44.031 20.078 1 97 180 GLU B N 1
ATOM 3327 C CA . GLU B 1 180 ? 2.043 44.219 21.328 1 97 180 GLU B CA 1
ATOM 3328 C C . GLU B 1 180 ? 2.92 45.469 21.266 1 97 180 GLU B C 1
ATOM 3330 O O . GLU B 1 180 ? 2.988 46.219 22.234 1 97 180 GLU B O 1
ATOM 3335 N N . THR B 1 181 ? 3.506 45.781 20.141 1 97.19 181 THR B N 1
ATOM 3336 C CA . THR B 1 181 ? 4.328 46.969 19.938 1 97.19 181 THR B CA 1
ATOM 3337 C C . THR B 1 181 ? 3.467 48.219 19.922 1 97.19 181 THR B C 1
ATOM 3339 O O . THR B 1 181 ? 3.848 49.25 20.484 1 97.19 181 THR B O 1
ATOM 3342 N N . GLU B 1 182 ? 2.336 48.125 19.359 1 97 182 GLU B N 1
ATOM 3343 C CA . GLU B 1 182 ? 1.407 49.25 19.312 1 97 182 GLU B CA 1
ATOM 3344 C C . GLU B 1 182 ? 0.895 49.594 20.719 1 97 182 GLU B C 1
ATOM 3346 O O . GLU B 1 182 ? 0.77 50.781 21.062 1 97 182 GLU B O 1
ATOM 3351 N N . LEU B 1 183 ? 0.657 48.625 21.484 1 96.75 183 LEU B N 1
ATOM 3352 C CA . LEU B 1 183 ? 0.198 48.844 22.859 1 96.75 183 LEU B CA 1
ATOM 3353 C C . LEU B 1 183 ? 1.269 49.531 23.688 1 96.75 183 LEU B C 1
ATOM 3355 O O . LEU B 1 183 ? 0.971 50.469 24.438 1 96.75 183 LEU B O 1
ATOM 3359 N N . LYS B 1 184 ? 2.498 49.125 23.453 1 95.56 184 LYS B N 1
ATOM 3360 C CA . LYS B 1 184 ? 3.609 49.75 24.172 1 95.56 184 LYS B CA 1
ATOM 3361 C C . LYS B 1 184 ? 3.812 51.188 23.734 1 95.56 184 LYS B C 1
ATOM 3363 O O . LYS B 1 184 ? 3.994 52.094 24.562 1 95.56 184 LYS B O 1
ATOM 3368 N N . SER B 1 185 ? 3.68 51.375 22.453 1 95.88 185 SER B N 1
ATOM 3369 C CA . SER B 1 185 ? 3.846 52.719 21.891 1 95.88 185 SER B CA 1
ATOM 3370 C C . SER B 1 185 ? 2.744 53.656 22.375 1 95.88 185 SER B C 1
ATOM 3372 O O . SER B 1 185 ? 3.004 54.844 22.688 1 95.88 185 SER B O 1
ATOM 3374 N N . LEU B 1 186 ? 1.572 53.156 22.5 1 94.31 186 LEU B N 1
ATOM 3375 C CA . LEU B 1 186 ? 0.442 53.938 22.953 1 94.31 186 LEU B CA 1
ATOM 3376 C C . LEU B 1 186 ? 0.588 54.312 24.422 1 94.31 186 LEU B C 1
ATOM 3378 O O . LEU B 1 186 ? 0.269 55.438 24.828 1 94.31 186 LEU B O 1
ATOM 3382 N N . HIS B 1 187 ? 1.153 53.469 25.203 1 93.5 187 HIS B N 1
ATOM 3383 C CA . HIS B 1 187 ? 1.41 53.719 26.609 1 93.5 187 HIS B CA 1
ATOM 3384 C C . HIS B 1 187 ? 2.434 54.844 26.781 1 93.5 187 HIS B C 1
ATOM 3386 O O . HIS B 1 187 ? 2.242 55.75 27.594 1 93.5 187 HIS B O 1
ATOM 3392 N N . ILE B 1 188 ? 3.438 54.844 25.969 1 95.69 188 ILE B N 1
ATOM 3393 C CA . ILE B 1 188 ? 4.5 55.844 26.047 1 95.69 188 ILE B CA 1
ATOM 3394 C C . ILE B 1 188 ? 3.967 57.219 25.594 1 95.69 188 ILE B C 1
ATOM 3396 O O . ILE B 1 188 ? 4.242 58.25 26.234 1 95.69 188 ILE B O 1
ATOM 3400 N N . GLN B 1 189 ? 3.152 57.188 24.578 1 93.62 189 GLN B N 1
ATOM 3401 C CA . GLN B 1 189 ? 2.562 58.406 24.062 1 93.62 189 GLN B CA 1
ATOM 3402 C C . GLN B 1 189 ? 1.62 59.031 25.094 1 93.62 189 GLN B C 1
ATOM 3404 O O . GLN B 1 189 ? 1.621 60.25 25.281 1 93.62 189 GLN B O 1
ATOM 3409 N N . PHE B 1 190 ? 0.901 58.156 25.766 1 94.56 190 PHE B N 1
ATOM 3410 C CA . PHE B 1 190 ? -0.036 58.625 26.781 1 94.56 190 PHE B CA 1
ATOM 3411 C C . PHE B 1 190 ? 0.703 59.281 27.938 1 94.56 190 PHE B C 1
ATOM 3413 O O . PHE B 1 190 ? 0.322 60.344 28.406 1 94.56 190 PHE B O 1
ATOM 3420 N N . GLU B 1 191 ? 1.782 58.719 28.328 1 93.44 191 GLU B N 1
ATOM 3421 C CA . GLU B 1 191 ? 2.561 59.25 29.438 1 93.44 191 GLU B CA 1
ATOM 3422 C C . GLU B 1 191 ? 3.209 60.594 29.062 1 93.44 191 GLU B C 1
ATOM 3424 O O . GLU B 1 191 ? 3.254 61.5 29.875 1 93.44 191 GLU B O 1
ATOM 3429 N N . ARG B 1 192 ? 3.592 60.719 27.828 1 95.56 192 ARG B N 1
ATOM 3430 C CA . ARG B 1 192 ? 4.219 61.938 27.359 1 95.56 192 ARG B CA 1
ATOM 3431 C C . ARG B 1 192 ? 3.211 63.062 27.281 1 95.56 192 ARG B C 1
ATOM 3433 O O . ARG B 1 192 ? 3.5 64.188 27.719 1 95.56 192 ARG B O 1
ATOM 3440 N N . GLU B 1 193 ? 2.064 62.75 26.766 1 94 193 GLU B N 1
ATOM 3441 C CA . GLU B 1 193 ? 1.03 63.75 26.625 1 94 193 GLU B CA 1
ATOM 3442 C C . GLU B 1 193 ? 0.532 64.25 28 1 94 193 GLU B C 1
ATOM 3444 O O . GLU B 1 193 ? 0.273 65.438 28.203 1 94 193 GLU B O 1
ATOM 3449 N N . LYS B 1 194 ? 0.449 63.25 28.906 1 93.38 194 LYS B N 1
ATOM 3450 C CA . LYS B 1 194 ? 0.043 63.562 30.266 1 93.38 194 LYS B CA 1
ATOM 3451 C C . LYS B 1 194 ? 1.062 64.5 30.953 1 93.38 194 LYS B C 1
ATOM 3453 O O . LYS B 1 194 ? 0.69 65.438 31.594 1 93.38 194 LYS B O 1
ATOM 3458 N N . GLU B 1 195 ? 2.297 64.25 30.719 1 94.25 195 GLU B N 1
ATOM 3459 C CA . GLU B 1 195 ? 3.365 65.062 31.297 1 94.25 195 GLU B CA 1
ATOM 3460 C C . GLU B 1 195 ? 3.373 66.438 30.703 1 94.25 195 GLU B C 1
ATOM 3462 O O . GLU B 1 195 ? 3.541 67.438 31.422 1 94.25 195 GLU B O 1
ATOM 3467 N N . GLU B 1 196 ? 3.172 66.5 29.453 1 95.31 196 GLU B N 1
ATOM 3468 C CA . GLU B 1 196 ? 3.156 67.812 28.766 1 95.31 196 GLU B CA 1
ATOM 3469 C C . GLU B 1 196 ? 1.983 68.688 29.219 1 95.31 196 GLU B C 1
ATOM 3471 O O . GLU B 1 196 ? 2.131 69.875 29.406 1 95.31 196 GLU B O 1
ATOM 3476 N N . MET B 1 197 ? 0.842 68 29.391 1 94.44 197 MET B N 1
ATOM 3477 C CA . MET B 1 197 ? -0.341 68.75 29.844 1 94.44 197 MET B CA 1
ATOM 3478 C C . MET B 1 197 ? -0.166 69.25 31.281 1 94.44 197 MET B C 1
ATOM 3480 O O . MET B 1 197 ? -0.56 70.375 31.609 1 94.44 197 MET B O 1
ATOM 3484 N N . GLU B 1 198 ? 0.436 68.5 32.094 1 92.88 198 GLU B N 1
ATOM 3485 C CA . GLU B 1 198 ? 0.688 68.875 33.5 1 92.88 198 GLU B CA 1
ATOM 3486 C C . GLU B 1 198 ? 1.672 70 33.562 1 92.88 198 GLU B C 1
ATOM 3488 O O . GLU B 1 198 ? 1.496 70.938 34.375 1 92.88 198 GLU B O 1
ATOM 3493 N N . GLU B 1 199 ? 2.623 70 32.688 1 95.69 199 GLU B N 1
ATOM 3494 C CA . GLU B 1 199 ? 3.607 71.062 32.656 1 95.69 199 GLU B CA 1
ATOM 3495 C C . GLU B 1 199 ? 2.98 72.375 32.188 1 95.69 199 GLU B C 1
ATOM 3497 O O . GLU B 1 199 ? 3.242 73.438 32.75 1 95.69 199 GLU B O 1
ATOM 3502 N N . LYS B 1 200 ? 2.234 72.188 31.188 1 95.38 200 LYS B N 1
ATOM 3503 C CA . LYS B 1 200 ? 1.536 73.375 30.672 1 95.38 200 LYS B CA 1
ATOM 3504 C C . LYS B 1 200 ? 0.609 73.938 31.719 1 95.38 200 LYS B C 1
ATOM 3506 O O . LYS B 1 200 ? 0.536 75.188 31.875 1 95.38 200 LYS B O 1
ATOM 3511 N N . PHE B 1 201 ? -0.08 73.125 32.469 1 94.69 201 PHE B N 1
ATOM 3512 C CA . PHE B 1 201 ? -0.986 73.562 33.5 1 94.69 201 PHE B CA 1
ATOM 3513 C C . PHE B 1 201 ? -0.217 74.188 34.656 1 94.69 201 PHE B C 1
ATOM 3515 O O . PHE B 1 201 ? -0.641 75.25 35.156 1 94.69 201 PHE B O 1
ATOM 3522 N N . LYS B 1 202 ? 0.891 73.688 34.969 1 95.19 202 LYS B N 1
ATOM 3523 C CA . LYS B 1 202 ? 1.706 74.25 36.031 1 95.19 202 LYS B CA 1
ATOM 3524 C C . LYS B 1 202 ? 2.242 75.625 35.688 1 95.19 202 LYS B C 1
ATOM 3526 O O . LYS B 1 202 ? 2.275 76.562 36.5 1 95.19 202 LYS B O 1
ATOM 3531 N N . LEU B 1 203 ? 2.598 75.812 34.5 1 96.81 203 LEU B N 1
ATOM 3532 C CA . LEU B 1 203 ? 3.113 77.062 34.031 1 96.81 203 LEU B CA 1
ATOM 3533 C C . LEU B 1 203 ? 2.021 78.125 34.031 1 96.81 203 LEU B C 1
ATOM 3535 O O . LEU B 1 203 ? 2.244 79.25 34.531 1 96.81 203 LEU B O 1
ATOM 3539 N N . LYS B 1 204 ? 0.94 77.75 33.562 1 96.5 204 LYS B N 1
ATOM 3540 C CA . LYS B 1 204 ? -0.182 78.688 33.531 1 96.5 204 LYS B CA 1
ATOM 3541 C C . LYS B 1 204 ? -0.646 79 34.938 1 96.5 204 LYS B C 1
ATOM 3543 O O . LYS B 1 204 ? -0.949 80.188 35.219 1 96.5 204 LYS B O 1
ATOM 3548 N N . GLU B 1 205 ? -0.753 78 35.781 1 95.06 205 GLU B N 1
ATOM 3549 C CA . GLU B 1 205 ? -1.102 78.25 37.188 1 95.06 205 GLU B CA 1
ATOM 3550 C C . GLU B 1 205 ? -0.097 79.125 37.875 1 95.06 205 GLU B C 1
ATOM 3552 O O . GLU B 1 205 ? -0.483 80.062 38.625 1 95.06 205 GLU B O 1
ATOM 3557 N N . GLY B 1 206 ? 1.173 78.938 37.5 1 95.56 206 GLY B N 1
ATOM 3558 C CA . GLY B 1 206 ? 2.205 79.812 38.062 1 95.56 206 GLY B CA 1
ATOM 3559 C C . GLY B 1 206 ? 2.084 81.25 37.625 1 95.56 206 GLY B C 1
ATOM 3560 O O . GLY B 1 206 ? 2.271 82.188 38.438 1 95.56 206 GLY B O 1
ATOM 3561 N N . GLU B 1 207 ? 1.734 81.375 36.438 1 96.56 207 GLU B N 1
ATOM 3562 C CA . GLU B 1 207 ? 1.539 82.688 35.906 1 96.56 207 GLU B CA 1
ATOM 3563 C C . GLU B 1 207 ? 0.363 83.438 36.562 1 96.56 207 GLU B C 1
ATOM 3565 O O . GLU B 1 207 ? 0.457 84.562 36.938 1 96.56 207 GLU B O 1
ATOM 3570 N N . LEU B 1 208 ? -0.755 82.688 36.75 1 96.81 208 LEU B N 1
ATOM 3571 C CA . LEU B 1 208 ? -1.953 83.25 37.375 1 96.81 208 LEU B CA 1
ATOM 3572 C C . LEU B 1 208 ? -1.727 83.562 38.844 1 96.81 208 LEU B C 1
ATOM 3574 O O . LEU B 1 208 ? -2.166 84.562 39.375 1 96.81 208 LEU B O 1
ATOM 3578 N N . LEU B 1 209 ? -0.959 82.75 39.5 1 96.19 209 LEU B N 1
ATOM 3579 C CA . LEU B 1 209 ? -0.645 82.938 40.906 1 96.19 209 LEU B CA 1
ATOM 3580 C C . LEU B 1 209 ? 0.271 84.125 41.094 1 96.19 209 LEU B C 1
ATOM 3582 O O . LEU B 1 209 ? 0.116 84.875 42.062 1 96.19 209 LEU B O 1
ATOM 3586 N N . SER B 1 210 ? 1.182 84.312 40.188 1 96.75 210 SER B N 1
ATOM 3587 C CA . SER B 1 210 ? 2.055 85.5 40.219 1 96.75 210 SER B CA 1
ATOM 3588 C C . SER B 1 210 ? 1.264 86.75 40.031 1 96.75 210 SER B C 1
ATOM 3590 O O . SER B 1 210 ? 1.528 87.75 40.688 1 96.75 210 SER B O 1
ATOM 3592 N N . GLN B 1 211 ? 0.36 86.688 39.188 1 96.44 211 GLN B N 1
ATOM 3593 C CA . GLN B 1 211 ? -0.5 87.812 38.969 1 96.44 211 GLN B CA 1
ATOM 3594 C C . GLN B 1 211 ? -1.341 88.125 40.219 1 96.44 211 GLN B C 1
ATOM 3596 O O . GLN B 1 211 ? -1.523 89.312 40.562 1 96.44 211 GLN B O 1
ATOM 3601 N N . ILE B 1 212 ? -1.803 87.188 40.844 1 96.94 212 ILE B N 1
ATOM 3602 C CA . ILE B 1 212 ? -2.586 87.312 42.062 1 96.94 212 ILE B CA 1
ATOM 3603 C C . ILE B 1 212 ? -1.712 87.938 43.156 1 96.94 212 ILE B C 1
ATOM 3605 O O . ILE B 1 212 ? -2.125 88.875 43.844 1 96.94 212 ILE B O 1
ATOM 3609 N N . GLU B 1 213 ? -0.51 87.5 43.25 1 95.19 213 GLU B N 1
ATOM 3610 C CA . GLU B 1 213 ? 0.42 88 44.25 1 95.19 213 GLU B CA 1
ATOM 3611 C C . GLU B 1 213 ? 0.763 89.438 44 1 95.19 213 GLU B C 1
ATOM 3613 O O . GLU B 1 213 ? 0.838 90.25 44.969 1 95.19 213 GLU B O 1
ATOM 3618 N N . SER B 1 214 ? 0.942 89.812 42.844 1 97.06 214 SER B N 1
ATOM 3619 C CA . SER B 1 214 ? 1.242 91.188 42.469 1 97.06 214 SER B CA 1
ATOM 3620 C C . SER B 1 214 ? 0.076 92.125 42.812 1 97.06 214 SER B C 1
ATOM 3622 O O . SER B 1 214 ? 0.273 93.188 43.375 1 97.06 214 SER B O 1
ATOM 3624 N N . LEU B 1 215 ? -1.1 91.688 42.531 1 94.5 215 LEU B N 1
ATOM 3625 C CA . LEU B 1 215 ? -2.293 92.438 42.812 1 94.5 215 LEU B CA 1
ATOM 3626 C C . LEU B 1 215 ? -2.545 92.562 44.312 1 94.5 215 LEU B C 1
ATOM 3628 O O . LEU B 1 215 ? -2.99 93.625 44.781 1 94.5 215 LEU B O 1
ATOM 3632 N N . GLU B 1 216 ? -2.221 91.5 44.969 1 93.5 216 GLU B N 1
ATOM 3633 C CA . GLU B 1 216 ? -2.352 91.5 46.438 1 93.5 216 GLU B CA 1
ATOM 3634 C C . GLU B 1 216 ? -1.358 92.5 47.062 1 93.5 216 GLU B C 1
ATOM 3636 O O . GLU B 1 216 ? -1.703 93.25 48 1 93.5 216 GLU B O 1
ATOM 3641 N N . ASN B 1 217 ? -0.158 92.562 46.594 1 93.81 217 ASN B N 1
ATOM 3642 C CA . ASN B 1 217 ? 0.852 93.5 47.062 1 93.81 217 ASN B CA 1
ATOM 3643 C C . ASN B 1 217 ? 0.493 94.938 46.75 1 93.81 217 ASN B C 1
ATOM 3645 O O . ASN B 1 217 ? 0.679 95.875 47.562 1 93.81 217 ASN B O 1
ATOM 3649 N N . THR B 1 218 ? -0.002 95.125 45.625 1 92.56 218 THR B N 1
ATOM 3650 C CA . THR B 1 218 ? -0.441 96.5 45.219 1 92.56 218 THR B CA 1
ATOM 3651 C C . THR B 1 218 ? -1.599 96.938 46.094 1 92.56 218 THR B C 1
ATOM 3653 O O . THR B 1 218 ? -1.633 98.125 46.531 1 92.56 218 THR B O 1
ATOM 3656 N N . ASN B 1 219 ? -2.5 96.125 46.406 1 87.69 219 ASN B N 1
ATOM 3657 C CA . ASN B 1 219 ? -3.633 96.438 47.25 1 87.69 219 ASN B CA 1
ATOM 3658 C C . ASN B 1 219 ? -3.182 96.75 48.688 1 87.69 219 ASN B C 1
ATOM 3660 O O . ASN B 1 219 ? -3.701 97.688 49.312 1 87.69 219 ASN B O 1
ATOM 3664 N N . LYS B 1 220 ? -2.232 96.062 49.156 1 89.31 220 LYS B N 1
ATOM 3665 C CA . LYS B 1 220 ? -1.693 96.312 50.469 1 89.31 220 LYS B CA 1
ATOM 3666 C C . LYS B 1 220 ? -1.013 97.688 50.531 1 89.31 220 LYS B C 1
ATOM 3668 O O . LYS B 1 220 ? -1.186 98.438 51.5 1 89.31 220 LYS B O 1
ATOM 3673 N N . THR B 1 221 ? -0.317 98 49.5 1 91.19 221 THR B N 1
ATOM 3674 C CA . THR B 1 221 ? 0.389 99.25 49.406 1 91.19 221 THR B CA 1
ATOM 3675 C C . THR B 1 221 ? -0.598 100.438 49.344 1 91.19 221 THR B C 1
ATOM 3677 O O . THR B 1 221 ? -0.42 101.438 50 1 91.19 221 THR B O 1
ATOM 3680 N N . ILE B 1 222 ? -1.629 100.25 48.594 1 88.62 222 ILE B N 1
ATOM 3681 C CA . ILE B 1 222 ? -2.627 101.312 48.438 1 88.62 222 ILE B CA 1
ATOM 3682 C C . ILE B 1 222 ? -3.406 101.5 49.719 1 88.62 222 ILE B C 1
ATOM 3684 O O . ILE B 1 222 ? -3.717 102.625 50.125 1 88.62 222 ILE B O 1
ATOM 3688 N N . LYS B 1 223 ? -3.639 100.5 50.375 1 87 223 LYS B N 1
ATOM 3689 C CA . LYS B 1 223 ? -4.336 100.562 51.656 1 87 223 LYS B CA 1
ATOM 3690 C C . LYS B 1 223 ? -3.471 101.25 52.688 1 87 223 LYS B C 1
ATOM 3692 O O . LYS B 1 223 ? -3.971 102.062 53.5 1 87 223 LYS B O 1
ATOM 3697 N N . ALA B 1 224 ? -2.189 100.938 52.719 1 88.75 224 ALA B N 1
ATOM 3698 C CA . ALA B 1 224 ? -1.275 101.562 53.656 1 88.75 224 ALA B CA 1
ATOM 3699 C C . ALA B 1 224 ? -1.14 103.062 53.375 1 88.75 224 ALA B C 1
ATOM 3701 O O . ALA B 1 224 ? -1.085 103.875 54.312 1 88.75 224 ALA B O 1
ATOM 3702 N N . THR B 1 225 ? -1.104 103.375 52.156 1 87.12 225 THR B N 1
ATOM 3703 C CA . THR B 1 225 ? -1.015 104.812 51.781 1 87.12 225 THR B CA 1
ATOM 3704 C C . THR B 1 225 ? -2.285 105.562 52.156 1 87.12 225 THR B C 1
ATOM 3706 O O . THR B 1 225 ? -2.221 106.688 52.656 1 87.12 225 THR B O 1
ATOM 3709 N N . LEU B 1 226 ? -3.375 105 52.094 1 83.38 226 LEU B N 1
ATOM 3710 C CA . LEU B 1 226 ? -4.652 105.562 52.469 1 83.38 226 LEU B CA 1
ATOM 3711 C C . LEU B 1 226 ? -4.746 105.75 53.969 1 83.38 226 LEU B C 1
ATOM 3713 O O . LEU B 1 226 ? -5.234 106.75 54.469 1 83.38 226 LEU B O 1
ATOM 3717 N N . GLN B 1 227 ? -4.281 104.812 54.688 1 85.31 227 GLN B N 1
ATOM 3718 C CA . GLN B 1 227 ? -4.281 104.875 56.156 1 85.31 227 GLN B CA 1
ATOM 3719 C C . GLN B 1 227 ? -3.326 106 56.656 1 85.31 227 GLN B C 1
ATOM 3721 O O . GLN B 1 227 ? -3.613 106.688 57.625 1 85.31 227 GLN B O 1
ATOM 3726 N N . SER B 1 228 ? -2.236 106.188 56 1 86.38 228 SER B N 1
ATOM 3727 C CA . SER B 1 228 ? -1.273 107.188 56.406 1 86.38 228 SER B CA 1
ATOM 3728 C C . SER B 1 228 ? -1.803 108.625 56.094 1 86.38 228 SER B C 1
ATOM 3730 O O . SER B 1 228 ? -1.492 109.562 56.812 1 86.38 228 SER B O 1
ATOM 3732 N N . LEU B 1 229 ? -2.58 108.812 55.219 1 79.38 229 LEU B N 1
ATOM 3733 C CA . LEU B 1 229 ? -3.156 110.062 54.875 1 79.38 229 LEU B CA 1
ATOM 3734 C C . LEU B 1 229 ? -4.32 110.438 55.781 1 79.38 229 LEU B C 1
ATOM 3736 O O . LEU B 1 229 ? -4.586 111.625 56.031 1 79.38 229 LEU B O 1
ATOM 3740 N N . LEU B 1 230 ? -4.941 109.688 56.438 1 75.56 230 LEU B N 1
ATOM 3741 C CA . LEU B 1 230 ? -6.074 109.938 57.344 1 75.56 230 LEU B CA 1
ATOM 3742 C C . LEU B 1 230 ? -5.617 110.062 58.781 1 75.56 230 LEU B C 1
ATOM 3744 O O . LEU B 1 230 ? -6.363 110.5 59.625 1 75.56 230 LEU B O 1
ATOM 3748 N N . THR B 1 231 ? -4.508 109.75 59.344 1 73.69 231 THR B N 1
ATOM 3749 C CA . THR B 1 231 ? -4.039 109.938 60.719 1 73.69 231 THR B CA 1
ATOM 3750 C C . THR B 1 231 ? -3.473 111.375 60.875 1 73.69 231 THR B C 1
ATOM 3752 O O . THR B 1 231 ? -2.59 111.75 60.125 1 73.69 231 THR B O 1
ATOM 3755 N N . PRO B 1 232 ? -4.164 112.375 61.594 1 61.81 232 PRO B N 1
ATOM 3756 C CA . PRO B 1 232 ? -3.734 113.75 61.938 1 61.81 232 PRO B CA 1
ATOM 3757 C C . PRO B 1 232 ? -2.34 113.812 62.562 1 61.81 232 PRO B C 1
ATOM 3759 O O . PRO B 1 232 ? -1.912 112.812 63.188 1 61.81 232 PRO B O 1
ATOM 3762 N N . SER B 1 233 ? -1.505 114.625 62.094 1 53.66 233 SER B N 1
ATOM 3763 C CA . SER B 1 233 ? -0.322 115.062 62.812 1 53.66 233 SER B CA 1
ATOM 3764 C C . SER B 1 233 ? -0.64 115.312 64.312 1 53.66 233 SER B C 1
ATOM 3766 O O . SER B 1 233 ? -1.447 116.188 64.625 1 53.66 233 SER B O 1
ATOM 3768 N N . SER B 1 234 ? -0.811 114.625 65.125 1 46.44 234 SER B N 1
ATOM 3769 C CA . SER B 1 234 ? -0.499 115.062 66.438 1 46.44 234 SER B CA 1
ATOM 3770 C C . SER B 1 234 ? 0.86 115.75 66.5 1 46.44 234 SER B C 1
ATOM 3772 O O . SER B 1 234 ? 1.887 115.125 66.188 1 46.44 234 SER B O 1
ATOM 3774 N N . LYS B 1 235 ? 0.917 117.062 66.25 1 46.44 235 LYS B N 1
ATOM 3775 C CA . LYS B 1 235 ? 1.896 117.938 66.875 1 46.44 235 LYS B CA 1
ATOM 3776 C C . LYS B 1 235 ? 2.186 117.5 68.312 1 46.44 235 LYS B C 1
ATOM 3778 O O . LYS B 1 235 ? 1.289 117.438 69.188 1 46.44 235 LYS B O 1
ATOM 3783 N N . GLN B 1 236 ? 2.98 116.562 68.562 1 41.56 236 GLN B N 1
ATOM 3784 C CA . GLN B 1 236 ? 3.697 116.688 69.812 1 41.56 236 GLN B CA 1
ATOM 3785 C C . GLN B 1 236 ? 4.02 118.188 70.125 1 41.56 236 GLN B C 1
ATOM 3787 O O . GLN B 1 236 ? 4.703 118.812 69.312 1 41.56 236 GLN B O 1
ATOM 3792 N N . GLU B 1 237 ? 3.111 119 70.688 1 38.12 237 GLU B N 1
ATOM 3793 C CA . GLU B 1 237 ? 3.523 120.062 71.562 1 38.12 237 GLU B CA 1
ATOM 3794 C C . GLU B 1 237 ? 4.66 119.625 72.5 1 38.12 237 GLU B C 1
ATOM 3796 O O . GLU B 1 237 ? 4.469 118.75 73.375 1 38.12 237 GLU B O 1
ATOM 3801 N N . GLU B 1 238 ? 5.777 119.312 72.062 1 32.91 238 GLU B N 1
ATOM 3802 C CA . GLU B 1 238 ? 6.84 119.625 73.062 1 32.91 238 GLU B CA 1
ATOM 3803 C C . GLU B 1 238 ? 6.754 121.062 73.5 1 32.91 238 GLU B C 1
ATOM 3805 O O . GLU B 1 238 ? 6.953 122 72.688 1 32.91 238 GLU B O 1
ATOM 3810 N N . PHE B 1 239 ? 5.738 121.375 74.438 1 28.23 239 PHE B N 1
ATOM 3811 C CA . PHE B 1 239 ? 6.281 122 75.625 1 28.23 239 PHE B CA 1
ATOM 3812 C C . PHE B 1 239 ? 7.082 121 76.438 1 28.23 239 PHE B C 1
ATOM 3814 O O . PHE B 1 239 ? 6.781 119.812 76.438 1 28.23 239 PHE B O 1
#

InterPro domains:
  IPR019347 Axonemal dynein light chain [PF10211] (41-227)
  IPR019347 Axonemal dynein light chain [PTHR13183] (36-234)

Solvent-accessible surface area (backbone atoms only — not comparable to full-atom values): 26385 Å² total; per-residue (Å²): 119,77,67,73,68,79,70,89,66,67,43,61,59,40,77,70,40,74,54,54,91,76,64,73,86,70,81,76,54,62,91,58,46,44,99,86,62,40,50,31,69,64,39,50,40,70,72,41,72,55,51,70,51,60,46,78,86,68,47,42,36,34,24,42,56,47,82,66,75,65,49,73,67,52,46,54,50,49,52,50,53,50,53,50,52,41,58,73,69,64,51,60,92,65,60,68,36,71,63,51,52,52,52,43,50,28,45,47,49,29,52,36,49,35,39,19,44,72,33,50,63,56,19,50,51,48,46,52,45,50,49,50,50,51,48,28,47,50,34,47,50,51,51,32,51,50,42,48,51,52,42,54,52,49,49,55,50,49,52,52,49,49,52,52,50,51,51,51,52,51,50,50,52,49,51,42,52,50,52,54,50,50,50,52,52,50,52,52,50,51,54,51,52,52,51,52,50,52,49,52,48,50,51,53,50,49,52,52,51,50,51,41,52,53,45,50,52,51,42,52,52,53,51,51,54,51,54,61,70,68,58,73,78,72,71,74,66,82,113,119,77,66,72,67,78,72,90,66,66,43,63,60,40,79,69,39,73,55,55,90,74,65,74,84,69,80,78,54,63,91,60,48,45,100,86,64,40,50,30,70,63,40,49,39,70,72,41,71,54,50,71,51,62,46,79,86,70,48,45,36,32,24,42,56,47,81,67,75,65,49,72,67,53,46,54,50,49,52,51,52,49,53,49,51,43,59,73,69,63,50,60,91,67,60,67,35,70,62,51,51,53,53,44,48,27,45,48,48,28,52,36,49,34,41,20,45,72,34,50,63,57,18,49,52,48,46,51,45,50,50,50,51,50,48,28,47,51,34,47,51,49,51,34,52,49,43,48,50,52,41,54,53,50,50,54,49,48,53,53,49,50,51,52,50,52,52,52,52,51,51,50,53,50,51,42,51,51,50,54,51,49,49,52,51,50,51,53,51,50,53,50,52,52,52,51,51,52,50,53,48,51,51,51,51,50,52,52,49,50,52,41,50,52,44,52,51,50,42,52,51,51,51,51,55,50,54,62,70,67,58,77,78,73,72,76,71,79,119

Nearest PDB structures (foldseek):
  8glv-assembly1_La  TM=7.439E-01  e=4.746E-15  Chlamydomonas reinhardtii
  8j07-assembly1_e9  TM=7.403E-01  e=1.522E-14  Homo sapiens
  8j07-assembly1_e8  TM=6.510E-01  e=1.522E-14  Homo sapiens
  8j07-assembly1_e6  TM=6.484E-01  e=7.495E-14  Homo sapiens
  8glv-assembly1_JF  TM=7.398E-01  e=4.717E-13  Chlamydomonas reinhardtii

Foldseek 3Di:
DPQPPDPDFLFAWADKDFDDPPPDDDPPDDPDQPPVNFGDLVLLCVLPPWDWDAGPVGTIITIGGDLDADDPVNLVVSVVVLVVQCVVVVFDPDDDTPSNVRSVLRSLSNVLSNVCRVPVVVSNVSSVVSVVVVVVVVVVVVVVVVVVVVVVVVVVVVVVVVVVVVVVVVVVVVVVVVVVVVVVVVVVVVVVVVVVVVVVVVVVVVVVVVVVVVVVVVVVVVVVVVVVVPDDPPPPPPD/DPQPPDPDFLFAWADKDFDDPPPDDDPPDDPDQPPVNFGDLVLLCVLPPWDWDAGPVRTIITIGGDLDADDPVNLVVSVVVLVVQCVVVVFDPDDDTPSNVRSVLRSLSNVLSNVCRVPVVVSNVSSVVSVVVVVVVVVVVVVVVVVVVVVVVVVVVVVVVVVVVVVVVVVVVVVVVVVVVVVVVVVVVVVVVVVVVVVVVVVVVVVVVVVVVVVVVVVVVVVVVVVVVPDDPPPPPPD

Organism: Artemia franciscana (NCBI:txid6661)